Protein AF-A0A1G3PT96-F1 (afdb_monomer_lite)

Structure (mmCIF, N/CA/C/O backbone):
data_AF-A0A1G3PT96-F1
#
_entry.id   AF-A0A1G3PT96-F1
#
loop_
_atom_site.group_PDB
_atom_site.id
_atom_site.type_symbol
_atom_site.label_atom_id
_atom_site.label_alt_id
_atom_site.label_comp_id
_atom_site.label_asym_id
_atom_site.label_entity_id
_atom_site.label_seq_id
_atom_site.pdbx_PDB_ins_code
_atom_site.Cartn_x
_atom_site.Cartn_y
_atom_site.Cartn_z
_atom_site.occupancy
_atom_site.B_iso_or_equiv
_atom_site.auth_seq_id
_atom_site.auth_comp_id
_atom_site.auth_asym_id
_atom_site.auth_atom_id
_atom_site.pdbx_PDB_model_num
ATOM 1 N N . MET A 1 1 ? 71.584 6.058 -87.845 1.00 39.66 1 MET A N 1
ATOM 2 C CA . MET A 1 1 ? 71.369 4.706 -87.286 1.00 39.66 1 MET A CA 1
ATOM 3 C C . MET A 1 1 ? 70.412 4.841 -86.115 1.00 39.66 1 MET A C 1
ATOM 5 O O . MET A 1 1 ? 70.815 5.337 -85.077 1.00 39.66 1 MET A O 1
ATOM 9 N N . ASN A 1 2 ? 69.137 4.515 -86.325 1.00 42.00 2 ASN A N 1
ATOM 10 C CA . ASN A 1 2 ? 68.107 4.558 -85.286 1.00 42.00 2 ASN A CA 1
ATO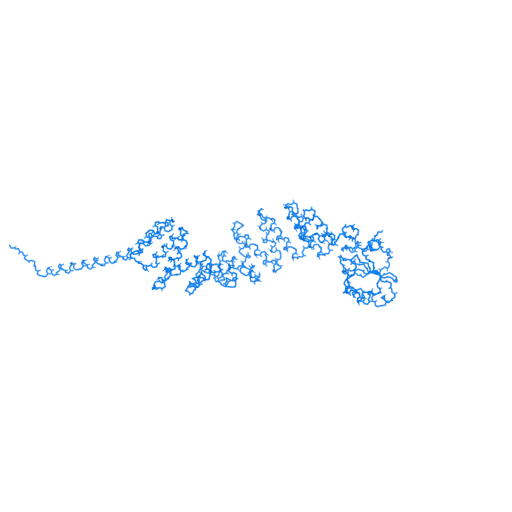M 11 C C . ASN A 1 2 ? 67.991 3.130 -84.721 1.00 42.00 2 ASN A C 1
ATOM 13 O O . ASN A 1 2 ? 67.678 2.230 -85.506 1.00 42.00 2 ASN A O 1
ATOM 17 N N . PRO A 1 3 ? 68.309 2.863 -83.443 1.00 55.06 3 PRO A N 1
ATOM 18 C CA . PRO A 1 3 ? 68.203 1.517 -82.903 1.00 55.06 3 PRO A CA 1
ATOM 19 C C . PRO A 1 3 ? 66.718 1.206 -82.695 1.00 55.06 3 PRO A C 1
ATOM 21 O O . PRO A 1 3 ? 66.068 1.764 -81.815 1.00 55.06 3 PRO A O 1
ATOM 24 N N . GLY A 1 4 ? 66.163 0.351 -83.555 1.00 56.84 4 GLY A N 1
ATOM 25 C CA . GLY A 1 4 ? 64.806 -0.162 -83.397 1.00 56.84 4 GLY A CA 1
ATOM 26 C C . GLY A 1 4 ? 64.676 -0.909 -82.069 1.00 56.84 4 GLY A C 1
ATOM 27 O O . GLY A 1 4 ? 65.503 -1.768 -81.758 1.00 56.84 4 GLY A O 1
ATOM 28 N N . LEU A 1 5 ? 63.651 -0.550 -81.294 1.00 57.00 5 LEU A N 1
ATOM 29 C CA . LEU A 1 5 ? 63.288 -1.178 -80.023 1.00 57.00 5 LEU A CA 1
ATOM 30 C C . LEU A 1 5 ? 63.219 -2.706 -80.203 1.00 57.00 5 LEU A C 1
ATOM 32 O O . LEU A 1 5 ? 62.515 -3.191 -81.094 1.00 57.00 5 LEU A O 1
ATOM 36 N N . LYS A 1 6 ? 63.960 -3.479 -79.398 1.00 70.31 6 LYS A N 1
ATOM 37 C CA . LYS A 1 6 ? 63.946 -4.945 -79.502 1.00 70.31 6 LYS A CA 1
ATOM 38 C C . LYS A 1 6 ? 62.596 -5.462 -78.997 1.00 70.31 6 LYS A C 1
ATOM 40 O O . LYS A 1 6 ? 62.059 -4.952 -78.020 1.00 70.31 6 LYS A O 1
ATOM 45 N N . TRP A 1 7 ? 62.056 -6.511 -79.619 1.00 61.78 7 TRP A N 1
ATOM 46 C CA . TRP A 1 7 ? 60.767 -7.116 -79.236 1.00 61.78 7 TRP A CA 1
ATOM 47 C C . TRP A 1 7 ? 60.668 -7.488 -77.741 1.00 61.78 7 TRP A C 1
ATOM 49 O O . TRP A 1 7 ? 59.588 -7.409 -77.158 1.00 61.78 7 TRP A O 1
ATOM 59 N N . GLY A 1 8 ? 61.794 -7.831 -77.103 1.00 68.75 8 GLY A N 1
ATOM 60 C CA . GLY A 1 8 ? 61.863 -8.077 -75.659 1.00 68.75 8 GLY A CA 1
ATOM 61 C C . GLY A 1 8 ? 61.575 -6.840 -74.798 1.00 68.75 8 GLY A C 1
ATOM 62 O O . GLY A 1 8 ? 60.932 -6.968 -73.759 1.00 68.75 8 GLY A O 1
ATOM 63 N N . ASP A 1 9 ? 61.955 -5.644 -75.256 1.00 69.25 9 ASP A N 1
ATOM 64 C CA . ASP A 1 9 ? 61.719 -4.382 -74.543 1.00 69.25 9 ASP A CA 1
ATOM 65 C C . ASP A 1 9 ? 60.237 -3.982 -74.610 1.00 69.25 9 ASP A C 1
ATOM 67 O O . ASP A 1 9 ? 59.672 -3.482 -73.638 1.00 69.25 9 ASP A O 1
ATOM 71 N N . VAL A 1 10 ? 59.570 -4.281 -75.731 1.00 72.94 10 VAL A N 1
ATOM 72 C CA . VAL A 1 10 ? 58.119 -4.080 -75.896 1.00 72.94 10 VAL A CA 1
ATOM 73 C C . VAL A 1 10 ? 57.333 -5.016 -74.974 1.00 72.94 10 VAL A C 1
ATOM 75 O O . VAL A 1 10 ? 56.395 -4.581 -74.305 1.00 72.94 10 VAL A O 1
ATOM 78 N N . ALA A 1 11 ? 57.733 -6.289 -74.889 1.00 72.00 11 ALA A N 1
ATOM 79 C CA . ALA A 1 11 ? 57.109 -7.255 -73.988 1.00 72.00 11 ALA A CA 1
ATOM 80 C C . ALA A 1 11 ? 57.316 -6.877 -72.510 1.00 72.00 11 ALA A C 1
ATOM 82 O O . ALA A 1 11 ? 56.386 -6.970 -71.711 1.00 72.00 11 ALA A O 1
ATOM 83 N N . PHE A 1 12 ? 58.507 -6.394 -72.147 1.00 76.25 12 PHE A N 1
ATOM 84 C CA . PHE A 1 12 ? 58.807 -5.926 -70.793 1.00 76.25 12 PHE A CA 1
ATOM 85 C C . PHE A 1 12 ? 57.964 -4.703 -70.398 1.00 76.25 12 PHE A C 1
ATOM 87 O O . PHE A 1 12 ? 57.354 -4.688 -69.327 1.00 76.25 12 PHE A O 1
ATOM 94 N N . LEU A 1 13 ? 57.845 -3.712 -71.289 1.00 78.38 13 LEU A N 1
ATOM 95 C CA . LEU A 1 13 ? 56.985 -2.544 -71.077 1.00 78.38 13 LEU A CA 1
ATOM 96 C C . LEU A 1 13 ? 55.500 -2.924 -70.965 1.00 78.38 13 LEU A C 1
ATOM 98 O O . LEU A 1 13 ? 54.780 -2.334 -70.159 1.00 78.38 13 LEU A O 1
ATOM 102 N N . PHE A 1 14 ? 55.047 -3.937 -71.710 1.00 83.06 14 PHE A N 1
ATOM 103 C CA . PHE A 1 14 ? 53.683 -4.458 -71.603 1.00 83.06 14 PHE A CA 1
ATOM 104 C C . PHE A 1 14 ? 53.403 -5.075 -70.224 1.00 83.06 14 PHE A C 1
ATOM 106 O O . PHE A 1 14 ? 52.381 -4.763 -69.615 1.00 83.06 14 PHE A O 1
ATOM 113 N N . TRP A 1 15 ? 54.314 -5.893 -69.687 1.00 81.38 15 TRP A N 1
ATOM 114 C CA . TRP A 1 15 ? 54.156 -6.479 -68.348 1.00 81.38 15 TRP A CA 1
ATOM 115 C C . TRP A 1 15 ? 54.214 -5.435 -67.228 1.00 81.38 15 TRP A C 1
ATOM 117 O O . TRP A 1 15 ? 53.472 -5.553 -66.252 1.00 81.38 15 TRP A O 1
ATOM 127 N N . ILE A 1 16 ? 55.019 -4.377 -67.383 1.00 85.25 16 ILE A N 1
ATOM 128 C CA . ILE A 1 16 ? 55.010 -3.228 -66.464 1.00 85.25 16 ILE A CA 1
ATOM 129 C C . ILE A 1 16 ? 53.657 -2.511 -66.514 1.00 85.25 16 ILE A C 1
ATOM 131 O O . ILE A 1 16 ? 53.061 -2.256 -65.467 1.00 85.25 16 ILE A O 1
ATOM 135 N N . ALA A 1 17 ? 53.139 -2.224 -67.710 1.00 80.81 17 ALA A N 1
ATOM 136 C CA . ALA A 1 17 ? 51.837 -1.581 -67.870 1.00 80.81 17 ALA A CA 1
ATOM 137 C C . ALA A 1 17 ? 50.696 -2.439 -67.292 1.00 80.81 17 ALA A C 1
ATOM 139 O O . ALA A 1 17 ? 49.810 -1.915 -66.614 1.00 80.81 17 ALA A O 1
ATOM 140 N N . LEU A 1 18 ? 50.748 -3.762 -67.487 1.00 85.44 18 LEU A N 1
ATOM 141 C CA . LEU A 1 18 ? 49.800 -4.712 -66.905 1.00 85.44 18 LEU A CA 1
ATOM 142 C C . LEU A 1 18 ? 49.886 -4.719 -65.369 1.00 85.44 18 LEU A C 1
ATOM 144 O O . LEU A 1 18 ? 48.858 -4.648 -64.698 1.00 85.44 18 LEU A O 1
ATOM 148 N N . GLY A 1 19 ? 51.099 -4.746 -64.810 1.00 84.75 19 GLY A N 1
ATOM 149 C CA . GLY A 1 19 ? 51.333 -4.690 -63.365 1.00 84.75 19 GLY A CA 1
ATOM 150 C C . GLY A 1 19 ? 50.799 -3.403 -62.733 1.00 84.75 19 GLY A C 1
ATOM 151 O O . GLY A 1 19 ? 50.096 -3.457 -61.724 1.00 84.75 19 GLY A O 1
ATOM 152 N N . ILE A 1 20 ? 51.042 -2.251 -63.368 1.00 86.00 20 ILE A N 1
ATOM 153 C CA . ILE A 1 20 ? 50.486 -0.954 -62.948 1.00 86.00 20 ILE A CA 1
ATOM 154 C C . ILE A 1 20 ? 48.953 -0.980 -63.012 1.00 86.00 20 ILE A C 1
ATOM 156 O O . ILE A 1 20 ? 48.293 -0.515 -62.082 1.00 86.00 20 ILE A O 1
ATOM 160 N N . GLY A 1 21 ? 48.377 -1.565 -64.067 1.00 86.44 21 GLY A N 1
ATOM 161 C CA . GLY A 1 21 ? 46.931 -1.725 -64.210 1.00 86.44 21 GLY A CA 1
ATOM 162 C C . GLY A 1 21 ? 46.310 -2.562 -63.089 1.00 86.44 21 GLY A C 1
ATOM 163 O O . GLY A 1 21 ? 45.311 -2.155 -62.496 1.00 86.44 21 GLY A O 1
ATOM 164 N N . VAL A 1 22 ? 46.924 -3.694 -62.735 1.00 87.81 22 VAL A N 1
ATOM 165 C CA . VAL A 1 22 ? 46.453 -4.562 -61.643 1.00 87.81 22 VAL A CA 1
ATOM 166 C C . VAL A 1 22 ? 46.550 -3.852 -60.292 1.00 87.81 22 VAL A C 1
ATOM 168 O O . VAL A 1 22 ? 45.587 -3.871 -59.525 1.00 87.81 22 VAL A O 1
ATOM 171 N N . VAL A 1 23 ? 47.659 -3.160 -60.013 1.00 86.31 23 VAL A N 1
ATOM 172 C CA . VAL A 1 23 ? 47.818 -2.375 -58.778 1.00 86.31 23 VAL A CA 1
ATOM 173 C C . VAL A 1 23 ? 46.790 -1.245 -58.707 1.00 86.31 23 VAL A C 1
ATOM 175 O O . VAL A 1 23 ? 46.183 -1.047 -57.658 1.00 86.31 23 VAL A O 1
ATOM 178 N N . ALA A 1 24 ? 46.520 -0.547 -59.812 1.00 84.19 24 ALA A N 1
ATOM 179 C CA . ALA A 1 24 ? 45.489 0.487 -59.863 1.00 84.19 24 ALA A CA 1
ATOM 180 C C . ALA A 1 24 ? 44.087 -0.083 -59.589 1.00 84.19 24 ALA A C 1
ATOM 182 O O . ALA A 1 24 ? 43.322 0.509 -58.829 1.00 84.19 24 ALA A O 1
ATOM 183 N N . VAL A 1 25 ? 43.755 -1.256 -60.139 1.00 85.44 25 VAL A N 1
ATOM 184 C CA . VAL A 1 25 ? 42.481 -1.942 -59.868 1.00 85.44 25 VAL A CA 1
ATOM 185 C C . VAL A 1 25 ? 42.381 -2.363 -58.401 1.00 85.44 25 VAL A C 1
ATOM 187 O O . VAL A 1 25 ? 41.352 -2.115 -57.771 1.00 85.44 25 VAL A O 1
ATOM 190 N N . ILE A 1 26 ? 43.446 -2.927 -57.824 1.00 82.50 26 ILE A N 1
ATOM 191 C CA . ILE A 1 26 ? 43.496 -3.282 -56.399 1.00 82.50 26 ILE A CA 1
ATOM 192 C C . ILE A 1 26 ? 43.329 -2.030 -55.536 1.00 82.50 26 ILE A C 1
ATOM 194 O O . ILE A 1 26 ? 42.513 -2.038 -54.619 1.00 82.50 26 ILE A O 1
ATOM 198 N N . LEU A 1 27 ? 44.014 -0.930 -55.853 1.00 79.06 27 LEU A N 1
ATOM 199 C CA . LEU A 1 27 ? 43.866 0.340 -55.143 1.00 79.06 27 LEU A CA 1
ATOM 200 C C . LEU A 1 27 ? 42.449 0.901 -55.264 1.00 79.06 27 LEU A C 1
ATOM 202 O O . LEU A 1 27 ? 41.920 1.392 -54.276 1.00 79.06 27 LEU A O 1
ATOM 206 N N . ILE A 1 28 ? 41.787 0.784 -56.418 1.00 79.12 28 ILE A N 1
ATOM 207 C CA . ILE A 1 28 ? 40.380 1.184 -56.581 1.00 79.12 28 ILE A CA 1
ATOM 208 C C . ILE A 1 28 ? 39.458 0.311 -55.720 1.00 79.12 28 ILE A C 1
ATOM 210 O O . ILE A 1 28 ? 38.525 0.832 -55.106 1.00 79.12 28 ILE A O 1
ATOM 214 N N . ILE A 1 29 ? 39.703 -1.000 -55.653 1.00 72.44 29 ILE A N 1
ATOM 215 C CA . ILE A 1 29 ? 38.930 -1.933 -54.821 1.00 72.44 29 ILE A CA 1
ATOM 216 C C . ILE A 1 29 ? 39.146 -1.622 -53.336 1.00 72.44 29 ILE A C 1
ATOM 218 O O . ILE A 1 29 ? 38.170 -1.466 -52.605 1.00 72.44 29 ILE A O 1
ATOM 222 N N . VAL A 1 30 ? 40.396 -1.448 -52.904 1.00 70.62 30 VAL A N 1
ATOM 223 C CA . VAL A 1 30 ? 40.767 -1.085 -51.528 1.00 70.62 30 VAL A CA 1
ATOM 224 C C . VAL A 1 30 ? 40.203 0.285 -51.161 1.00 70.62 30 VAL A C 1
ATOM 226 O O . VAL A 1 30 ? 39.612 0.438 -50.100 1.00 70.62 30 VAL A O 1
ATOM 229 N N . PHE A 1 31 ? 40.284 1.275 -52.048 1.00 65.12 31 PHE A N 1
ATOM 230 C CA . PHE A 1 31 ? 39.730 2.607 -51.811 1.00 65.12 31 PHE A CA 1
ATOM 231 C C . PHE A 1 31 ? 38.198 2.585 -51.755 1.00 65.12 31 PHE A C 1
ATOM 233 O O . PHE A 1 31 ? 37.602 3.270 -50.926 1.00 65.12 31 PHE A O 1
ATOM 240 N N . ARG A 1 32 ? 37.531 1.758 -52.575 1.00 61.19 32 ARG A N 1
ATOM 241 C CA . ARG A 1 32 ? 36.087 1.493 -52.446 1.00 61.19 32 ARG A CA 1
ATOM 242 C C . ARG A 1 32 ? 35.749 0.823 -51.117 1.00 61.19 32 ARG A C 1
ATOM 244 O O . ARG A 1 32 ? 34.735 1.179 -50.522 1.00 61.19 32 ARG A O 1
ATOM 251 N N . TYR A 1 33 ? 36.591 -0.093 -50.648 1.00 55.84 33 TYR A N 1
ATOM 252 C CA . TYR A 1 33 ? 36.418 -0.775 -49.368 1.00 55.84 33 TYR A CA 1
ATOM 253 C C . TYR A 1 33 ? 36.600 0.190 -48.183 1.00 55.84 33 TYR A C 1
ATOM 255 O O . TYR A 1 33 ? 35.723 0.287 -47.333 1.00 55.84 33 TYR A O 1
ATOM 263 N N . LEU A 1 34 ? 37.646 1.021 -48.192 1.00 51.75 34 LEU A N 1
ATOM 264 C CA . LEU A 1 34 ? 37.902 2.045 -47.168 1.00 51.75 34 LEU A CA 1
ATOM 265 C C . LEU A 1 34 ? 36.839 3.159 -47.157 1.00 51.75 34 LEU A C 1
ATOM 267 O O . LEU A 1 34 ? 36.455 3.663 -46.103 1.00 51.75 34 LEU A O 1
ATOM 271 N N . LYS A 1 35 ? 36.310 3.549 -48.324 1.00 54.56 35 LYS A N 1
ATOM 272 C CA . LYS A 1 35 ? 35.228 4.545 -48.415 1.00 54.56 35 LYS A CA 1
ATOM 273 C C . LYS A 1 35 ? 33.884 3.994 -47.916 1.00 54.56 35 LYS A C 1
ATOM 275 O O . LYS A 1 35 ? 33.050 4.777 -47.464 1.00 54.56 35 LYS A O 1
ATOM 280 N N . LYS A 1 36 ? 33.678 2.671 -47.984 1.00 48.28 36 LYS A N 1
ATOM 281 C CA . LYS A 1 36 ? 32.495 1.976 -47.453 1.00 48.28 36 LYS A CA 1
ATOM 282 C C . LYS A 1 36 ? 32.440 2.050 -45.921 1.00 48.28 36 LYS A C 1
ATOM 284 O O . LYS A 1 36 ? 31.363 2.319 -45.400 1.00 48.28 36 LYS A O 1
ATOM 289 N N . ASP A 1 37 ? 33.583 1.936 -45.240 1.00 52.78 37 ASP A N 1
ATOM 290 C CA . ASP A 1 37 ? 33.672 2.109 -43.778 1.00 52.78 37 ASP A CA 1
ATOM 291 C C . ASP A 1 37 ? 33.473 3.571 -43.335 1.00 52.78 37 ASP A C 1
ATOM 293 O O . ASP A 1 37 ? 32.812 3.839 -42.333 1.00 52.78 37 ASP A O 1
ATOM 297 N N . ASN A 1 38 ? 33.944 4.549 -44.116 1.00 57.03 38 ASN A N 1
ATOM 298 C CA . ASN A 1 38 ? 33.854 5.969 -43.738 1.00 57.03 38 ASN A CA 1
ATOM 299 C C . ASN A 1 38 ? 32.513 6.654 -44.068 1.00 57.03 38 ASN A C 1
ATOM 301 O O . ASN A 1 38 ? 32.199 7.705 -43.505 1.00 57.03 38 ASN A O 1
ATOM 305 N N . ALA A 1 39 ? 31.706 6.100 -44.978 1.00 62.44 39 ALA A N 1
ATOM 306 C CA . ALA A 1 39 ? 30.472 6.747 -45.432 1.00 62.44 39 ALA A CA 1
ATOM 307 C C . ALA A 1 39 ? 29.411 6.846 -44.323 1.00 62.44 39 ALA A C 1
ATOM 309 O O . ALA A 1 39 ? 28.869 7.928 -44.076 1.00 62.44 39 ALA A O 1
ATOM 310 N N . MET A 1 40 ? 29.154 5.747 -43.608 1.00 78.06 40 MET A N 1
ATOM 311 C CA . MET A 1 40 ? 28.135 5.729 -42.554 1.00 78.06 40 MET A CA 1
ATOM 312 C C . MET A 1 40 ? 28.588 6.415 -41.264 1.00 78.06 40 MET A C 1
ATOM 314 O O . MET A 1 40 ? 27.737 6.926 -40.540 1.00 78.06 40 MET A O 1
ATOM 318 N N . GLY A 1 41 ? 29.898 6.553 -41.030 1.00 80.94 41 GLY A N 1
ATOM 319 C CA . GLY A 1 41 ? 30.428 7.323 -39.899 1.00 80.94 41 GLY A CA 1
ATOM 320 C C . GLY A 1 41 ? 30.012 8.801 -39.927 1.00 80.94 41 GLY A C 1
ATOM 321 O O . GLY A 1 41 ? 29.748 9.397 -38.884 1.00 80.94 41 GLY A O 1
ATOM 322 N N . SER A 1 42 ? 29.861 9.390 -41.120 1.00 84.25 42 SER A N 1
ATOM 323 C CA . SER A 1 42 ? 29.370 10.769 -41.264 1.00 84.25 42 SER A CA 1
ATOM 324 C C . SER A 1 42 ? 27.882 10.912 -40.912 1.00 84.25 42 SER A C 1
ATOM 326 O O . SER A 1 42 ? 27.499 11.864 -40.231 1.00 84.25 42 SER A O 1
ATOM 328 N N . VAL A 1 43 ? 27.051 9.938 -41.305 1.00 88.25 43 VAL A N 1
ATOM 329 C CA . VAL A 1 43 ? 25.628 9.881 -40.938 1.00 88.25 43 VAL A CA 1
ATOM 330 C C . VAL A 1 43 ? 25.486 9.679 -39.431 1.00 88.25 43 VAL A C 1
ATOM 332 O O . VAL A 1 43 ? 24.746 10.414 -38.784 1.00 88.25 43 VAL A O 1
ATOM 335 N N . GLU A 1 44 ? 26.238 8.741 -38.857 1.00 87.25 44 GLU A N 1
ATOM 336 C CA . GLU A 1 44 ? 26.245 8.475 -37.419 1.00 87.25 44 GLU A CA 1
ATOM 337 C C . GLU A 1 44 ? 26.659 9.715 -36.612 1.00 87.25 44 GLU A C 1
ATOM 339 O O . GLU A 1 44 ? 26.018 10.055 -35.617 1.00 87.25 44 GLU A O 1
ATOM 344 N N . SER A 1 45 ? 27.689 10.437 -37.061 1.00 89.44 45 SER A N 1
ATOM 345 C CA . SER A 1 45 ? 28.119 11.698 -36.447 1.00 89.44 45 SER A CA 1
ATOM 346 C C . SER A 1 45 ? 27.017 12.766 -36.488 1.00 89.44 45 SER A C 1
ATOM 348 O O . SER A 1 45 ? 26.750 13.437 -35.487 1.00 89.44 45 SER A O 1
ATOM 350 N N . LEU A 1 46 ? 26.298 12.889 -37.609 1.00 91.44 46 LEU A N 1
ATOM 351 C CA . LEU A 1 46 ? 25.163 13.811 -37.720 1.00 91.44 46 LEU A CA 1
ATOM 352 C C . LEU A 1 46 ? 24.010 13.432 -36.779 1.00 91.44 46 LEU A C 1
ATOM 354 O O . LEU A 1 46 ? 23.424 14.320 -36.165 1.00 91.44 46 LEU A O 1
ATOM 358 N N . ILE A 1 47 ? 23.723 12.137 -36.607 1.00 91.62 47 ILE A N 1
ATOM 359 C CA . ILE A 1 47 ? 22.745 11.660 -35.616 1.00 91.62 47 ILE A CA 1
ATOM 360 C C . ILE A 1 47 ? 23.197 12.015 -34.194 1.00 91.62 47 ILE A C 1
ATOM 362 O O . ILE A 1 47 ? 22.410 12.557 -33.420 1.00 91.62 47 ILE A O 1
ATOM 366 N N . LYS A 1 48 ? 24.467 11.762 -33.850 1.00 90.38 48 LYS A N 1
ATOM 367 C CA . LYS A 1 48 ? 25.026 12.066 -32.519 1.00 90.38 48 LYS A CA 1
ATOM 368 C C . LYS A 1 48 ? 25.020 13.561 -32.200 1.00 90.38 48 LYS A C 1
ATOM 370 O O . LYS A 1 48 ? 24.814 13.932 -31.051 1.00 90.38 48 LYS A O 1
ATOM 375 N N . THR A 1 49 ? 25.216 14.412 -33.205 1.00 93.12 49 THR A N 1
ATOM 376 C CA . THR A 1 49 ? 25.178 15.879 -33.066 1.00 93.12 49 THR A CA 1
ATOM 377 C C . THR A 1 49 ? 23.764 16.467 -33.144 1.00 93.12 49 THR A C 1
ATOM 379 O O . THR A 1 49 ? 23.613 17.684 -33.100 1.00 93.12 49 THR A O 1
ATOM 382 N N . GLY A 1 50 ? 22.723 15.632 -33.264 1.00 92.06 50 GLY A N 1
ATOM 383 C CA . GLY A 1 50 ? 21.322 16.068 -33.322 1.00 92.06 50 GLY A CA 1
ATOM 384 C C . GLY A 1 50 ? 20.895 16.678 -34.662 1.00 92.06 50 GLY A C 1
ATOM 385 O O . GLY A 1 50 ? 19.782 17.179 -34.794 1.00 92.06 50 GLY A O 1
ATOM 386 N N . ASN A 1 51 ? 21.746 16.622 -35.689 1.00 94.31 51 ASN A N 1
ATOM 387 C CA . ASN A 1 51 ? 21.469 17.155 -37.023 1.00 94.31 51 ASN A CA 1
ATOM 388 C C . ASN A 1 51 ? 20.644 16.163 -37.864 1.00 94.31 51 ASN A C 1
ATOM 390 O O . ASN A 1 51 ? 21.065 15.730 -38.942 1.00 94.31 51 ASN A O 1
ATOM 394 N N . PHE A 1 52 ? 19.458 15.793 -37.375 1.00 95.31 52 PHE A N 1
ATOM 395 C CA . PHE A 1 52 ? 18.656 14.697 -37.926 1.00 95.31 52 PHE A CA 1
ATOM 396 C C . PHE A 1 52 ? 18.200 14.924 -39.375 1.00 95.31 52 PHE A C 1
ATOM 398 O O . PHE A 1 52 ? 18.208 13.990 -40.171 1.00 95.31 52 PHE A O 1
ATOM 405 N N . SER A 1 53 ? 17.878 16.161 -39.766 1.00 94.81 53 SER A N 1
ATOM 406 C CA . SER A 1 53 ? 17.474 16.491 -41.143 1.00 94.81 53 SER A CA 1
ATOM 407 C C . SER A 1 53 ? 18.605 16.275 -42.157 1.00 94.81 53 SER A C 1
ATOM 409 O O . SER A 1 53 ? 18.401 15.677 -43.214 1.00 94.81 53 SER A O 1
ATOM 411 N N . LYS A 1 54 ? 19.827 16.701 -41.813 1.00 93.19 54 LYS A N 1
ATOM 412 C CA . LYS A 1 54 ? 21.027 16.473 -42.634 1.00 93.19 54 LYS A CA 1
ATOM 413 C C . LYS A 1 54 ? 21.403 14.994 -42.662 1.00 93.19 54 LYS A C 1
ATOM 415 O O . LYS A 1 54 ? 21.742 14.483 -43.728 1.00 93.19 54 LYS A O 1
ATOM 420 N N . ALA A 1 55 ? 21.308 14.310 -41.518 1.00 93.12 55 ALA A N 1
ATOM 421 C CA . ALA A 1 55 ? 21.536 12.870 -41.430 1.00 93.12 55 ALA A CA 1
ATOM 422 C C . ALA A 1 55 ? 20.576 12.101 -42.348 1.00 93.12 55 ALA A C 1
ATOM 424 O O . ALA A 1 55 ? 21.019 11.244 -43.110 1.00 93.12 55 ALA A O 1
ATOM 425 N N . LEU A 1 56 ? 19.288 12.461 -42.336 1.00 94.75 56 LEU A N 1
ATOM 426 C CA . LEU A 1 56 ? 18.262 11.855 -43.179 1.00 94.75 56 LEU A CA 1
ATOM 427 C C . LEU A 1 56 ? 18.569 12.044 -44.668 1.00 94.75 56 LEU A C 1
ATOM 429 O O . LEU A 1 56 ? 18.598 11.066 -45.414 1.00 94.75 56 LEU A O 1
ATOM 433 N N . ALA A 1 57 ? 18.851 13.278 -45.095 1.00 92.88 57 ALA A N 1
ATOM 434 C CA . ALA A 1 57 ? 19.164 13.579 -46.492 1.00 92.88 57 ALA A CA 1
ATOM 435 C C . ALA A 1 57 ? 20.406 12.811 -46.980 1.00 92.88 57 ALA A C 1
ATOM 437 O O . ALA A 1 57 ? 20.419 12.254 -48.083 1.00 92.88 57 ALA A O 1
ATOM 438 N N . LEU A 1 58 ? 21.445 12.739 -46.142 1.00 90.88 58 LEU A N 1
ATOM 439 C CA . LEU A 1 58 ? 22.668 12.007 -46.455 1.00 90.88 58 LEU A CA 1
ATOM 440 C C . LEU A 1 58 ? 22.417 10.493 -46.525 1.00 90.88 58 LEU A C 1
ATOM 442 O O . LEU A 1 58 ? 22.820 9.849 -47.493 1.00 90.88 58 LEU A O 1
ATOM 446 N N . ALA A 1 59 ? 21.692 9.927 -45.559 1.00 90.62 59 ALA A N 1
ATOM 447 C CA . ALA A 1 59 ? 21.365 8.505 -45.531 1.00 90.62 59 ALA A CA 1
ATOM 448 C C . ALA A 1 59 ? 20.476 8.085 -46.719 1.00 90.62 59 ALA A C 1
ATOM 450 O O . ALA A 1 59 ? 20.734 7.062 -47.352 1.00 90.62 59 ALA A O 1
ATOM 451 N N . GLN A 1 60 ? 19.496 8.907 -47.112 1.00 91.19 60 GLN A N 1
ATOM 452 C CA . GLN A 1 60 ? 18.671 8.676 -48.307 1.00 91.19 60 GLN A CA 1
ATOM 453 C C . GLN A 1 60 ? 19.492 8.721 -49.604 1.00 91.19 60 GLN A C 1
ATOM 455 O O . GLN A 1 60 ? 19.248 7.939 -50.527 1.00 91.19 60 GLN A O 1
ATOM 460 N N . LYS A 1 61 ? 20.509 9.592 -49.683 1.00 89.06 61 LYS A N 1
ATOM 461 C CA . LYS A 1 61 ? 21.455 9.599 -50.809 1.00 89.06 61 LYS A CA 1
ATOM 462 C C . LYS A 1 61 ? 22.224 8.277 -50.895 1.00 89.06 61 LYS A C 1
ATOM 464 O O . LYS A 1 61 ? 22.372 7.741 -51.992 1.00 89.06 61 LYS A O 1
ATOM 469 N N . HIS A 1 62 ? 22.666 7.732 -49.761 1.00 84.75 62 HIS A N 1
ATOM 470 C CA . HIS A 1 62 ? 23.335 6.428 -49.707 1.00 84.75 62 HIS A CA 1
ATOM 471 C C . HIS A 1 62 ? 22.402 5.268 -50.072 1.00 84.75 62 HIS A C 1
ATOM 473 O O . HIS A 1 62 ? 22.814 4.353 -50.786 1.00 84.75 62 HIS A O 1
ATOM 479 N N . GLN A 1 63 ? 21.131 5.338 -49.673 1.00 87.25 63 GLN A N 1
ATOM 480 C CA . GLN A 1 63 ? 20.135 4.315 -49.989 1.00 87.25 63 GLN A CA 1
ATOM 481 C C . GLN A 1 63 ? 19.929 4.139 -51.500 1.00 87.25 63 GLN A C 1
ATOM 483 O O . GLN A 1 63 ? 19.765 3.011 -51.958 1.00 87.25 63 GLN A O 1
ATOM 488 N N . LYS A 1 64 ? 19.983 5.224 -52.290 1.00 82.56 64 LYS A N 1
ATOM 489 C CA . LYS A 1 64 ? 19.864 5.147 -53.761 1.00 82.56 64 LYS A CA 1
ATOM 490 C C . LYS A 1 64 ? 20.959 4.288 -54.402 1.00 82.56 64 LYS A C 1
ATOM 492 O O . LYS A 1 64 ? 20.704 3.657 -55.419 1.00 82.56 64 LYS A O 1
ATOM 497 N N . GLY A 1 65 ? 22.159 4.269 -53.817 1.00 76.25 65 GLY A N 1
ATOM 498 C CA . GLY A 1 65 ? 23.278 3.456 -54.298 1.00 76.25 65 GLY A CA 1
ATOM 499 C C . GLY A 1 65 ? 23.219 1.998 -53.838 1.00 76.25 65 GLY A C 1
ATOM 500 O O . GLY A 1 65 ? 23.650 1.125 -54.578 1.00 76.25 65 GLY A O 1
ATOM 501 N N . ASN A 1 66 ? 22.661 1.736 -52.648 1.00 70.00 66 ASN A N 1
ATOM 502 C CA . ASN A 1 66 ? 22.540 0.398 -52.057 1.00 70.00 66 ASN A CA 1
ATOM 503 C C . ASN A 1 66 ? 21.157 0.201 -51.394 1.00 70.00 66 ASN A C 1
ATOM 505 O O . ASN A 1 66 ? 21.035 0.301 -50.169 1.00 70.00 66 ASN A O 1
ATOM 509 N N . PRO A 1 67 ? 20.098 -0.116 -52.163 1.00 73.94 67 PRO A N 1
ATOM 510 C CA . PRO A 1 67 ? 18.725 -0.140 -51.644 1.00 73.94 67 PRO A CA 1
ATOM 511 C C . PRO A 1 67 ? 18.458 -1.184 -50.553 1.00 73.94 67 PRO A C 1
ATOM 513 O O . PRO A 1 67 ? 17.509 -1.032 -49.777 1.00 73.94 67 PRO A O 1
ATOM 516 N N . ASN A 1 68 ? 19.270 -2.247 -50.481 1.00 74.94 68 ASN A N 1
ATOM 517 C CA . ASN A 1 68 ? 19.079 -3.330 -49.518 1.00 74.94 68 ASN A CA 1
ATOM 518 C C . ASN A 1 68 ? 19.979 -3.257 -48.272 1.00 74.94 68 ASN A C 1
ATOM 520 O O . ASN A 1 68 ? 19.910 -4.144 -47.428 1.00 74.94 68 ASN A O 1
ATOM 524 N N . ASP A 1 69 ? 20.777 -2.199 -48.120 1.00 83.12 69 ASP A N 1
ATOM 525 C CA . ASP A 1 69 ? 21.653 -2.039 -46.960 1.00 83.12 69 ASP A CA 1
ATOM 526 C C . ASP A 1 69 ? 20.836 -1.752 -45.685 1.00 83.12 69 ASP A C 1
ATOM 528 O O . ASP A 1 69 ? 20.174 -0.716 -45.553 1.00 83.12 69 ASP A O 1
ATOM 532 N N . TYR A 1 70 ? 20.852 -2.700 -44.744 1.00 85.25 70 TYR A N 1
ATOM 533 C CA . TYR A 1 70 ? 20.112 -2.592 -43.489 1.00 85.25 70 TYR A CA 1
ATOM 534 C C . TYR A 1 70 ? 20.699 -1.531 -42.548 1.00 85.25 70 TYR A C 1
ATOM 536 O O . TYR A 1 70 ? 19.948 -0.946 -41.769 1.00 85.25 70 TYR A O 1
ATOM 544 N N . VAL A 1 71 ? 22.000 -1.234 -42.648 1.00 85.31 71 VAL A N 1
ATOM 545 C CA . VAL A 1 71 ? 22.672 -0.204 -41.844 1.00 85.31 71 VAL A CA 1
ATOM 546 C C . VAL A 1 71 ? 22.184 1.175 -42.275 1.00 85.31 71 VAL A C 1
ATOM 548 O O . VAL A 1 71 ? 21.793 1.991 -41.442 1.00 85.31 71 VAL A O 1
ATOM 551 N N . VAL A 1 72 ? 22.099 1.422 -43.586 1.00 87.75 72 VAL A N 1
ATOM 552 C CA . VAL A 1 72 ? 21.542 2.674 -44.126 1.00 87.75 72 VAL A CA 1
ATOM 553 C C . VAL A 1 72 ? 20.085 2.857 -43.695 1.00 87.75 72 VAL A C 1
ATOM 555 O O . VAL A 1 72 ? 19.721 3.926 -43.207 1.00 87.75 72 VAL A O 1
ATOM 558 N N . LYS A 1 73 ? 19.257 1.809 -43.808 1.00 90.00 73 LYS A N 1
ATOM 559 C CA . LYS A 1 73 ? 17.850 1.841 -43.361 1.00 90.00 73 LYS A CA 1
ATOM 560 C C . LYS A 1 73 ? 17.731 2.126 -41.860 1.00 90.00 73 LYS A C 1
ATOM 562 O O . LYS A 1 73 ? 16.875 2.912 -41.462 1.00 90.00 73 LYS A O 1
ATOM 567 N N . TYR A 1 74 ? 18.606 1.542 -41.042 1.00 89.81 74 TYR A N 1
ATOM 568 C CA . TYR A 1 74 ? 18.665 1.790 -39.602 1.00 89.81 74 TYR A CA 1
ATOM 569 C C . TYR A 1 74 ? 18.968 3.258 -39.274 1.00 89.81 74 TYR A C 1
ATOM 571 O O . TYR A 1 74 ? 18.284 3.853 -38.444 1.00 89.81 74 TYR A O 1
ATOM 579 N N . TYR A 1 75 ? 19.934 3.878 -39.954 1.00 90.62 75 TYR A N 1
ATOM 580 C CA . TYR A 1 75 ? 20.241 5.292 -39.732 1.00 90.62 75 TYR A CA 1
ATOM 581 C C . TYR A 1 75 ? 19.152 6.239 -40.250 1.00 90.62 75 TYR A C 1
ATOM 583 O O . TYR A 1 75 ? 18.890 7.260 -39.616 1.00 90.62 75 TYR A O 1
ATOM 591 N N . ILE A 1 76 ? 18.468 5.893 -41.347 1.00 92.81 76 ILE A N 1
ATOM 592 C CA . ILE A 1 76 ? 17.262 6.616 -41.785 1.00 92.81 76 ILE A CA 1
ATOM 593 C C . ILE A 1 76 ? 16.197 6.567 -40.683 1.00 92.81 76 ILE A C 1
ATOM 595 O O . ILE A 1 76 ? 15.622 7.597 -40.335 1.00 92.81 76 ILE A O 1
ATOM 599 N N . ALA A 1 77 ? 15.971 5.393 -40.090 1.00 92.00 77 ALA A N 1
ATOM 600 C CA . ALA A 1 77 ? 15.014 5.230 -39.004 1.00 92.00 77 ALA A CA 1
ATOM 601 C C . ALA A 1 77 ? 15.395 6.040 -37.752 1.00 92.00 77 ALA A C 1
ATOM 603 O O . ALA A 1 77 ? 14.536 6.694 -37.166 1.00 92.00 77 ALA A O 1
ATOM 604 N N . GLN A 1 78 ? 16.679 6.066 -37.375 1.00 91.56 78 GLN A N 1
ATOM 605 C CA . GLN A 1 78 ? 17.172 6.919 -36.288 1.00 91.56 78 GLN A CA 1
ATOM 606 C C . GLN A 1 78 ? 16.975 8.411 -36.572 1.00 91.56 78 GLN A C 1
ATOM 608 O O . GLN A 1 78 ? 16.628 9.162 -35.662 1.00 91.56 78 GLN A O 1
ATOM 613 N N . ALA A 1 79 ? 17.184 8.845 -37.818 1.00 94.25 79 ALA A N 1
ATOM 614 C CA . ALA A 1 79 ? 16.958 10.230 -38.210 1.00 94.25 79 ALA A CA 1
ATOM 615 C C . ALA A 1 79 ? 15.477 10.609 -38.069 1.00 94.25 79 ALA A C 1
ATOM 617 O O . ALA A 1 79 ? 15.169 11.630 -37.462 1.00 94.25 79 ALA A O 1
ATOM 618 N N . TYR A 1 80 ? 14.561 9.762 -38.552 1.00 94.31 80 TYR A N 1
ATOM 619 C CA . TYR A 1 80 ? 13.122 9.959 -38.351 1.00 94.31 80 TYR A CA 1
ATOM 620 C C . TYR A 1 80 ? 12.724 9.920 -36.867 1.00 94.31 80 TYR A C 1
ATOM 622 O O . TYR A 1 80 ? 11.936 10.756 -36.435 1.00 94.31 80 TYR A O 1
ATOM 630 N N . GLU A 1 81 ? 13.316 9.025 -36.061 1.00 91.00 81 GLU A N 1
ATOM 631 C CA . GLU A 1 81 ? 13.084 8.975 -34.609 1.00 91.00 81 GLU A CA 1
ATOM 632 C C . GLU A 1 81 ? 13.485 10.297 -33.933 1.00 91.00 81 GLU A C 1
ATOM 634 O O . GLU A 1 81 ? 12.735 10.807 -33.100 1.00 91.00 81 GLU A O 1
ATOM 639 N N . GLY A 1 82 ? 14.640 10.862 -34.301 1.00 90.44 82 GLY A N 1
ATOM 640 C CA . GLY A 1 82 ? 15.109 12.160 -33.804 1.00 90.44 82 GLY A CA 1
ATOM 641 C C . GLY A 1 82 ? 14.276 13.350 -34.291 1.00 90.44 82 GLY A C 1
ATOM 642 O O . GLY A 1 82 ? 14.190 14.360 -33.601 1.00 90.44 82 GLY A O 1
ATOM 643 N N . LEU A 1 83 ? 13.612 13.218 -35.443 1.00 94.06 83 LEU A N 1
ATOM 644 C CA . LEU A 1 83 ? 12.635 14.184 -35.961 1.00 94.06 83 LEU A CA 1
ATOM 645 C C . LEU A 1 83 ? 11.229 14.006 -35.365 1.00 94.06 83 LEU A C 1
ATOM 647 O O . LEU A 1 83 ? 10.316 14.723 -35.762 1.00 94.06 83 LEU A O 1
ATOM 651 N N . HIS A 1 84 ? 11.045 13.067 -34.432 1.00 90.50 84 HIS A N 1
ATOM 652 C CA . HIS A 1 84 ? 9.750 12.706 -33.845 1.00 90.50 84 HIS A CA 1
ATOM 653 C C . HIS A 1 84 ? 8.714 12.153 -34.846 1.00 90.50 84 HIS A C 1
ATOM 655 O O . HIS A 1 84 ? 7.547 11.990 -34.491 1.00 90.50 84 HIS A O 1
ATOM 661 N N . ASP A 1 85 ? 9.132 11.785 -36.061 1.00 91.94 85 ASP A N 1
ATOM 662 C CA . ASP A 1 85 ? 8.298 11.062 -37.026 1.00 91.94 85 ASP A CA 1
ATOM 663 C C . ASP A 1 85 ? 8.375 9.557 -36.732 1.00 91.94 85 ASP A C 1
ATOM 665 O O . ASP A 1 85 ? 9.152 8.793 -37.318 1.00 91.94 85 ASP A O 1
ATOM 669 N N . TYR A 1 86 ? 7.591 9.136 -35.741 1.00 86.75 86 TYR A N 1
ATOM 670 C CA . TYR A 1 86 ? 7.602 7.765 -35.236 1.00 86.75 86 TYR A CA 1
ATOM 671 C C . TYR A 1 86 ? 7.017 6.742 -36.215 1.00 86.75 86 TYR A C 1
ATOM 673 O O . TYR A 1 86 ? 7.366 5.563 -36.128 1.00 86.75 86 TYR A O 1
ATOM 681 N N . ASP A 1 87 ? 6.162 7.163 -37.147 1.00 87.75 87 ASP A N 1
ATOM 682 C CA . ASP A 1 87 ? 5.585 6.272 -38.152 1.00 87.75 87 ASP A CA 1
ATOM 683 C C . ASP A 1 87 ? 6.608 5.938 -39.235 1.00 87.75 87 ASP A C 1
ATOM 685 O O . ASP A 1 87 ? 6.853 4.756 -39.501 1.00 87.75 87 ASP A O 1
ATOM 689 N N . SER A 1 88 ? 7.298 6.949 -39.774 1.00 91.69 88 SER A N 1
ATOM 690 C CA . SER A 1 88 ? 8.411 6.720 -40.697 1.00 91.69 88 SER A CA 1
ATOM 691 C C . SER A 1 88 ? 9.548 5.962 -40.014 1.00 91.69 88 SER A C 1
ATOM 693 O O . SER A 1 88 ? 10.099 5.022 -40.592 1.00 91.69 88 SER A O 1
ATOM 695 N N . ALA A 1 89 ? 9.877 6.303 -38.763 1.00 90.81 89 ALA A N 1
ATOM 696 C CA . ALA A 1 89 ? 10.891 5.576 -38.005 1.00 90.81 89 ALA A CA 1
ATOM 697 C C . ALA A 1 89 ? 10.543 4.085 -37.884 1.00 90.81 89 ALA A C 1
ATOM 699 O O . ALA A 1 89 ? 11.404 3.243 -38.133 1.00 90.81 89 ALA A O 1
ATOM 700 N N . ALA A 1 90 ? 9.287 3.747 -37.569 1.00 85.19 90 ALA A N 1
ATOM 701 C CA . ALA A 1 90 ? 8.842 2.358 -37.431 1.00 85.19 90 ALA A CA 1
ATOM 702 C C . ALA A 1 90 ? 8.980 1.601 -38.747 1.00 85.19 90 ALA A C 1
ATOM 704 O O . ALA A 1 90 ? 9.624 0.555 -38.786 1.00 85.19 90 ALA A O 1
ATOM 705 N N . HIS A 1 91 ? 8.488 2.191 -39.835 1.00 89.12 91 HIS A N 1
ATOM 706 C CA . HIS A 1 91 ? 8.595 1.618 -41.174 1.00 89.12 91 HIS A CA 1
ATOM 707 C C . HIS A 1 91 ? 10.043 1.315 -41.577 1.00 89.12 91 HIS A C 1
ATOM 709 O O . HIS A 1 91 ? 10.351 0.237 -42.089 1.00 89.12 91 HIS A O 1
ATOM 715 N N . TYR A 1 92 ? 10.966 2.252 -41.342 1.00 91.19 92 TYR A N 1
ATOM 716 C CA . TYR A 1 92 ? 12.372 2.052 -41.698 1.00 91.19 92 TYR A CA 1
ATOM 717 C C . TYR A 1 92 ? 13.104 1.102 -40.743 1.00 91.19 92 TYR A C 1
ATOM 719 O O . TYR A 1 92 ? 13.947 0.334 -41.209 1.00 91.19 92 TYR A O 1
ATOM 727 N N . TYR A 1 93 ? 12.767 1.089 -39.450 1.00 89.81 93 TYR A N 1
ATOM 728 C CA . TYR A 1 93 ? 13.302 0.116 -38.495 1.00 89.81 93 TYR A CA 1
ATOM 729 C C . TYR A 1 93 ? 12.840 -1.313 -38.817 1.00 89.81 93 TYR A C 1
ATOM 731 O O . TYR A 1 93 ? 13.664 -2.227 -38.805 1.00 89.81 93 TYR A O 1
ATOM 739 N N . GLU A 1 94 ? 11.572 -1.518 -39.185 1.00 86.56 94 GLU A N 1
ATOM 740 C CA . GLU A 1 94 ? 11.054 -2.812 -39.653 1.00 86.56 94 GLU A CA 1
ATOM 741 C C . GLU A 1 94 ? 11.794 -3.275 -40.911 1.00 86.56 94 GLU A C 1
ATOM 743 O O . GLU A 1 94 ? 12.338 -4.380 -40.950 1.00 86.56 94 GLU A O 1
ATOM 748 N N . LYS A 1 95 ? 11.920 -2.402 -41.917 1.00 89.25 95 LYS A N 1
ATOM 749 C CA . LYS A 1 95 ? 12.683 -2.706 -43.137 1.00 89.25 95 LYS A CA 1
ATOM 750 C C . LYS A 1 95 ? 14.151 -3.011 -42.858 1.00 89.25 95 LYS A C 1
ATOM 752 O O . LYS A 1 95 ? 14.730 -3.857 -43.542 1.00 89.25 95 LYS A O 1
ATOM 757 N N . ALA A 1 96 ? 14.762 -2.313 -41.901 1.00 88.38 96 ALA A N 1
ATOM 758 C CA . ALA A 1 96 ? 16.119 -2.600 -41.454 1.00 88.38 96 ALA A CA 1
ATOM 759 C C . ALA A 1 96 ? 16.187 -3.984 -40.799 1.00 88.38 96 ALA A C 1
ATOM 761 O O . ALA A 1 96 ? 17.082 -4.751 -41.128 1.00 88.38 96 ALA A O 1
ATOM 762 N N . SER A 1 97 ? 15.217 -4.336 -39.951 1.00 85.81 97 SER A N 1
ATOM 763 C CA . SER A 1 97 ? 15.156 -5.639 -39.282 1.00 85.81 97 SER A CA 1
ATOM 764 C C . SER A 1 97 ? 15.035 -6.802 -40.278 1.00 85.81 97 SER A C 1
ATOM 766 O O . SER A 1 97 ? 15.841 -7.724 -40.215 1.00 85.81 97 SER A O 1
ATOM 768 N N . VAL A 1 98 ? 14.141 -6.703 -41.272 1.00 85.56 98 VAL A N 1
ATOM 769 C CA . VAL A 1 98 ? 13.940 -7.724 -42.320 1.00 85.56 98 VAL A CA 1
ATOM 770 C C . VAL A 1 98 ? 15.185 -7.879 -43.195 1.00 85.56 98 VAL A C 1
ATOM 772 O O . VAL A 1 98 ? 15.638 -8.993 -43.466 1.00 85.56 98 VAL A O 1
ATOM 775 N N . ALA A 1 99 ? 15.773 -6.757 -43.623 1.00 84.25 99 ALA A N 1
ATOM 776 C CA . ALA A 1 99 ? 16.998 -6.776 -44.419 1.00 84.25 99 ALA A CA 1
ATOM 777 C C . ALA A 1 99 ? 18.183 -7.338 -43.621 1.00 84.25 99 ALA A C 1
ATOM 779 O O . ALA A 1 99 ? 19.013 -8.060 -44.173 1.00 84.25 99 ALA A O 1
ATOM 780 N N . ALA A 1 100 ? 18.235 -7.062 -42.317 1.00 81.00 100 ALA A N 1
ATOM 781 C CA . ALA A 1 100 ? 19.239 -7.623 -41.433 1.00 81.00 100 ALA A CA 1
ATOM 782 C C . ALA A 1 100 ? 19.037 -9.135 -41.249 1.00 81.00 100 ALA A C 1
ATOM 784 O O . ALA A 1 100 ? 20.016 -9.868 -41.311 1.00 81.00 100 ALA A O 1
ATOM 785 N N . SER A 1 101 ? 17.805 -9.645 -41.123 1.00 76.44 101 SER A N 1
ATOM 786 C CA . SER A 1 101 ? 17.551 -11.093 -41.006 1.00 76.44 101 SER A CA 1
ATOM 787 C C . SER A 1 101 ? 18.129 -11.911 -42.171 1.00 76.44 101 SER A C 1
ATOM 789 O O . SER A 1 101 ? 18.546 -13.043 -41.958 1.00 76.44 101 SER A O 1
ATOM 791 N N . SER A 1 102 ? 18.220 -11.325 -43.371 1.00 75.62 102 SER A N 1
ATOM 792 C CA . SER A 1 102 ? 18.795 -11.966 -44.569 1.00 75.62 102 SER A CA 1
ATOM 793 C C . SER A 1 102 ? 20.319 -11.793 -44.709 1.00 75.62 102 SER A C 1
ATOM 795 O O . SER A 1 102 ? 20.934 -12.377 -45.599 1.00 75.62 102 SER A O 1
ATOM 797 N N . SER A 1 103 ? 20.941 -10.965 -43.866 1.00 71.62 103 SER A N 1
ATOM 798 C CA . SER A 1 103 ? 22.385 -10.702 -43.867 1.00 71.62 103 SER A CA 1
ATOM 799 C C . SER A 1 103 ? 23.131 -11.714 -42.994 1.00 71.62 103 SER A C 1
ATOM 801 O O . SER A 1 103 ? 22.654 -12.073 -41.921 1.00 71.62 103 SER A O 1
ATOM 803 N N . HIS A 1 104 ? 24.336 -12.118 -43.405 1.00 64.31 104 HIS A N 1
ATOM 804 C CA . HIS A 1 104 ? 25.223 -12.982 -42.609 1.00 64.31 104 HIS A CA 1
ATOM 805 C C . HIS A 1 104 ? 25.990 -12.215 -41.515 1.00 64.31 104 HIS A C 1
ATOM 807 O O . HIS A 1 104 ? 26.634 -12.830 -40.674 1.00 64.31 104 HIS A O 1
ATOM 813 N N . ASN A 1 105 ? 25.944 -10.876 -41.521 1.00 61.19 105 ASN A N 1
ATOM 814 C CA . ASN A 1 105 ? 26.576 -10.059 -40.486 1.00 61.19 105 ASN A CA 1
ATOM 815 C C . ASN A 1 105 ? 25.608 -9.847 -39.307 1.00 61.19 105 ASN A C 1
ATOM 817 O O . ASN A 1 105 ? 24.606 -9.139 -39.437 1.00 61.19 105 ASN A O 1
ATOM 821 N N . ASP A 1 106 ? 25.910 -10.481 -38.173 1.00 65.56 106 ASP A N 1
ATOM 822 C CA . ASP A 1 106 ? 25.060 -10.521 -36.978 1.00 65.56 106 ASP A CA 1
ATOM 823 C C . ASP A 1 106 ? 25.294 -9.365 -35.989 1.00 65.56 106 ASP A C 1
ATOM 825 O O . ASP A 1 106 ? 24.458 -9.144 -35.114 1.00 65.56 106 ASP A O 1
ATOM 829 N N . GLU A 1 107 ? 26.368 -8.582 -36.131 1.00 73.00 107 GLU A N 1
ATOM 830 C CA . GLU A 1 107 ? 26.836 -7.685 -35.060 1.00 73.00 107 GLU A CA 1
ATOM 831 C C . GLU A 1 107 ? 25.835 -6.566 -34.705 1.00 73.00 107 GLU A C 1
ATOM 833 O O . GLU A 1 107 ? 25.600 -6.271 -33.533 1.00 73.00 107 GLU A O 1
ATOM 838 N N . MET A 1 108 ? 25.165 -5.981 -35.704 1.00 78.19 108 MET A N 1
ATOM 839 C CA . MET A 1 108 ? 24.193 -4.896 -35.493 1.00 78.19 108 MET A CA 1
ATOM 840 C C . MET A 1 108 ? 22.746 -5.371 -35.291 1.00 78.19 108 MET A C 1
ATOM 842 O O . MET A 1 108 ? 21.891 -4.569 -34.902 1.00 78.19 108 MET A O 1
ATOM 846 N N . LYS A 1 109 ? 22.433 -6.655 -35.522 1.00 82.75 109 LYS A N 1
ATOM 847 C CA . LYS A 1 109 ? 21.048 -7.164 -35.423 1.00 82.75 109 LYS A CA 1
ATOM 848 C C . LYS A 1 109 ? 20.430 -6.945 -34.036 1.00 82.75 109 LYS A C 1
ATOM 850 O O . LYS A 1 109 ? 19.314 -6.422 -33.982 1.00 82.75 109 LYS A O 1
ATOM 855 N N . PRO A 1 110 ? 21.123 -7.238 -32.913 1.00 88.12 110 PRO A N 1
ATOM 856 C CA . PRO A 1 110 ? 20.582 -6.993 -31.577 1.00 88.12 110 PRO A CA 1
ATOM 857 C C . PRO A 1 110 ? 20.217 -5.527 -31.329 1.00 88.12 110 PRO A C 1
ATOM 859 O O . PRO A 1 110 ? 19.192 -5.227 -30.716 1.00 88.12 110 PRO A O 1
ATOM 862 N N . GLN A 1 111 ? 21.036 -4.602 -31.835 1.00 88.00 111 GLN A N 1
ATOM 863 C CA . GLN A 1 111 ? 20.812 -3.168 -31.682 1.00 88.00 111 GLN A CA 1
ATOM 864 C C . GLN A 1 111 ? 19.586 -2.701 -32.478 1.00 88.00 111 GLN A C 1
ATOM 866 O O . GLN A 1 111 ? 18.790 -1.909 -31.966 1.00 88.00 111 GLN A O 1
ATOM 871 N N . ILE A 1 112 ? 19.409 -3.217 -33.699 1.00 87.88 112 ILE A N 1
ATOM 872 C CA . ILE A 1 112 ? 18.242 -2.935 -34.542 1.00 87.88 112 ILE A CA 1
ATOM 873 C C . ILE A 1 112 ? 16.972 -3.460 -33.869 1.00 87.88 112 ILE A C 1
ATOM 875 O O . ILE A 1 112 ? 16.030 -2.694 -33.683 1.00 87.88 112 ILE A O 1
ATOM 879 N N . TYR A 1 113 ? 16.955 -4.722 -33.432 1.00 91.12 113 TYR A N 1
ATOM 880 C CA . TYR A 1 113 ? 15.794 -5.306 -32.751 1.00 91.12 113 TYR A CA 1
ATOM 881 C C . TYR A 1 113 ? 15.453 -4.578 -31.446 1.00 91.12 113 TYR A C 1
ATOM 883 O O . TYR A 1 113 ? 14.284 -4.293 -31.195 1.00 91.12 113 TYR A O 1
ATOM 891 N N . LEU A 1 114 ? 16.452 -4.184 -30.648 1.00 92.81 114 LEU A N 1
ATOM 892 C CA . LEU A 1 114 ? 16.229 -3.343 -29.469 1.00 92.81 114 LEU A CA 1
ATOM 893 C C . LEU A 1 114 ? 15.533 -2.024 -29.839 1.00 92.81 114 LEU A C 1
ATOM 895 O O . LEU A 1 114 ? 14.580 -1.630 -29.169 1.00 92.81 114 LEU A O 1
ATOM 899 N N . LYS A 1 115 ? 15.983 -1.341 -30.898 1.00 91.44 115 LYS A N 1
ATOM 900 C CA . LYS A 1 115 ? 15.385 -0.075 -31.348 1.00 91.44 115 LYS A CA 1
ATOM 901 C C . LYS A 1 115 ? 13.956 -0.241 -31.858 1.00 91.44 115 LYS A C 1
ATOM 903 O O . LYS A 1 115 ? 13.089 0.540 -31.470 1.00 91.44 115 LYS A O 1
ATOM 908 N N . VAL A 1 116 ? 13.702 -1.286 -32.643 1.00 89.88 116 VAL A N 1
ATOM 909 C CA . VAL A 1 116 ? 12.356 -1.655 -33.100 1.00 89.88 116 VAL A CA 1
ATOM 910 C C . VAL A 1 116 ? 11.439 -1.905 -31.895 1.00 89.88 116 VAL A C 1
ATOM 912 O O . VAL A 1 116 ? 10.368 -1.309 -31.795 1.00 89.88 116 VAL A O 1
ATOM 915 N N . GLY A 1 117 ? 11.889 -2.709 -30.925 1.00 92.75 117 GLY A N 1
ATOM 916 C CA . GLY A 1 117 ? 11.123 -3.005 -29.715 1.00 92.75 117 GLY A CA 1
ATOM 917 C C . GLY A 1 117 ? 10.822 -1.761 -28.871 1.00 92.75 117 GLY A C 1
ATOM 918 O O . GLY A 1 117 ? 9.690 -1.568 -28.428 1.00 92.75 117 GLY A O 1
ATOM 919 N N . GLN A 1 118 ? 11.798 -0.861 -28.701 1.00 93.00 118 GLN A N 1
ATOM 920 C CA . GLN A 1 118 ? 11.596 0.418 -28.007 1.00 93.00 118 GLN A CA 1
ATOM 921 C C . GLN A 1 118 ? 10.550 1.295 -28.704 1.00 93.00 118 GLN A C 1
ATOM 923 O O . GLN A 1 118 ? 9.736 1.936 -28.036 1.00 93.00 118 GLN A O 1
ATOM 928 N N . LEU A 1 119 ? 10.547 1.321 -30.035 1.00 90.12 119 LEU A N 1
ATOM 929 C CA . LEU A 1 119 ? 9.586 2.110 -30.790 1.00 90.12 119 LEU A CA 1
ATOM 930 C C . LEU A 1 119 ? 8.176 1.515 -30.729 1.00 90.12 119 LEU A C 1
ATOM 932 O O . LEU A 1 119 ? 7.228 2.251 -30.463 1.00 90.12 119 LEU A O 1
ATOM 936 N N . TYR A 1 120 ? 8.022 0.197 -30.868 1.00 90.06 120 TYR A N 1
ATOM 937 C CA . TYR A 1 120 ? 6.719 -0.444 -30.673 1.00 90.06 120 TYR A CA 1
ATOM 938 C C . TYR A 1 120 ? 6.177 -0.243 -29.257 1.00 90.06 120 TYR A C 1
ATOM 940 O O . TYR A 1 120 ? 4.987 0.029 -29.097 1.00 90.06 120 TYR A O 1
ATOM 948 N N . LYS A 1 121 ? 7.043 -0.264 -28.233 1.00 92.00 121 LYS A N 1
ATOM 949 C CA . LYS A 1 121 ? 6.661 0.090 -26.857 1.00 92.00 121 LYS A CA 1
ATOM 950 C C . LYS A 1 121 ? 6.113 1.520 -26.785 1.00 92.00 121 LYS A C 1
ATOM 952 O O . LYS A 1 121 ? 5.052 1.717 -26.197 1.00 92.00 121 LYS A O 1
ATOM 957 N N . LYS A 1 122 ? 6.762 2.502 -27.432 1.00 88.50 122 LYS A N 1
ATOM 958 C CA . LYS A 1 122 ? 6.254 3.890 -27.533 1.00 88.50 122 LYS A CA 1
ATOM 959 C C . LYS A 1 122 ? 4.894 3.962 -28.242 1.00 88.50 122 LYS A C 1
ATOM 961 O O . LYS A 1 122 ? 4.022 4.701 -27.796 1.00 88.50 122 LYS A O 1
ATOM 966 N N . LYS A 1 123 ? 4.685 3.154 -29.289 1.00 87.31 123 LYS A N 1
ATOM 967 C CA . LYS A 1 123 ? 3.399 3.023 -30.006 1.00 87.31 123 LYS A CA 1
ATOM 968 C C . LYS A 1 123 ? 2.347 2.192 -29.254 1.00 87.31 123 LYS A C 1
ATOM 970 O O . LYS A 1 123 ? 1.266 1.968 -29.784 1.00 87.31 123 LYS A O 1
ATOM 975 N N . ARG A 1 124 ? 2.642 1.735 -28.029 1.00 90.38 124 ARG A N 1
ATOM 976 C CA . ARG A 1 124 ? 1.788 0.857 -27.204 1.00 90.38 124 ARG A CA 1
ATOM 977 C C . ARG A 1 124 ? 1.494 -0.520 -27.820 1.00 90.38 124 ARG A C 1
ATOM 979 O O . ARG A 1 124 ? 0.595 -1.226 -27.372 1.00 90.38 124 ARG A O 1
ATOM 986 N N . MET A 1 125 ? 2.291 -0.936 -28.801 1.00 91.62 125 MET A N 1
ATOM 987 C CA . MET A 1 125 ? 2.259 -2.265 -29.417 1.00 91.62 125 MET A CA 1
ATOM 988 C C . MET A 1 125 ? 3.112 -3.228 -28.583 1.00 91.62 125 MET A C 1
ATOM 990 O O . MET A 1 125 ? 4.247 -3.570 -28.915 1.00 91.62 125 MET A O 1
ATOM 994 N N . TYR A 1 126 ? 2.603 -3.569 -27.398 1.00 94.62 126 TYR A N 1
ATOM 995 C CA . TYR A 1 126 ? 3.385 -4.240 -26.358 1.00 94.62 126 TYR A CA 1
ATOM 996 C C . TYR A 1 126 ? 3.771 -5.684 -26.704 1.00 94.62 126 TYR A C 1
ATOM 998 O O . TYR A 1 126 ? 4.843 -6.136 -26.306 1.00 94.62 126 TYR A O 1
ATOM 1006 N N . LYS A 1 127 ? 2.931 -6.415 -27.447 1.00 95.06 127 LYS A N 1
ATOM 1007 C CA . LYS A 1 127 ? 3.223 -7.809 -27.823 1.00 95.06 127 LYS A CA 1
ATOM 1008 C C . LYS A 1 127 ? 4.383 -7.870 -28.814 1.00 95.06 127 LYS A C 1
ATOM 1010 O O . LYS A 1 127 ? 5.314 -8.650 -28.632 1.00 95.06 127 LYS A O 1
ATOM 1015 N N . GLU A 1 128 ? 4.341 -7.003 -29.815 1.00 92.75 128 GLU A N 1
ATOM 1016 C CA . GLU A 1 128 ? 5.349 -6.844 -30.853 1.00 92.75 128 GLU A CA 1
ATOM 1017 C C . GLU A 1 128 ? 6.664 -6.376 -30.232 1.00 92.75 128 GLU A C 1
ATOM 1019 O O . GLU A 1 128 ? 7.700 -7.004 -30.439 1.00 92.75 128 GLU A O 1
ATOM 1024 N N . ALA A 1 129 ? 6.612 -5.346 -29.379 1.00 95.19 129 ALA A N 1
ATOM 1025 C CA . ALA A 1 129 ? 7.776 -4.852 -28.650 1.00 95.19 129 ALA A CA 1
ATOM 1026 C C . ALA A 1 129 ? 8.488 -5.960 -27.862 1.00 95.19 129 ALA A C 1
ATOM 1028 O O . ALA A 1 129 ? 9.707 -6.117 -27.969 1.00 95.19 129 ALA A O 1
ATOM 1029 N N . LEU A 1 130 ? 7.722 -6.755 -27.106 1.00 96.94 130 LEU A N 1
ATOM 1030 C CA . LEU A 1 130 ? 8.264 -7.878 -26.352 1.00 96.94 130 LEU A CA 1
ATOM 1031 C C . LEU A 1 130 ? 8.874 -8.934 -27.281 1.00 96.94 130 LEU A C 1
ATOM 1033 O O . LEU A 1 130 ? 9.963 -9.414 -26.991 1.00 96.94 130 LEU A O 1
ATOM 1037 N N . GLY A 1 131 ? 8.227 -9.252 -28.406 1.00 95.19 131 GLY A N 1
ATOM 1038 C CA . GLY A 1 131 ? 8.760 -10.176 -29.411 1.00 95.19 131 GLY A CA 1
ATOM 1039 C C . GLY A 1 131 ? 10.162 -9.787 -29.886 1.00 95.19 131 GLY A C 1
ATOM 1040 O O . GLY A 1 131 ? 11.073 -10.612 -29.848 1.00 95.19 131 GLY A O 1
ATOM 1041 N N . TYR A 1 132 ? 10.379 -8.514 -30.233 1.00 93.69 132 TYR A N 1
ATOM 1042 C CA . TYR A 1 132 ? 11.707 -8.032 -30.636 1.00 93.69 132 TYR A CA 1
ATOM 1043 C C . TYR A 1 132 ? 12.736 -8.072 -29.504 1.00 93.69 132 TYR A C 1
ATOM 1045 O O . TYR A 1 132 ? 13.897 -8.397 -29.748 1.00 93.69 132 TYR A O 1
ATOM 1053 N N . PHE A 1 133 ? 12.339 -7.789 -28.261 1.00 96.75 133 PHE A N 1
ATOM 1054 C CA . PHE A 1 133 ? 13.241 -7.958 -27.121 1.00 96.75 133 PHE A CA 1
ATOM 1055 C C . PHE A 1 133 ? 13.632 -9.425 -26.911 1.00 96.75 133 PHE A C 1
ATOM 1057 O O . PHE A 1 133 ? 14.803 -9.712 -26.670 1.00 96.75 133 PHE A O 1
ATOM 1064 N N . LEU A 1 134 ? 12.687 -10.356 -27.061 1.00 96.50 134 LEU A N 1
ATOM 1065 C CA . LEU A 1 134 ? 12.953 -11.791 -26.950 1.00 96.50 134 LEU A CA 1
ATOM 1066 C C . LEU A 1 134 ? 13.911 -12.288 -28.037 1.00 96.50 134 LEU A C 1
ATOM 1068 O O . LEU A 1 134 ? 14.789 -13.082 -27.722 1.00 96.50 134 LEU A O 1
ATOM 1072 N N . LEU A 1 135 ? 13.823 -11.772 -29.269 1.00 92.62 135 LEU A N 1
ATOM 1073 C CA . LEU A 1 135 ? 14.791 -12.092 -30.330 1.00 92.62 135 LEU A CA 1
ATOM 1074 C C . LEU A 1 135 ? 16.227 -11.713 -29.945 1.00 92.62 135 LEU A C 1
ATOM 1076 O O . LEU A 1 135 ? 17.169 -12.418 -30.301 1.00 92.62 135 LEU A O 1
ATOM 1080 N N . VAL A 1 136 ? 16.409 -10.613 -29.209 1.00 94.38 136 VAL A N 1
ATOM 1081 C CA . VAL A 1 136 ? 17.735 -10.240 -28.701 1.00 94.38 136 VAL A CA 1
ATOM 1082 C C . VAL A 1 136 ? 18.162 -11.150 -27.555 1.00 94.38 136 VAL A C 1
ATOM 1084 O O . VAL A 1 136 ? 19.310 -11.581 -27.528 1.00 94.38 136 VAL A O 1
ATOM 1087 N N . LEU A 1 137 ? 17.256 -11.455 -26.623 1.00 95.38 137 LEU A N 1
ATOM 1088 C CA . LEU A 1 137 ? 17.562 -12.298 -25.464 1.00 95.38 137 LEU A CA 1
ATOM 1089 C C . LEU A 1 137 ? 17.802 -13.771 -25.831 1.00 95.38 137 LEU A C 1
ATOM 1091 O O . LEU A 1 137 ? 18.537 -14.433 -25.111 1.00 95.38 137 LEU A O 1
ATOM 1095 N N . ASP A 1 138 ? 17.258 -14.267 -26.947 1.00 93.31 138 ASP A N 1
ATOM 1096 C CA . ASP A 1 138 ? 17.575 -15.597 -27.497 1.00 93.31 138 ASP A CA 1
ATOM 1097 C C . ASP A 1 138 ? 19.063 -15.720 -27.858 1.00 93.31 138 ASP A C 1
ATOM 1099 O O . ASP A 1 138 ? 19.705 -16.731 -27.583 1.00 93.31 138 ASP A O 1
ATOM 1103 N N . LYS A 1 139 ? 19.636 -14.659 -28.441 1.00 90.06 139 LYS A N 1
ATOM 1104 C CA . LYS A 1 139 ? 21.048 -14.625 -28.854 1.00 90.06 139 LYS A CA 1
ATOM 1105 C C . LYS A 1 139 ? 21.983 -14.154 -27.754 1.00 90.06 139 LYS A C 1
ATOM 1107 O O . LYS A 1 139 ? 23.099 -14.649 -27.637 1.00 90.06 139 LYS A O 1
ATOM 1112 N N . ILE A 1 140 ? 21.541 -13.181 -26.963 1.00 93.50 140 ILE A N 1
ATOM 1113 C CA . ILE A 1 140 ? 22.327 -12.555 -25.901 1.00 93.50 140 ILE A CA 1
ATOM 1114 C C . ILE A 1 140 ? 21.467 -12.504 -24.627 1.00 93.50 140 ILE A C 1
ATOM 1116 O O . ILE A 1 140 ? 20.928 -11.445 -24.281 1.00 93.50 140 ILE A O 1
ATOM 1120 N N . PRO A 1 141 ? 21.356 -13.623 -23.883 1.00 95.12 141 PRO A N 1
ATOM 1121 C CA . PRO A 1 141 ? 20.516 -13.709 -22.681 1.00 95.12 141 PRO A CA 1
ATOM 1122 C C . PRO A 1 141 ? 20.891 -12.710 -21.579 1.00 95.12 141 PRO A C 1
ATOM 1124 O O . PRO A 1 141 ? 20.086 -12.392 -20.707 1.00 95.12 141 PRO A O 1
ATOM 1127 N N . THR A 1 142 ? 22.121 -12.197 -21.612 1.00 95.56 142 THR A N 1
ATOM 1128 C CA . THR A 1 142 ? 22.689 -11.271 -20.626 1.00 95.56 142 THR A CA 1
ATOM 1129 C C . THR A 1 142 ? 22.661 -9.807 -21.081 1.00 95.56 142 THR A C 1
ATOM 1131 O O . THR A 1 142 ? 23.223 -8.938 -20.407 1.00 95.56 142 THR A O 1
ATOM 1134 N N . HIS A 1 143 ? 21.998 -9.489 -22.204 1.00 95.62 143 HIS A N 1
ATOM 1135 C CA . HIS A 1 143 ? 21.971 -8.135 -22.760 1.00 95.62 143 HIS A CA 1
ATOM 1136 C C . HIS A 1 143 ? 21.241 -7.155 -21.827 1.00 95.62 143 HIS A C 1
ATOM 1138 O O . HIS A 1 143 ? 20.020 -6.978 -21.884 1.00 95.62 143 HIS A O 1
ATOM 1144 N N . SER A 1 144 ? 22.002 -6.443 -20.990 1.00 96.06 144 SER A N 1
ATOM 1145 C CA . SER A 1 144 ? 21.465 -5.731 -19.822 1.00 96.06 144 SER A CA 1
ATOM 1146 C C . SER A 1 144 ? 20.379 -4.704 -20.152 1.00 96.06 144 SER A C 1
ATOM 1148 O O . SER A 1 144 ? 19.395 -4.582 -19.428 1.00 96.06 144 SER A O 1
ATOM 1150 N N . LYS A 1 145 ? 20.535 -3.965 -21.259 1.00 96.00 145 LYS A N 1
ATOM 1151 C CA . LYS A 1 145 ? 19.548 -2.957 -21.676 1.00 96.00 145 LYS A CA 1
ATOM 1152 C C . LYS A 1 145 ? 18.229 -3.588 -22.131 1.00 96.00 145 LYS A C 1
ATOM 1154 O O . LYS A 1 145 ? 17.177 -3.023 -21.872 1.00 96.00 145 LYS A O 1
ATOM 1159 N N . VAL A 1 146 ? 18.281 -4.760 -22.763 1.00 97.12 146 VAL A N 1
ATOM 1160 C CA . VAL A 1 146 ? 17.077 -5.450 -23.254 1.00 97.12 146 VAL A CA 1
ATOM 1161 C C . VAL A 1 146 ? 16.383 -6.146 -22.095 1.00 97.12 146 VAL A C 1
ATOM 1163 O O . VAL A 1 146 ? 15.169 -6.034 -21.986 1.00 97.12 146 VAL A O 1
ATOM 1166 N N . LEU A 1 147 ? 17.144 -6.772 -21.187 1.00 98.19 147 LEU A N 1
ATOM 1167 C CA . LEU A 1 147 ? 16.600 -7.304 -19.937 1.00 98.19 147 LEU A CA 1
ATOM 1168 C C . LEU A 1 147 ? 15.794 -6.231 -19.198 1.00 98.19 147 LEU A C 1
ATOM 1170 O O . LEU A 1 147 ? 14.650 -6.481 -18.834 1.00 98.19 147 LEU A O 1
ATOM 1174 N N . TYR A 1 148 ? 16.340 -5.020 -19.041 1.00 98.19 148 TYR A N 1
ATOM 1175 C CA . TYR A 1 148 ? 15.620 -3.922 -18.393 1.00 98.19 148 TYR A CA 1
ATOM 1176 C C . TYR A 1 148 ? 14.359 -3.502 -19.163 1.00 98.19 148 TYR A C 1
ATOM 1178 O O . TYR A 1 148 ? 13.288 -3.402 -18.571 1.00 98.19 148 TYR A O 1
ATOM 1186 N N . GLU A 1 149 ? 14.461 -3.270 -20.475 1.00 97.94 149 GLU A N 1
ATOM 1187 C CA . GLU A 1 149 ? 13.331 -2.800 -21.293 1.00 97.94 149 GLU A CA 1
ATOM 1188 C C . GLU A 1 149 ? 12.188 -3.819 -21.366 1.00 97.94 149 GLU A C 1
ATOM 1190 O O . GLU A 1 149 ? 11.023 -3.439 -21.216 1.00 97.94 149 GLU A O 1
ATOM 1195 N N . ALA A 1 150 ? 12.521 -5.103 -21.530 1.00 98.12 150 ALA A N 1
ATOM 1196 C CA . ALA A 1 150 ? 11.568 -6.205 -21.496 1.00 98.12 150 ALA A CA 1
ATOM 1197 C C . ALA A 1 150 ? 10.920 -6.330 -20.115 1.00 98.12 150 ALA A C 1
ATOM 1199 O O . ALA A 1 150 ? 9.703 -6.452 -20.026 1.00 98.12 150 ALA A O 1
ATOM 1200 N N . SER A 1 151 ? 11.707 -6.236 -19.039 1.00 98.38 151 SER A N 1
ATOM 1201 C CA . SER A 1 151 ? 11.185 -6.299 -17.670 1.00 98.38 151 SER A CA 1
ATOM 1202 C C . SER A 1 151 ? 10.261 -5.134 -17.341 1.00 98.38 151 SER A C 1
ATOM 1204 O O . SER A 1 151 ? 9.199 -5.349 -16.774 1.00 98.38 151 SER A O 1
ATOM 1206 N N . SER A 1 152 ? 10.634 -3.910 -17.722 1.00 98.06 152 SER A N 1
ATOM 1207 C CA . SER A 1 152 ? 9.789 -2.720 -17.570 1.00 98.06 152 SER A CA 1
ATOM 1208 C C . SER A 1 152 ? 8.481 -2.882 -18.333 1.00 98.06 152 SER A C 1
ATOM 1210 O O . SER A 1 152 ? 7.423 -2.660 -17.763 1.00 98.06 152 SER A O 1
ATOM 1212 N N . LEU A 1 153 ? 8.533 -3.349 -19.582 1.00 98.00 153 LEU A N 1
ATOM 1213 C CA . LEU A 1 153 ? 7.329 -3.610 -20.366 1.00 98.00 153 LEU A CA 1
ATOM 1214 C C . LEU A 1 153 ? 6.438 -4.692 -19.728 1.00 98.00 153 LEU A C 1
ATOM 1216 O O . LEU A 1 153 ? 5.216 -4.554 -19.683 1.00 98.00 153 LEU A O 1
ATOM 1220 N N . LEU A 1 154 ? 7.039 -5.771 -19.224 1.00 98.38 154 LEU A N 1
ATOM 1221 C CA . LEU A 1 154 ? 6.326 -6.839 -18.522 1.00 98.38 154 LEU A CA 1
ATOM 1222 C C . LEU A 1 154 ? 5.703 -6.339 -17.217 1.00 98.38 154 LEU A C 1
ATOM 1224 O O . LEU A 1 154 ? 4.566 -6.689 -16.920 1.00 98.38 154 LEU A O 1
ATOM 1228 N N . PHE A 1 155 ? 6.401 -5.483 -16.475 1.00 98.31 155 PHE A N 1
ATOM 1229 C CA . PHE A 1 155 ? 5.875 -4.836 -15.279 1.00 98.31 155 PHE A CA 1
ATOM 1230 C C . PHE A 1 155 ? 4.671 -3.940 -15.603 1.00 98.31 155 PHE A C 1
ATOM 1232 O O . PHE A 1 155 ? 3.617 -4.088 -14.987 1.00 98.31 155 PHE A O 1
ATOM 1239 N N . ASP A 1 156 ? 4.786 -3.081 -16.621 1.00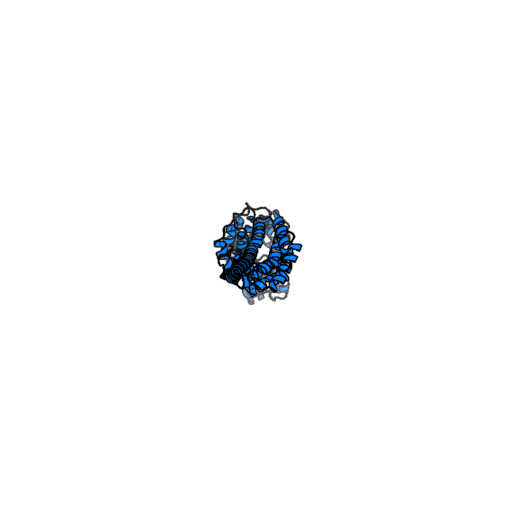 96.44 156 ASP A N 1
ATOM 1240 C CA . ASP A 1 156 ? 3.714 -2.174 -17.058 1.00 96.44 156 ASP A CA 1
ATOM 1241 C C . ASP A 1 156 ? 2.475 -2.945 -17.548 1.00 96.44 156 ASP A C 1
ATOM 1243 O O . ASP A 1 156 ? 1.335 -2.511 -17.376 1.00 96.44 156 ASP A O 1
ATOM 1247 N N . THR A 1 157 ? 2.688 -4.136 -18.116 1.00 96.69 157 THR A N 1
ATOM 1248 C CA . THR A 1 157 ? 1.630 -5.068 -18.542 1.00 96.69 157 THR A CA 1
ATOM 1249 C C . THR A 1 157 ? 1.205 -6.054 -17.445 1.00 96.69 157 THR A C 1
ATOM 1251 O O . THR A 1 157 ? 0.485 -7.014 -17.723 1.00 96.69 157 THR A O 1
ATOM 1254 N N . LYS A 1 158 ? 1.602 -5.804 -16.187 1.00 97.56 158 LYS A N 1
ATOM 1255 C CA . LYS A 1 158 ? 1.268 -6.580 -14.977 1.00 97.56 158 LYS A CA 1
ATOM 1256 C C . LYS A 1 158 ? 1.730 -8.042 -14.989 1.00 97.56 158 LYS A C 1
ATOM 1258 O O . LYS A 1 158 ? 1.268 -8.855 -14.192 1.00 97.56 158 LYS A O 1
ATOM 1263 N N . ASN A 1 159 ? 2.672 -8.398 -15.857 1.00 98.12 159 ASN A N 1
ATOM 1264 C CA . ASN A 1 159 ? 3.320 -9.705 -15.870 1.00 98.12 159 ASN A CA 1
ATOM 1265 C C . ASN A 1 159 ? 4.535 -9.716 -14.927 1.00 98.12 159 ASN A C 1
ATOM 1267 O O . ASN A 1 159 ? 5.688 -9.856 -15.345 1.00 98.12 159 ASN A O 1
ATOM 1271 N N . PHE A 1 160 ? 4.259 -9.537 -13.634 1.00 98.50 160 PHE A N 1
ATOM 1272 C CA . PHE A 1 160 ? 5.281 -9.356 -12.601 1.00 98.50 160 PHE A CA 1
ATOM 1273 C C . PHE A 1 160 ? 6.210 -10.565 -12.461 1.00 98.50 160 PHE A C 1
ATOM 1275 O O . PHE A 1 160 ? 7.405 -10.385 -12.247 1.00 98.50 160 PHE A O 1
ATOM 1282 N N . GLN A 1 161 ? 5.701 -11.786 -12.668 1.00 98.62 161 GLN A N 1
ATOM 1283 C CA . GLN A 1 161 ? 6.508 -13.006 -12.570 1.00 98.62 161 GLN A CA 1
ATOM 1284 C C . GLN A 1 161 ? 7.622 -13.051 -13.624 1.00 98.62 161 GLN A C 1
ATOM 1286 O O . GLN A 1 161 ? 8.776 -13.333 -13.305 1.00 98.62 161 GLN A O 1
ATOM 1291 N N . LYS A 1 162 ? 7.302 -12.750 -14.892 1.00 98.00 162 LYS A N 1
ATOM 1292 C CA . LYS A 1 162 ? 8.320 -12.711 -15.953 1.00 98.00 162 LYS A CA 1
ATOM 1293 C C . LYS A 1 162 ? 9.254 -11.513 -15.790 1.00 98.00 162 LYS A C 1
ATOM 1295 O O . LYS A 1 162 ? 10.448 -11.649 -16.044 1.00 98.00 162 LYS A O 1
ATOM 1300 N N . ALA A 1 163 ? 8.728 -10.368 -15.342 1.00 98.62 163 ALA A N 1
ATOM 1301 C CA . ALA A 1 163 ? 9.549 -9.202 -15.023 1.00 98.62 163 ALA A CA 1
ATOM 1302 C C . ALA A 1 163 ? 10.589 -9.536 -13.941 1.00 98.62 163 ALA A C 1
ATOM 1304 O O . ALA A 1 163 ? 11.773 -9.286 -14.153 1.00 98.62 163 ALA A O 1
ATOM 1305 N N . LYS A 1 164 ? 10.173 -10.180 -12.838 1.00 98.69 164 LYS A N 1
ATOM 1306 C CA . LYS A 1 164 ? 11.058 -10.660 -11.765 1.00 98.69 164 LYS A CA 1
ATOM 1307 C C . LYS A 1 164 ? 12.197 -11.515 -12.326 1.00 98.69 164 LYS A C 1
ATOM 1309 O O . LYS A 1 164 ? 13.353 -11.178 -12.100 1.00 98.69 164 LYS A O 1
ATOM 1314 N N . GLY A 1 165 ? 11.895 -12.536 -13.134 1.00 98.25 165 GLY A N 1
ATOM 1315 C CA . GLY A 1 165 ? 12.922 -13.427 -13.694 1.00 98.25 165 GLY A CA 1
ATOM 1316 C C . GLY A 1 165 ? 14.003 -12.705 -14.515 1.00 98.25 165 GLY A C 1
ATOM 1317 O O . GLY A 1 165 ? 15.196 -12.932 -14.320 1.00 98.25 165 GLY A O 1
ATOM 1318 N N . TYR A 1 166 ? 13.619 -11.782 -15.404 1.00 98.38 166 TYR A N 1
ATOM 1319 C CA . TYR A 1 166 ? 14.598 -10.996 -16.170 1.00 98.38 166 TYR A CA 1
ATOM 1320 C C . TYR A 1 166 ? 15.363 -9.979 -15.312 1.00 98.38 166 TYR A C 1
ATOM 1322 O O . TYR A 1 166 ? 16.548 -9.734 -15.560 1.00 98.38 166 TYR A O 1
ATOM 1330 N N . LEU A 1 167 ? 14.723 -9.408 -14.290 1.00 98.62 167 LEU A N 1
ATOM 1331 C CA . LEU A 1 167 ? 15.361 -8.472 -13.366 1.00 98.62 167 LEU A CA 1
ATOM 1332 C C . LEU A 1 167 ? 16.355 -9.158 -12.435 1.00 98.62 167 LEU A C 1
ATOM 1334 O O . LEU A 1 167 ? 17.411 -8.589 -12.175 1.00 98.62 167 LEU A O 1
ATOM 1338 N N . GLU A 1 168 ? 16.080 -10.381 -11.987 1.00 98.31 168 GLU A N 1
ATOM 1339 C CA . GLU A 1 168 ? 17.031 -11.190 -11.222 1.00 98.31 168 GLU A CA 1
ATOM 1340 C C . GLU A 1 168 ? 18.306 -11.445 -12.029 1.00 98.31 168 GLU A C 1
ATOM 1342 O O . GLU A 1 168 ? 19.411 -11.246 -11.521 1.00 98.31 168 GLU A O 1
ATOM 1347 N N . THR A 1 169 ? 18.174 -11.811 -13.309 1.00 97.94 169 THR A N 1
ATOM 1348 C CA . THR A 1 169 ? 19.325 -11.940 -14.213 1.00 97.94 169 THR A CA 1
ATOM 1349 C C . THR A 1 169 ? 20.062 -10.608 -14.360 1.00 97.94 169 THR A C 1
ATOM 1351 O O . THR A 1 169 ? 21.288 -10.562 -14.253 1.00 97.94 169 THR A O 1
ATOM 1354 N N . LEU A 1 170 ? 19.340 -9.501 -14.548 1.00 98.12 170 LEU A N 1
ATOM 1355 C CA . LEU A 1 170 ? 19.946 -8.179 -14.701 1.00 98.12 170 LEU A CA 1
ATOM 1356 C C . LEU A 1 170 ? 20.703 -7.717 -13.448 1.00 98.12 170 LEU A C 1
ATOM 1358 O O . LEU A 1 170 ? 21.812 -7.204 -13.576 1.00 98.12 170 LEU A O 1
ATOM 1362 N N . VAL A 1 171 ? 20.137 -7.898 -12.254 1.00 97.31 171 VAL A N 1
ATOM 1363 C CA . VAL A 1 171 ? 20.762 -7.499 -10.983 1.00 97.31 171 VAL A CA 1
ATOM 1364 C C . VAL A 1 171 ? 21.974 -8.377 -10.661 1.00 97.31 171 VAL A C 1
ATOM 1366 O O . VAL A 1 171 ? 22.936 -7.872 -10.090 1.00 97.31 171 VAL A O 1
ATOM 1369 N N . LYS A 1 172 ? 21.998 -9.648 -11.088 1.00 96.81 172 LYS A N 1
ATOM 1370 C CA . LYS A 1 172 ? 23.203 -10.496 -10.997 1.00 96.81 172 LYS A CA 1
ATOM 1371 C C . LYS A 1 172 ? 24.355 -9.959 -11.853 1.00 96.81 172 LYS A C 1
ATOM 1373 O O . LYS A 1 172 ? 25.493 -9.952 -11.401 1.00 96.81 172 LYS A O 1
ATOM 1378 N N . ILE A 1 173 ? 24.064 -9.494 -13.070 1.00 97.12 173 ILE A N 1
ATOM 1379 C CA . ILE A 1 173 ? 25.080 -8.975 -14.007 1.00 97.12 173 ILE A CA 1
ATOM 1380 C C . ILE A 1 173 ? 25.503 -7.546 -13.645 1.00 97.12 173 ILE A C 1
ATOM 1382 O O . ILE A 1 173 ? 26.668 -7.180 -13.784 1.00 97.12 173 ILE A O 1
ATOM 1386 N N . LYS A 1 174 ? 24.552 -6.715 -13.208 1.00 96.31 174 LYS A N 1
ATOM 1387 C CA . LYS A 1 174 ? 24.769 -5.316 -12.819 1.00 96.31 174 LYS A CA 1
ATOM 1388 C C . LYS A 1 174 ? 24.204 -5.058 -11.420 1.00 96.31 174 LYS A C 1
ATOM 1390 O O . LYS A 1 174 ? 23.121 -4.473 -11.311 1.00 96.31 174 LYS A O 1
ATOM 1395 N N . PRO A 1 175 ? 24.936 -5.440 -10.357 1.00 94.00 175 PRO A N 1
ATOM 1396 C CA . PRO A 1 175 ? 24.475 -5.282 -8.980 1.00 94.00 175 PRO A CA 1
ATOM 1397 C C . PRO A 1 175 ? 24.121 -3.837 -8.618 1.00 94.00 175 PRO A C 1
ATOM 1399 O O . PRO A 1 175 ? 23.141 -3.623 -7.906 1.00 94.00 175 PRO A O 1
ATOM 1402 N N . ASP A 1 176 ? 24.843 -2.857 -9.159 1.00 91.56 176 ASP A N 1
ATOM 1403 C CA . ASP A 1 176 ? 24.669 -1.433 -8.833 1.00 91.56 176 ASP A CA 1
ATOM 1404 C C . ASP A 1 176 ? 23.587 -0.728 -9.669 1.00 91.56 176 ASP A C 1
ATOM 1406 O O . ASP A 1 176 ? 23.405 0.486 -9.580 1.00 91.56 176 ASP A O 1
ATOM 1410 N N . ASN A 1 177 ? 22.835 -1.464 -10.495 1.00 93.81 177 ASN A N 1
ATOM 1411 C CA . ASN A 1 177 ? 21.744 -0.882 -11.269 1.00 93.81 177 ASN A CA 1
ATOM 1412 C C . ASN A 1 177 ? 20.525 -0.593 -10.373 1.00 93.81 177 ASN A C 1
ATOM 1414 O O . ASN A 1 177 ? 19.645 -1.440 -10.200 1.00 93.81 177 ASN A O 1
ATOM 1418 N N . VAL A 1 178 ? 20.471 0.636 -9.849 1.00 93.88 178 VAL A N 1
ATOM 1419 C CA . VAL A 1 178 ? 19.395 1.160 -8.988 1.00 93.88 178 VAL A CA 1
ATOM 1420 C C . VAL A 1 178 ? 18.011 0.929 -9.594 1.00 93.88 178 VAL A C 1
ATOM 1422 O O . VAL A 1 178 ? 17.141 0.362 -8.935 1.00 93.88 178 VAL A O 1
ATOM 1425 N N . LYS A 1 179 ? 17.817 1.282 -10.871 1.00 95.38 179 LYS A N 1
ATOM 1426 C CA . LYS A 1 179 ? 16.517 1.155 -11.549 1.00 95.38 179 LYS A CA 1
ATOM 1427 C C . LYS A 1 179 ? 16.061 -0.297 -11.656 1.00 95.38 179 LYS A C 1
ATOM 1429 O O . LYS A 1 179 ? 14.894 -0.596 -11.416 1.00 95.38 179 LYS A O 1
ATOM 1434 N N . ALA A 1 180 ? 16.975 -1.208 -11.994 1.00 96.94 180 ALA A N 1
ATOM 1435 C CA . ALA A 1 180 ? 16.665 -2.634 -12.066 1.00 96.94 180 ALA A CA 1
ATOM 1436 C C . ALA A 1 180 ? 16.309 -3.207 -10.690 1.00 96.94 180 ALA A C 1
ATOM 1438 O O . ALA A 1 180 ? 15.324 -3.929 -10.563 1.00 96.94 180 ALA A O 1
ATOM 1439 N N . ARG A 1 181 ? 17.074 -2.853 -9.650 1.00 97.50 181 ARG A N 1
ATOM 1440 C CA . ARG A 1 181 ? 16.825 -3.326 -8.284 1.00 97.50 181 ARG A CA 1
ATOM 1441 C C . ARG A 1 181 ? 15.513 -2.785 -7.713 1.00 97.50 181 ARG A C 1
ATOM 1443 O O . ARG A 1 181 ? 14.774 -3.546 -7.096 1.00 97.50 181 ARG A O 1
ATOM 1450 N N . LEU A 1 182 ? 15.190 -1.516 -7.967 1.00 98.25 182 LEU A N 1
ATOM 1451 C CA . LEU A 1 182 ? 13.898 -0.936 -7.600 1.00 98.25 182 LEU A CA 1
ATOM 1452 C C . LEU A 1 182 ? 12.748 -1.672 -8.289 1.00 98.25 182 LEU A C 1
ATOM 1454 O O . LEU A 1 182 ? 11.796 -2.084 -7.631 1.00 98.25 182 LEU A O 1
ATOM 1458 N N . LEU A 1 183 ? 12.838 -1.866 -9.607 1.00 98.38 183 LEU A N 1
ATOM 1459 C CA . LEU A 1 183 ? 11.795 -2.558 -10.360 1.00 98.38 183 LEU A CA 1
ATOM 1460 C C . LEU A 1 183 ? 11.644 -4.023 -9.920 1.00 98.38 183 LEU A C 1
ATOM 1462 O O . LEU A 1 183 ? 10.528 -4.541 -9.912 1.00 98.38 183 LEU A O 1
ATOM 1466 N N . LEU A 1 184 ? 12.737 -4.676 -9.506 1.00 98.56 184 LEU A N 1
ATOM 1467 C CA . LEU A 1 184 ? 12.706 -6.023 -8.934 1.00 98.56 184 LEU A CA 1
ATOM 1468 C C . LEU A 1 184 ? 11.938 -6.029 -7.611 1.00 98.56 184 LEU A C 1
ATOM 1470 O O . LEU A 1 184 ? 10.984 -6.787 -7.469 1.00 98.56 184 LEU A O 1
ATOM 1474 N N . GLY A 1 185 ? 12.277 -5.120 -6.691 1.00 98.50 185 GLY A N 1
ATOM 1475 C CA . GLY A 1 185 ? 11.564 -4.966 -5.421 1.00 98.50 185 GLY A CA 1
ATOM 1476 C C . GLY A 1 185 ? 10.071 -4.677 -5.608 1.00 98.50 185 GLY A C 1
ATOM 1477 O O . GLY A 1 185 ? 9.235 -5.305 -4.960 1.00 98.50 185 GLY A O 1
ATOM 1478 N N . LYS A 1 186 ? 9.720 -3.800 -6.558 1.00 98.62 186 LYS A N 1
ATOM 1479 C CA . LYS A 1 186 ? 8.324 -3.539 -6.949 1.00 98.62 186 LYS A CA 1
ATOM 1480 C C . LYS A 1 186 ? 7.637 -4.786 -7.508 1.00 98.62 186 LYS A C 1
ATOM 1482 O O . LYS A 1 186 ? 6.481 -5.036 -7.185 1.00 98.62 186 LYS A O 1
ATOM 1487 N N . SER A 1 187 ? 8.325 -5.566 -8.342 1.00 98.69 187 SER A N 1
ATOM 1488 C CA . SER A 1 187 ? 7.774 -6.802 -8.914 1.00 98.69 187 SER A CA 1
ATOM 1489 C C . SER A 1 187 ? 7.466 -7.822 -7.817 1.00 98.69 187 SER A C 1
ATOM 1491 O O . SER A 1 187 ? 6.353 -8.337 -7.782 1.00 98.69 187 SER A O 1
ATOM 1493 N N . CYS A 1 188 ? 8.392 -8.036 -6.874 1.00 98.81 188 CYS A N 1
ATOM 1494 C CA . CYS A 1 188 ? 8.165 -8.895 -5.707 1.00 98.81 188 CYS A CA 1
ATOM 1495 C C . CYS A 1 188 ? 6.989 -8.392 -4.852 1.00 98.81 188 CYS A C 1
ATOM 1497 O O . CYS A 1 188 ? 6.150 -9.179 -4.422 1.00 98.81 188 CYS A O 1
ATOM 1499 N N . TYR A 1 189 ? 6.868 -7.073 -4.650 1.00 98.81 189 TYR A N 1
ATOM 1500 C CA . TYR A 1 189 ? 5.749 -6.486 -3.907 1.00 98.81 189 TYR A CA 1
ATOM 1501 C C . TYR A 1 189 ? 4.391 -6.814 -4.546 1.00 98.81 189 TYR A C 1
ATOM 1503 O O . TYR A 1 189 ? 3.487 -7.282 -3.858 1.00 98.81 189 TYR A O 1
ATOM 1511 N N . HIS A 1 190 ? 4.252 -6.626 -5.864 1.00 98.56 190 HIS A N 1
ATOM 1512 C CA . HIS A 1 190 ? 3.004 -6.930 -6.584 1.00 98.56 190 HIS A CA 1
ATOM 1513 C C . HIS A 1 190 ? 2.703 -8.433 -6.684 1.00 98.56 190 HIS A C 1
ATOM 1515 O O . HIS A 1 190 ? 1.562 -8.812 -6.943 1.00 98.56 190 HIS A O 1
ATOM 1521 N N . LEU A 1 191 ? 3.696 -9.292 -6.441 1.00 98.62 191 LEU A N 1
ATOM 1522 C CA . LEU A 1 191 ? 3.534 -10.742 -6.290 1.00 98.62 191 LEU A CA 1
ATOM 1523 C C . LEU A 1 191 ? 3.172 -11.165 -4.851 1.00 98.62 191 LEU A C 1
ATOM 1525 O O . LEU A 1 191 ? 3.033 -12.354 -4.585 1.00 98.62 191 LEU A O 1
ATOM 1529 N N . ASN A 1 192 ? 2.995 -10.213 -3.926 1.00 98.44 192 ASN A N 1
ATOM 1530 C CA . ASN A 1 192 ? 2.836 -10.438 -2.482 1.00 98.44 192 ASN A CA 1
ATOM 1531 C C . ASN A 1 192 ? 4.046 -11.116 -1.805 1.00 98.44 192 ASN A C 1
ATOM 1533 O O . ASN A 1 192 ? 3.954 -11.605 -0.678 1.00 98.44 192 ASN A O 1
ATOM 1537 N N . GLU A 1 193 ? 5.211 -11.106 -2.451 1.00 98.56 193 GLU A N 1
ATOM 1538 C CA . GLU A 1 193 ? 6.476 -11.612 -1.915 1.00 98.56 193 GLU A CA 1
ATOM 1539 C C . GLU A 1 193 ? 7.155 -10.510 -1.082 1.00 98.56 193 GLU A C 1
ATOM 1541 O O . GLU A 1 193 ? 8.237 -10.007 -1.392 1.00 98.56 193 GLU A O 1
ATOM 1546 N N . PHE A 1 194 ? 6.486 -10.070 -0.015 1.00 98.62 194 PHE A N 1
ATOM 1547 C CA . PHE A 1 194 ? 6.874 -8.864 0.727 1.00 98.62 194 PHE A CA 1
ATOM 1548 C C . PHE A 1 194 ? 8.245 -8.968 1.419 1.00 98.62 194 PHE A C 1
ATOM 1550 O O . PHE A 1 194 ? 8.934 -7.960 1.585 1.00 98.62 194 PHE A O 1
ATOM 1557 N N . ASN A 1 195 ? 8.671 -10.173 1.810 1.00 98.50 195 ASN A N 1
ATOM 1558 C CA . ASN A 1 195 ? 10.013 -10.384 2.362 1.00 98.50 195 ASN A CA 1
ATOM 1559 C C . ASN A 1 195 ? 11.099 -10.161 1.302 1.00 98.50 195 ASN A C 1
ATOM 1561 O O . ASN A 1 195 ? 12.057 -9.434 1.573 1.00 98.50 195 ASN A O 1
ATOM 1565 N N . ASP A 1 196 ? 10.910 -10.701 0.096 1.00 98.31 196 ASP A N 1
ATOM 1566 C CA . ASP A 1 196 ? 11.837 -10.525 -1.026 1.00 98.31 196 ASP A CA 1
ATOM 1567 C C . ASP A 1 196 ? 11.879 -9.060 -1.465 1.00 98.31 196 ASP A C 1
ATOM 1569 O O . ASP A 1 196 ? 12.962 -8.493 -1.629 1.00 98.31 196 ASP A O 1
ATOM 1573 N N . ALA A 1 197 ? 10.711 -8.412 -1.561 1.00 98.69 197 ALA A N 1
ATOM 1574 C CA . ALA A 1 197 ? 10.605 -6.985 -1.854 1.00 98.69 197 ALA A CA 1
ATOM 1575 C C . ALA A 1 197 ? 11.448 -6.148 -0.879 1.00 98.69 197 ALA A C 1
ATOM 1577 O O . ALA A 1 197 ? 12.295 -5.362 -1.306 1.00 98.69 197 ALA A O 1
ATOM 1578 N N . ALA A 1 198 ? 11.284 -6.368 0.429 1.00 98.50 198 ALA A N 1
ATOM 1579 C CA . ALA A 1 198 ? 12.071 -5.677 1.445 1.00 98.50 198 ALA A CA 1
ATOM 1580 C C . ALA A 1 198 ? 13.575 -5.984 1.323 1.00 98.50 198 ALA A C 1
ATOM 1582 O O . ALA A 1 198 ? 14.383 -5.065 1.420 1.00 98.50 198 ALA A O 1
ATOM 1583 N N . SER A 1 199 ? 13.961 -7.236 1.047 1.00 97.81 199 SER A N 1
ATOM 1584 C CA . SER A 1 199 ? 15.375 -7.628 0.914 1.00 97.81 199 SER A CA 1
ATOM 1585 C C . SER A 1 199 ? 16.104 -6.911 -0.232 1.00 97.81 199 SER A C 1
ATOM 1587 O O . SER A 1 199 ? 17.294 -6.614 -0.123 1.00 97.81 199 SER A O 1
ATOM 1589 N N . HIS A 1 200 ? 15.393 -6.578 -1.315 1.00 97.69 200 HIS A N 1
ATOM 1590 C CA . HIS A 1 200 ? 15.940 -5.806 -2.430 1.00 97.69 200 HIS A CA 1
ATOM 1591 C C . HIS A 1 200 ? 15.909 -4.292 -2.187 1.00 97.69 200 HIS A C 1
ATOM 1593 O O . HIS A 1 200 ? 16.831 -3.594 -2.619 1.00 97.69 200 HIS A O 1
ATOM 1599 N N . LEU A 1 201 ? 14.868 -3.785 -1.518 1.00 98.38 201 LEU A N 1
ATOM 1600 C CA . LEU A 1 201 ? 14.636 -2.350 -1.337 1.00 98.38 201 LEU A CA 1
ATOM 1601 C C . LEU A 1 201 ? 15.375 -1.756 -0.129 1.00 98.38 201 LEU A C 1
ATOM 1603 O O . LEU A 1 201 ? 15.863 -0.637 -0.231 1.00 98.38 201 LEU A O 1
ATOM 1607 N N . GLU A 1 202 ? 15.523 -2.480 0.982 1.00 97.31 202 GLU A N 1
ATOM 1608 C CA . GLU A 1 202 ? 16.211 -2.000 2.195 1.00 97.31 202 GLU A CA 1
ATOM 1609 C C . GLU A 1 202 ? 17.673 -1.581 1.921 1.00 97.31 202 GLU A C 1
ATOM 1611 O O . GLU A 1 202 ? 18.014 -0.421 2.172 1.00 97.31 202 GLU A O 1
ATOM 1616 N N . PRO A 1 203 ? 18.537 -2.425 1.312 1.00 95.50 203 PRO A N 1
ATOM 1617 C CA . PRO A 1 203 ? 19.901 -2.013 0.972 1.00 95.50 203 PRO A CA 1
ATOM 1618 C C . PRO A 1 203 ? 19.956 -0.995 -0.172 1.00 95.50 203 PRO A C 1
ATOM 1620 O O . PRO A 1 203 ? 20.983 -0.343 -0.351 1.00 95.50 203 PRO A O 1
ATOM 1623 N N . LEU A 1 204 ? 18.896 -0.889 -0.983 1.00 96.31 204 LEU A N 1
ATOM 1624 C CA . LEU A 1 204 ? 18.816 0.106 -2.045 1.00 96.31 204 LEU A CA 1
ATOM 1625 C C . LEU A 1 204 ? 18.575 1.497 -1.452 1.00 96.31 204 LEU A C 1
ATOM 1627 O O . LEU A 1 204 ? 19.368 2.401 -1.693 1.00 96.31 204 LEU A O 1
ATOM 1631 N N . VAL A 1 205 ? 17.530 1.642 -0.633 1.00 96.62 205 VAL A N 1
ATOM 1632 C CA . VAL A 1 205 ? 17.164 2.899 0.036 1.00 96.62 205 VAL A CA 1
ATOM 1633 C C . VAL A 1 205 ? 18.314 3.417 0.900 1.00 96.62 205 VAL A C 1
ATOM 1635 O O . VAL A 1 205 ? 18.588 4.611 0.877 1.00 96.62 205 VAL A O 1
ATOM 1638 N N . ALA A 1 206 ? 19.046 2.534 1.587 1.00 94.31 206 ALA A N 1
ATOM 1639 C CA . ALA A 1 206 ? 20.203 2.915 2.404 1.00 94.31 206 ALA A CA 1
ATOM 1640 C C . ALA A 1 206 ? 21.363 3.557 1.612 1.00 94.31 206 ALA A C 1
ATOM 1642 O O . ALA A 1 206 ? 22.204 4.228 2.205 1.00 94.31 206 ALA A O 1
ATOM 1643 N N . LYS A 1 207 ? 21.440 3.339 0.291 1.00 93.38 207 LYS A N 1
ATOM 1644 C CA . LYS A 1 207 ? 22.491 3.888 -0.586 1.00 93.38 207 LYS A CA 1
ATOM 1645 C C . LYS A 1 207 ? 22.039 5.099 -1.405 1.00 93.38 207 LYS A C 1
ATOM 1647 O O . LYS A 1 207 ? 22.879 5.737 -2.035 1.00 93.38 207 LYS A O 1
ATOM 1652 N N . MET A 1 208 ? 20.740 5.370 -1.452 1.00 94.06 208 MET A N 1
ATOM 1653 C CA . MET A 1 208 ? 20.168 6.460 -2.237 1.00 94.06 208 MET A CA 1
ATOM 1654 C C . MET A 1 208 ? 20.169 7.769 -1.449 1.00 94.06 208 MET A C 1
ATOM 1656 O O . MET A 1 208 ? 20.155 7.776 -0.218 1.00 94.06 208 MET A O 1
ATOM 1660 N N . GLN A 1 209 ? 20.157 8.882 -2.171 1.00 90.81 209 GLN A N 1
ATOM 1661 C CA . GLN A 1 209 ? 19.977 10.211 -1.601 1.00 90.81 209 GLN A CA 1
ATOM 1662 C C . GLN A 1 209 ? 18.508 10.624 -1.694 1.00 90.81 209 GLN A C 1
ATOM 1664 O O . GLN A 1 209 ? 17.817 10.277 -2.649 1.00 90.81 209 GLN A O 1
ATOM 1669 N N . ASN A 1 210 ? 18.039 11.444 -0.750 1.00 84.81 210 ASN A N 1
ATOM 1670 C CA . ASN A 1 210 ? 16.658 11.943 -0.759 1.00 84.81 210 ASN A CA 1
ATOM 1671 C C . ASN A 1 210 ? 16.301 12.730 -2.036 1.00 84.81 210 ASN A C 1
ATOM 1673 O O . ASN A 1 210 ? 15.129 12.816 -2.388 1.00 84.81 210 ASN A O 1
ATOM 1677 N N . SER A 1 211 ? 17.297 13.300 -2.723 1.00 86.12 211 SER A N 1
ATOM 1678 C CA . SER A 1 211 ? 17.143 14.005 -4.000 1.00 86.12 211 SER A CA 1
ATOM 1679 C C . SER A 1 211 ? 16.995 13.084 -5.213 1.00 86.12 211 SER A C 1
ATOM 1681 O O . SER A 1 211 ? 16.699 13.575 -6.303 1.00 86.12 211 SER A O 1
ATOM 1683 N N . ASP A 1 212 ? 17.225 11.775 -5.068 1.00 89.75 212 ASP A N 1
ATOM 1684 C CA . ASP A 1 212 ? 17.104 10.846 -6.186 1.00 89.75 212 ASP A CA 1
ATOM 1685 C C . ASP A 1 212 ? 15.630 10.743 -6.622 1.00 89.75 212 ASP A C 1
ATOM 1687 O O . ASP A 1 212 ? 14.763 10.489 -5.780 1.00 89.75 212 ASP A O 1
ATOM 1691 N N . PRO A 1 213 ? 15.316 10.853 -7.930 1.00 90.25 213 PRO A N 1
ATOM 1692 C CA . PRO A 1 213 ? 13.931 10.829 -8.418 1.00 90.25 213 PRO A CA 1
ATOM 1693 C C . PRO A 1 213 ? 13.138 9.580 -8.009 1.00 90.25 213 PRO A C 1
ATOM 1695 O O . PRO A 1 213 ? 11.921 9.626 -7.852 1.00 90.25 213 PRO A O 1
ATOM 1698 N N . ASP A 1 214 ? 13.843 8.464 -7.829 1.00 93.56 214 ASP A N 1
ATOM 1699 C CA . ASP A 1 214 ? 13.280 7.160 -7.493 1.00 93.56 214 ASP A CA 1
ATOM 1700 C C . ASP A 1 214 ? 13.219 6.904 -5.965 1.00 93.56 214 ASP A C 1
ATOM 1702 O O . ASP A 1 214 ? 12.638 5.903 -5.538 1.00 93.56 214 ASP A O 1
ATOM 1706 N N . TYR A 1 215 ? 13.801 7.780 -5.127 1.00 94.50 215 TYR A N 1
ATOM 1707 C CA . TYR A 1 215 ? 13.956 7.555 -3.679 1.00 94.50 215 TYR A CA 1
ATOM 1708 C C . TYR A 1 215 ? 12.620 7.426 -2.957 1.00 94.50 215 TYR A C 1
ATOM 1710 O O . TYR A 1 215 ? 12.375 6.444 -2.257 1.00 94.50 215 TYR A O 1
ATOM 1718 N N . LYS A 1 216 ? 11.733 8.405 -3.168 1.00 94.44 216 LYS A N 1
ATOM 1719 C CA . LYS A 1 216 ? 10.397 8.437 -2.560 1.00 94.44 216 LYS A CA 1
ATOM 1720 C C . LYS A 1 216 ? 9.633 7.147 -2.842 1.00 94.44 216 LYS A C 1
ATOM 1722 O O . LYS A 1 216 ? 9.045 6.553 -1.941 1.00 94.44 216 LYS A O 1
ATOM 1727 N N . ASP A 1 217 ? 9.660 6.715 -4.098 1.00 94.38 217 ASP A N 1
ATOM 1728 C CA . ASP A 1 217 ? 8.940 5.530 -4.541 1.00 94.38 217 ASP A CA 1
ATOM 1729 C C . ASP A 1 217 ? 9.549 4.260 -3.918 1.00 94.38 217 ASP A C 1
ATOM 1731 O O . ASP A 1 217 ? 8.829 3.426 -3.372 1.00 94.38 217 ASP A O 1
ATOM 1735 N N . ALA A 1 218 ? 10.882 4.150 -3.881 1.00 97.31 218 ALA A N 1
ATOM 1736 C CA . ALA A 1 218 ? 11.575 3.055 -3.201 1.00 97.31 218 ALA A CA 1
ATOM 1737 C C . ALA A 1 218 ? 11.219 2.964 -1.706 1.00 97.31 218 ALA A C 1
ATOM 1739 O O . ALA A 1 218 ? 10.936 1.870 -1.212 1.00 97.31 218 ALA A O 1
ATOM 1740 N N . VAL A 1 219 ? 11.178 4.100 -1.001 1.00 97.88 219 VAL A N 1
ATOM 1741 C CA . VAL A 1 219 ? 10.796 4.169 0.417 1.00 97.88 219 VAL A CA 1
ATOM 1742 C C . VAL A 1 219 ? 9.350 3.728 0.632 1.00 97.88 219 VAL A C 1
ATOM 1744 O O . VAL A 1 219 ? 9.087 2.979 1.570 1.00 97.88 219 VAL A O 1
ATOM 1747 N N . TYR A 1 220 ? 8.409 4.139 -0.221 1.00 97.44 220 TYR A N 1
ATOM 1748 C CA . TYR A 1 220 ? 7.006 3.733 -0.083 1.00 97.44 220 TYR A CA 1
ATOM 1749 C C . TYR A 1 220 ? 6.816 2.227 -0.253 1.00 97.44 220 TYR A C 1
ATOM 1751 O O . TYR A 1 220 ? 6.210 1.596 0.613 1.00 97.44 220 TYR A O 1
ATOM 1759 N N . TYR A 1 221 ? 7.382 1.636 -1.309 1.00 98.38 221 TYR A N 1
ATOM 1760 C CA . TYR A 1 221 ? 7.314 0.186 -1.501 1.00 98.38 221 TYR A CA 1
ATOM 1761 C C . TYR A 1 221 ? 8.020 -0.579 -0.372 1.00 98.38 221 TYR A C 1
ATOM 1763 O O . TYR A 1 221 ? 7.521 -1.615 0.070 1.00 98.38 221 TYR A O 1
ATOM 1771 N N . LEU A 1 222 ? 9.149 -0.065 0.131 1.00 98.56 222 LEU A N 1
ATOM 1772 C CA . LEU A 1 222 ? 9.854 -0.655 1.268 1.00 98.56 222 LEU A CA 1
ATOM 1773 C C . LEU A 1 222 ? 8.998 -0.614 2.538 1.00 98.56 222 LEU A C 1
ATOM 1775 O O . LEU A 1 222 ? 8.824 -1.640 3.190 1.00 98.56 222 LEU A O 1
ATOM 1779 N N . ALA A 1 223 ? 8.452 0.551 2.885 1.00 98.31 223 ALA A N 1
ATOM 1780 C CA . ALA A 1 223 ? 7.651 0.733 4.088 1.00 98.31 223 ALA A CA 1
ATOM 1781 C C . ALA A 1 223 ? 6.386 -0.133 4.074 1.00 98.31 223 ALA A C 1
ATOM 1783 O O . ALA A 1 223 ? 6.085 -0.786 5.074 1.00 98.31 223 ALA A O 1
ATOM 1784 N N . ASP A 1 224 ? 5.688 -0.207 2.937 1.00 98.19 224 ASP A N 1
ATOM 1785 C CA . ASP A 1 224 ? 4.500 -1.048 2.797 1.00 98.19 224 ASP A CA 1
ATOM 1786 C C . ASP A 1 224 ? 4.867 -2.542 2.915 1.00 98.19 224 ASP A C 1
ATOM 1788 O O . ASP A 1 224 ? 4.215 -3.280 3.660 1.00 98.19 224 ASP A O 1
ATOM 1792 N N . ALA A 1 225 ? 5.958 -2.992 2.279 1.00 98.50 225 ALA A N 1
ATOM 1793 C CA . ALA A 1 225 ? 6.459 -4.365 2.411 1.00 98.50 225 ALA A CA 1
ATOM 1794 C C . ALA A 1 225 ? 6.859 -4.713 3.860 1.00 98.50 225 ALA A C 1
ATOM 1796 O O . ALA A 1 225 ? 6.540 -5.793 4.372 1.00 98.50 225 ALA A O 1
ATOM 1797 N N . LEU A 1 226 ? 7.532 -3.794 4.558 1.00 98.56 226 LEU A N 1
ATOM 1798 C CA . LEU A 1 226 ? 7.905 -3.947 5.965 1.00 98.56 226 LEU A CA 1
ATOM 1799 C C . LEU A 1 226 ? 6.666 -4.014 6.868 1.00 98.56 226 LEU A C 1
ATOM 1801 O O . LEU A 1 226 ? 6.573 -4.906 7.711 1.00 98.56 226 LEU A O 1
ATOM 1805 N N . ALA A 1 227 ? 5.675 -3.147 6.653 1.00 98.12 227 ALA A N 1
ATOM 1806 C CA . ALA A 1 227 ? 4.428 -3.155 7.413 1.00 98.12 227 ALA A CA 1
ATOM 1807 C C . ALA A 1 227 ? 3.622 -4.449 7.195 1.00 98.12 227 ALA A C 1
ATOM 1809 O O . ALA A 1 227 ? 3.115 -5.024 8.158 1.00 98.12 227 ALA A O 1
ATOM 1810 N N . LEU A 1 228 ? 3.541 -4.952 5.958 1.00 97.88 228 LEU A N 1
ATOM 1811 C CA . LEU A 1 228 ? 2.857 -6.214 5.631 1.00 97.88 228 LEU A CA 1
ATOM 1812 C C . LEU A 1 228 ? 3.572 -7.442 6.209 1.00 97.88 228 LEU A C 1
ATOM 1814 O O . LEU A 1 228 ? 2.935 -8.441 6.533 1.00 97.88 228 LEU A O 1
ATOM 1818 N N . THR A 1 229 ? 4.883 -7.340 6.425 1.00 97.88 229 THR A N 1
ATOM 1819 C CA . THR A 1 229 ? 5.691 -8.355 7.121 1.00 97.88 229 THR A CA 1
ATOM 1820 C C . THR A 1 229 ? 5.796 -8.102 8.629 1.00 97.88 229 THR A C 1
ATOM 1822 O O . THR A 1 229 ? 6.628 -8.711 9.297 1.00 97.88 229 THR A O 1
ATOM 1825 N N . LYS A 1 230 ? 4.941 -7.225 9.181 1.00 97.62 230 LYS A N 1
ATOM 1826 C CA . LYS A 1 230 ? 4.857 -6.856 10.609 1.00 97.62 230 LYS A CA 1
ATOM 1827 C C . LYS A 1 230 ? 6.136 -6.244 11.199 1.00 97.62 230 LYS A C 1
ATOM 1829 O O . LYS A 1 230 ? 6.267 -6.129 12.415 1.00 97.62 230 LYS A O 1
ATOM 1834 N N . ARG A 1 231 ? 7.070 -5.797 10.358 1.00 97.94 231 ARG A N 1
ATOM 1835 C CA . ARG A 1 231 ? 8.283 -5.058 10.745 1.00 97.94 231 ARG A CA 1
ATOM 1836 C C . ARG A 1 231 ? 7.964 -3.566 10.850 1.00 97.94 231 ARG A C 1
ATOM 1838 O O . ARG A 1 231 ? 8.478 -2.750 10.089 1.00 97.94 231 ARG A O 1
ATOM 1845 N N . TYR A 1 232 ? 7.064 -3.226 11.771 1.00 97.69 232 TYR A N 1
ATOM 1846 C CA . TYR A 1 232 ? 6.472 -1.889 11.862 1.00 97.69 232 TYR A CA 1
ATOM 1847 C C . TYR A 1 232 ? 7.486 -0.792 12.195 1.00 97.69 232 TYR A C 1
ATOM 1849 O O . TYR A 1 232 ? 7.408 0.282 11.609 1.00 97.69 232 TYR A O 1
ATOM 1857 N N . ASP A 1 233 ? 8.458 -1.062 13.069 1.00 96.50 233 ASP A N 1
ATOM 1858 C CA . ASP A 1 233 ? 9.479 -0.075 13.453 1.00 96.50 233 ASP A CA 1
ATOM 1859 C C . ASP A 1 233 ? 10.291 0.377 12.245 1.00 96.50 233 ASP A C 1
ATOM 1861 O O . ASP A 1 233 ? 10.303 1.557 11.908 1.00 96.50 233 ASP A O 1
ATOM 1865 N N . LYS A 1 234 ? 10.830 -0.590 11.496 1.00 97.62 234 LYS A N 1
ATOM 1866 C CA . LYS A 1 234 ? 11.569 -0.319 10.262 1.00 97.62 234 LYS A CA 1
ATOM 1867 C C . LYS A 1 234 ? 10.720 0.404 9.213 1.00 97.62 234 LYS A C 1
ATOM 1869 O O . LYS A 1 234 ? 11.244 1.223 8.465 1.00 97.62 234 LYS A O 1
ATOM 1874 N N . ALA A 1 235 ? 9.423 0.094 9.126 1.00 98.19 235 ALA A N 1
ATOM 1875 C CA . ALA A 1 235 ? 8.519 0.774 8.199 1.00 98.19 235 ALA A CA 1
ATOM 1876 C C . ALA A 1 235 ? 8.352 2.260 8.562 1.00 98.19 235 ALA A C 1
ATOM 1878 O O . ALA A 1 235 ? 8.398 3.117 7.681 1.00 98.19 235 ALA A O 1
ATOM 1879 N N . VAL A 1 236 ? 8.198 2.565 9.855 1.00 97.62 236 VAL A N 1
ATOM 1880 C CA . VAL A 1 236 ? 8.134 3.945 10.355 1.00 97.62 236 VAL A CA 1
ATOM 1881 C C . VAL A 1 236 ? 9.463 4.665 10.139 1.00 97.62 236 VAL A C 1
ATOM 1883 O O . VAL A 1 236 ? 9.449 5.802 9.673 1.00 97.62 236 VAL A O 1
ATOM 1886 N N . ASP A 1 237 ? 10.596 4.013 10.401 1.00 96.69 237 ASP A N 1
ATOM 1887 C CA . ASP A 1 237 ? 11.927 4.597 10.193 1.00 96.69 237 ASP A CA 1
ATOM 1888 C C . ASP A 1 237 ? 12.155 4.950 8.716 1.00 96.69 237 ASP A C 1
ATOM 1890 O O . ASP A 1 237 ? 12.556 6.068 8.395 1.00 96.69 237 ASP A O 1
ATOM 1894 N N . ALA A 1 238 ? 11.812 4.035 7.801 1.00 96.88 238 ALA A N 1
ATOM 1895 C CA . ALA A 1 238 ? 11.915 4.276 6.365 1.00 96.88 238 ALA A CA 1
ATOM 1896 C C . ALA A 1 238 ? 11.071 5.484 5.926 1.00 96.88 238 ALA A C 1
ATOM 1898 O O . ALA A 1 238 ? 11.571 6.358 5.220 1.00 96.88 238 ALA A O 1
ATOM 1899 N N . LEU A 1 239 ? 9.811 5.572 6.373 1.00 97.69 239 LEU A N 1
ATOM 1900 C CA . LEU A 1 239 ? 8.932 6.708 6.067 1.00 97.69 239 LEU A CA 1
ATOM 1901 C C . LEU A 1 239 ? 9.421 8.016 6.697 1.00 97.69 239 LEU A C 1
ATOM 1903 O O . LEU A 1 239 ? 9.272 9.075 6.089 1.00 97.69 239 LEU A O 1
ATOM 1907 N N . SER A 1 240 ? 10.029 7.953 7.882 1.00 95.44 240 SER A N 1
ATOM 1908 C CA . SER A 1 240 ? 10.522 9.131 8.602 1.00 95.44 240 SER A CA 1
ATOM 1909 C C . SER A 1 240 ? 11.578 9.898 7.802 1.00 95.44 240 SER A C 1
ATOM 1911 O O . SER A 1 240 ? 11.635 11.126 7.879 1.00 95.44 240 SER A O 1
ATOM 1913 N N . ASN A 1 241 ? 12.337 9.212 6.940 1.00 92.94 241 ASN A N 1
ATOM 1914 C CA . ASN A 1 241 ? 13.308 9.844 6.042 1.00 92.94 241 ASN A CA 1
ATOM 1915 C C . ASN A 1 241 ? 12.671 10.821 5.036 1.00 92.94 241 ASN A C 1
ATOM 1917 O O . ASN A 1 241 ? 13.351 11.723 4.545 1.00 92.94 241 ASN A O 1
ATOM 1921 N N . LEU A 1 242 ? 11.374 10.670 4.740 1.00 95.12 242 LEU A N 1
ATOM 1922 C CA . LEU A 1 242 ? 10.626 11.541 3.828 1.00 95.12 242 LEU A CA 1
ATOM 1923 C C . LEU A 1 242 ? 9.942 12.721 4.530 1.00 95.12 242 LEU A C 1
ATOM 1925 O O . LEU A 1 242 ? 9.406 13.596 3.856 1.00 95.12 242 LEU A O 1
ATOM 1929 N N . MET A 1 243 ? 9.963 12.792 5.864 1.00 92.06 243 MET A N 1
ATOM 1930 C CA . MET A 1 243 ? 9.229 13.827 6.609 1.00 92.06 243 MET A CA 1
ATOM 1931 C C . MET A 1 243 ? 9.786 15.245 6.428 1.00 92.06 243 MET A C 1
ATOM 1933 O O . MET A 1 243 ? 9.101 16.214 6.740 1.00 92.06 243 MET A O 1
ATOM 1937 N N . ASN A 1 244 ? 11.010 15.392 5.921 1.00 89.44 244 ASN A N 1
ATOM 1938 C CA . ASN A 1 244 ? 11.596 16.708 5.650 1.00 89.44 244 ASN A CA 1
ATOM 1939 C C . ASN A 1 244 ? 11.085 17.332 4.340 1.00 89.44 244 ASN A C 1
ATOM 1941 O O . ASN A 1 244 ? 11.267 18.532 4.124 1.00 89.44 244 ASN A O 1
ATOM 1945 N N . ASP A 1 245 ? 10.455 16.544 3.464 1.00 91.38 245 ASP A N 1
ATOM 1946 C CA . ASP A 1 245 ? 9.877 17.049 2.222 1.00 91.38 245 ASP A CA 1
ATOM 1947 C C . ASP A 1 245 ? 8.498 17.667 2.493 1.00 91.38 245 ASP A C 1
ATOM 1949 O O . ASP A 1 245 ? 7.488 16.979 2.663 1.00 91.38 245 ASP A O 1
ATOM 1953 N N . LYS A 1 246 ? 8.464 19.004 2.511 1.00 89.75 246 LYS A N 1
ATOM 1954 C CA . LYS A 1 246 ? 7.259 19.797 2.787 1.00 89.75 246 LYS A CA 1
ATOM 1955 C C . LYS A 1 246 ? 6.116 19.521 1.812 1.00 89.75 246 LYS A C 1
ATOM 1957 O O . LYS A 1 246 ? 4.967 19.694 2.200 1.00 89.75 246 LYS A O 1
ATOM 1962 N N . MET A 1 247 ? 6.404 19.114 0.573 1.00 92.12 247 MET A N 1
ATOM 1963 C CA . MET A 1 247 ? 5.367 18.877 -0.434 1.00 92.12 247 MET A CA 1
ATOM 1964 C C . MET A 1 247 ? 4.547 17.618 -0.129 1.00 92.12 247 MET A C 1
ATOM 1966 O O . MET A 1 247 ? 3.397 17.526 -0.544 1.00 92.12 247 MET A O 1
ATOM 1970 N N . ILE A 1 248 ? 5.131 16.658 0.593 1.00 93.44 248 ILE A N 1
ATOM 1971 C CA . ILE A 1 248 ? 4.537 15.336 0.853 1.00 93.44 248 ILE A CA 1
ATOM 1972 C C . ILE A 1 248 ? 4.433 15.022 2.350 1.00 93.44 248 ILE A C 1
ATOM 1974 O O . ILE A 1 248 ? 4.083 13.904 2.722 1.00 93.44 248 ILE A O 1
ATOM 1978 N N . PHE A 1 249 ? 4.771 15.984 3.210 1.00 95.00 249 PHE A N 1
ATOM 1979 C CA . PHE A 1 249 ? 4.865 15.812 4.657 1.00 95.00 249 PHE A CA 1
ATOM 1980 C C . PHE A 1 249 ? 3.598 15.189 5.253 1.00 95.00 249 PHE A C 1
ATOM 1982 O O . PHE A 1 249 ? 3.678 14.211 5.995 1.00 95.00 249 PHE A O 1
ATOM 1989 N N . GLU A 1 250 ? 2.427 15.712 4.886 1.00 96.00 250 GLU A N 1
ATOM 1990 C CA . GLU A 1 250 ? 1.143 15.219 5.391 1.00 96.00 250 GLU A CA 1
ATOM 1991 C C . GLU A 1 250 ? 0.808 13.812 4.868 1.00 96.00 250 GLU A C 1
ATOM 1993 O O . GLU A 1 250 ? 0.366 12.965 5.645 1.00 96.00 250 GLU A O 1
ATOM 1998 N N . ASP A 1 251 ? 1.111 13.507 3.601 1.00 94.75 251 ASP A N 1
ATOM 1999 C CA . ASP A 1 251 ? 0.920 12.166 3.027 1.00 94.75 251 ASP A CA 1
ATOM 2000 C C . ASP A 1 251 ? 1.769 11.112 3.756 1.00 94.75 251 ASP A C 1
ATOM 2002 O O . ASP A 1 251 ? 1.309 10.007 4.065 1.00 94.75 251 ASP A O 1
ATOM 2006 N N . VAL A 1 252 ? 3.029 11.455 4.043 1.00 96.62 252 VAL A N 1
ATOM 2007 C CA . VAL A 1 252 ? 3.964 10.597 4.783 1.00 96.62 252 VAL A CA 1
ATOM 2008 C C . VAL A 1 252 ? 3.470 10.383 6.210 1.00 96.62 252 VAL A C 1
ATOM 2010 O O . VAL A 1 252 ? 3.480 9.257 6.706 1.00 96.62 252 VAL A O 1
ATOM 2013 N N . LEU A 1 253 ? 2.991 11.442 6.857 1.00 96.19 253 LEU A N 1
ATOM 2014 C CA . LEU A 1 253 ? 2.462 11.398 8.213 1.00 96.19 253 LEU A CA 1
ATOM 2015 C C . LEU A 1 253 ? 1.258 10.448 8.311 1.00 96.19 253 LEU A C 1
ATOM 2017 O O . LEU A 1 253 ? 1.230 9.585 9.191 1.00 96.19 253 LEU A O 1
ATOM 2021 N N . LEU A 1 254 ? 0.309 10.533 7.373 1.00 95.25 254 LEU A N 1
ATOM 2022 C CA . LEU A 1 254 ? -0.835 9.617 7.315 1.00 95.25 254 LEU A CA 1
ATOM 2023 C C . LEU A 1 254 ? -0.401 8.165 7.087 1.00 95.25 254 LEU A C 1
ATOM 2025 O O . LEU A 1 254 ? -0.928 7.253 7.729 1.00 95.25 254 LEU A O 1
ATOM 2029 N N . LYS A 1 255 ? 0.600 7.927 6.229 1.00 96.50 255 LYS A N 1
ATOM 2030 C CA . LYS A 1 255 ? 1.191 6.589 6.065 1.00 96.50 255 LYS A CA 1
ATOM 2031 C C . LYS A 1 255 ? 1.799 6.071 7.371 1.00 96.50 255 LYS A C 1
ATOM 2033 O O . LYS A 1 255 ? 1.546 4.920 7.724 1.00 96.50 255 LYS A O 1
ATOM 2038 N N . ILE A 1 256 ? 2.539 6.900 8.110 1.00 97.50 256 ILE A N 1
ATOM 2039 C CA . ILE A 1 256 ? 3.130 6.511 9.400 1.00 97.50 256 ILE A CA 1
ATOM 2040 C C . ILE A 1 256 ? 2.040 6.151 10.412 1.00 97.50 256 ILE A C 1
ATOM 2042 O O . ILE A 1 256 ? 2.120 5.085 11.022 1.00 97.50 256 ILE A O 1
ATOM 2046 N N . VAL A 1 257 ? 0.996 6.974 10.563 1.00 96.00 257 VAL A N 1
ATOM 2047 C CA . VAL A 1 257 ? -0.105 6.655 11.490 1.00 96.00 257 VAL A CA 1
ATOM 2048 C C . VAL A 1 257 ? -0.792 5.353 11.111 1.00 96.00 257 VAL A C 1
ATOM 2050 O O . VAL A 1 257 ? -1.003 4.519 11.985 1.00 96.00 257 VAL A O 1
ATOM 2053 N N . ASN A 1 258 ? -1.042 5.102 9.828 1.00 94.88 258 ASN A N 1
ATOM 2054 C CA . ASN A 1 258 ? -1.620 3.831 9.388 1.00 94.88 258 ASN A CA 1
ATOM 2055 C C . ASN A 1 258 ? -0.735 2.623 9.753 1.00 94.88 258 ASN A C 1
ATOM 2057 O O . ASN A 1 258 ? -1.247 1.573 10.149 1.00 94.88 258 ASN A O 1
ATOM 2061 N N . VAL A 1 259 ? 0.593 2.758 9.661 1.00 97.06 259 VAL A N 1
ATOM 2062 C CA . VAL A 1 259 ? 1.540 1.721 10.108 1.00 97.06 259 VAL A CA 1
ATOM 2063 C C . VAL A 1 259 ? 1.487 1.542 11.629 1.00 97.06 259 VAL A C 1
ATOM 2065 O O . VAL A 1 259 ? 1.451 0.406 12.105 1.00 97.06 259 VAL A O 1
ATOM 2068 N N . LEU A 1 260 ? 1.427 2.630 12.401 1.00 96.31 260 LEU A N 1
ATOM 2069 C CA . LEU A 1 260 ? 1.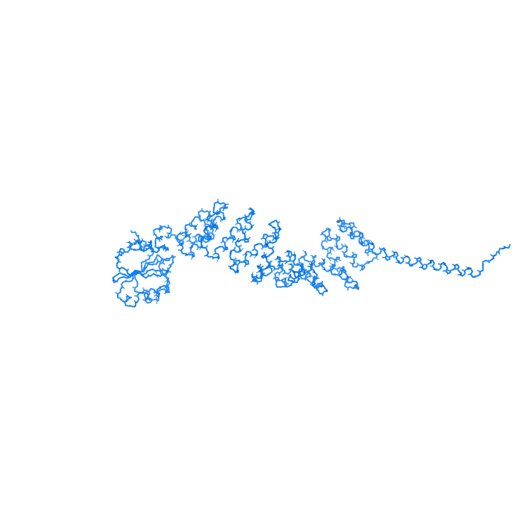315 2.577 13.863 1.00 96.31 260 LEU A CA 1
ATOM 2070 C C . LEU A 1 260 ? -0.018 1.963 14.323 1.00 96.31 260 LEU A C 1
ATOM 2072 O O . LEU A 1 260 ? -0.035 1.149 15.241 1.00 96.31 260 LEU A O 1
ATOM 2076 N N . VAL A 1 261 ? -1.128 2.270 13.650 1.00 94.31 261 VAL A N 1
ATOM 2077 C CA . VAL A 1 261 ? -2.436 1.645 13.907 1.00 94.31 261 VAL A CA 1
ATOM 2078 C C . VAL A 1 261 ? -2.367 0.133 13.679 1.00 94.31 261 VAL A C 1
ATOM 2080 O O . VAL A 1 261 ? -2.848 -0.643 14.507 1.00 94.31 261 VAL A O 1
ATOM 2083 N N . ARG A 1 262 ? -1.697 -0.315 12.609 1.00 93.94 262 ARG A N 1
ATOM 2084 C CA . ARG A 1 262 ? -1.467 -1.748 12.339 1.00 93.94 262 ARG A CA 1
ATOM 2085 C C . ARG A 1 262 ? -0.546 -2.416 13.360 1.00 93.94 262 ARG A C 1
ATOM 2087 O O . ARG A 1 262 ? -0.727 -3.602 13.635 1.00 93.94 262 ARG A O 1
ATOM 2094 N N . SER A 1 263 ? 0.402 -1.678 13.937 1.00 94.50 263 SER A N 1
ATOM 2095 C CA . SER A 1 263 ? 1.271 -2.190 15.004 1.00 94.50 263 SER A CA 1
ATOM 2096 C C . SER A 1 263 ? 0.544 -2.390 16.337 1.00 94.50 263 SER A C 1
ATOM 2098 O O . SER A 1 263 ? 1.063 -3.082 17.211 1.00 94.50 263 SER A O 1
ATOM 2100 N N . ASN A 1 264 ? -0.674 -1.846 16.477 1.00 92.31 264 ASN A N 1
ATOM 2101 C CA . ASN A 1 264 ? -1.513 -1.937 17.675 1.00 92.31 264 ASN A CA 1
ATOM 2102 C C . ASN A 1 264 ? -0.811 -1.404 18.942 1.00 92.31 264 ASN A C 1
ATOM 2104 O O . ASN A 1 264 ? -1.098 -1.849 20.053 1.00 92.31 264 ASN A O 1
ATOM 2108 N N . ASN A 1 265 ? 0.117 -0.456 18.776 1.00 92.62 265 ASN A N 1
ATOM 2109 C CA . ASN A 1 265 ? 0.809 0.212 19.874 1.00 92.62 265 ASN A CA 1
ATOM 2110 C C . ASN A 1 265 ? 0.154 1.574 20.143 1.00 92.62 265 ASN A C 1
ATOM 2112 O O . ASN A 1 265 ? 0.534 2.589 19.555 1.00 92.62 265 ASN A O 1
ATOM 2116 N N . LEU A 1 266 ? -0.846 1.579 21.031 1.00 93.56 266 LEU A N 1
ATOM 2117 C CA . LEU A 1 266 ? -1.660 2.762 21.319 1.00 93.56 266 LEU A CA 1
ATOM 2118 C C . LEU A 1 266 ? -0.820 3.966 21.758 1.00 93.56 266 LEU A C 1
ATOM 2120 O O . LEU A 1 266 ? -1.061 5.078 21.295 1.00 93.56 266 LEU A O 1
ATOM 2124 N N . GLN A 1 267 ? 0.186 3.742 22.603 1.00 94.44 267 GLN A N 1
ATOM 2125 C CA . GLN A 1 267 ? 1.037 4.813 23.114 1.00 94.44 267 GLN A CA 1
ATOM 2126 C C . GLN A 1 267 ? 1.718 5.568 21.968 1.00 94.44 267 GLN A C 1
ATOM 2128 O O . GLN A 1 267 ? 1.606 6.788 21.873 1.00 94.44 267 GLN A O 1
ATOM 2133 N N . ARG A 1 268 ? 2.333 4.841 21.028 1.00 95.62 268 ARG A N 1
ATOM 2134 C CA . ARG A 1 268 ? 3.009 5.461 19.880 1.00 95.62 268 ARG A CA 1
ATOM 2135 C C . ARG A 1 268 ? 2.050 6.178 18.939 1.00 95.62 268 ARG A C 1
ATOM 2137 O O . ARG A 1 268 ? 2.420 7.221 18.410 1.00 95.62 268 ARG A O 1
ATOM 2144 N N . ILE A 1 269 ? 0.841 5.649 18.730 1.00 95.88 269 ILE A N 1
ATOM 2145 C CA . ILE A 1 269 ? -0.192 6.307 17.909 1.00 95.88 269 ILE A CA 1
ATOM 2146 C C . ILE A 1 269 ? -0.561 7.662 18.519 1.00 95.88 269 ILE A C 1
ATOM 2148 O O . ILE A 1 269 ? -0.609 8.667 17.808 1.00 95.88 269 ILE A O 1
ATOM 2152 N N . MET A 1 270 ? -0.788 7.692 19.835 1.00 95.00 270 MET A N 1
ATOM 2153 C CA . MET A 1 270 ? -1.179 8.905 20.548 1.00 95.00 270 MET A CA 1
ATOM 2154 C C . MET A 1 270 ? -0.043 9.924 20.609 1.00 95.00 270 MET A C 1
ATOM 2156 O O . MET A 1 270 ? -0.272 11.092 20.304 1.00 95.00 270 MET A O 1
ATOM 2160 N N . ASP A 1 271 ? 1.178 9.496 20.934 1.00 95.81 271 ASP A N 1
ATOM 2161 C CA . ASP A 1 271 ? 2.347 10.379 20.985 1.00 95.81 271 ASP A CA 1
ATOM 2162 C C . ASP A 1 271 ? 2.634 10.999 19.615 1.00 95.81 271 ASP A C 1
ATOM 2164 O O . ASP A 1 271 ? 2.841 12.210 19.499 1.00 95.81 271 ASP A O 1
ATOM 2168 N N . PHE A 1 272 ? 2.585 10.181 18.558 1.00 96.00 272 PHE A N 1
ATOM 2169 C CA . PHE A 1 272 ? 2.787 10.650 17.193 1.00 96.00 272 PHE A CA 1
ATOM 2170 C C . PHE A 1 272 ? 1.693 11.637 16.777 1.00 96.00 272 PHE A C 1
ATOM 2172 O O . PHE A 1 272 ? 2.002 12.732 16.315 1.00 96.00 272 PHE A O 1
ATOM 2179 N N . SER A 1 273 ? 0.419 11.304 16.986 1.00 95.44 273 SER A N 1
ATOM 2180 C CA . SER A 1 273 ? -0.684 12.186 16.590 1.00 95.44 273 SER A CA 1
ATOM 2181 C C . SER A 1 273 ? -0.653 13.505 17.362 1.00 95.44 273 SER A C 1
ATOM 2183 O O . SER A 1 273 ? -0.673 14.570 16.748 1.00 95.44 273 SER A O 1
ATOM 2185 N N . ASN A 1 274 ? -0.486 13.469 18.687 1.00 94.81 274 ASN A N 1
ATOM 2186 C CA . ASN A 1 274 ? -0.406 14.672 19.524 1.00 94.81 274 ASN A CA 1
ATOM 2187 C C . ASN A 1 274 ? 0.726 15.614 19.106 1.00 94.81 274 ASN A C 1
ATOM 2189 O O . ASN A 1 274 ? 0.555 16.833 19.149 1.00 94.81 274 ASN A O 1
ATOM 2193 N N . ARG A 1 275 ? 1.859 15.065 18.652 1.00 96.06 275 ARG A N 1
ATOM 2194 C CA . ARG A 1 275 ? 2.982 15.860 18.149 1.00 96.06 275 ARG A CA 1
ATOM 2195 C C . ARG A 1 275 ? 2.619 16.685 16.913 1.00 96.06 275 ARG A C 1
ATOM 2197 O O . ARG A 1 275 ? 3.167 17.772 16.747 1.00 96.06 275 ARG A O 1
ATOM 2204 N N . TYR A 1 276 ? 1.725 16.190 16.054 1.00 96.19 276 TYR A N 1
ATOM 2205 C CA . TYR A 1 276 ? 1.471 16.798 14.745 1.00 96.19 276 TYR A CA 1
ATOM 2206 C C . TYR A 1 276 ? 0.087 17.432 14.557 1.00 96.19 276 TYR A C 1
ATOM 2208 O O . TYR A 1 276 ? -0.082 18.227 13.636 1.00 96.19 276 TYR A O 1
ATOM 2216 N N . LEU A 1 277 ? -0.885 17.173 15.438 1.00 95.44 277 LEU A N 1
ATOM 2217 C CA . LEU A 1 277 ? -2.267 17.677 15.322 1.00 95.44 277 LEU A CA 1
ATOM 2218 C C . LEU A 1 277 ? -2.401 19.207 15.171 1.00 95.44 277 LEU A C 1
ATOM 2220 O O . LEU A 1 277 ? -3.442 19.683 14.715 1.00 95.44 277 LEU A O 1
ATOM 2224 N N . ASN A 1 278 ? -1.384 19.982 15.560 1.00 94.19 278 ASN A N 1
ATOM 2225 C CA . ASN A 1 278 ? -1.396 21.449 15.514 1.00 94.19 278 ASN A CA 1
ATOM 2226 C C . ASN A 1 278 ? -0.546 22.057 14.384 1.00 94.19 278 ASN A C 1
ATOM 2228 O O . ASN A 1 278 ? -0.493 23.278 14.275 1.00 94.19 278 ASN A O 1
ATOM 2232 N N . VAL A 1 279 ? 0.117 21.240 13.560 1.00 94.75 279 VAL A N 1
ATOM 2233 C CA . VAL A 1 279 ? 1.012 21.709 12.478 1.00 94.75 279 VAL A CA 1
ATOM 2234 C C . VAL A 1 279 ? 0.624 21.180 11.094 1.00 94.75 279 VAL A C 1
ATOM 2236 O O . VAL A 1 279 ? 1.366 21.369 10.136 1.00 94.75 279 VAL A O 1
ATOM 2239 N N . VAL A 1 280 ? -0.522 20.508 10.994 1.00 96.50 280 VAL A N 1
ATOM 2240 C CA . VAL A 1 280 ? -1.059 19.941 9.750 1.00 96.50 280 VAL A CA 1
ATOM 2241 C C . VAL A 1 280 ? -2.320 20.681 9.314 1.00 96.50 280 VAL A C 1
ATOM 2243 O O . VAL A 1 280 ? -2.986 21.336 10.121 1.00 96.50 280 VAL A O 1
ATOM 2246 N N . SER A 1 281 ? -2.675 20.541 8.040 1.00 96.69 281 SER A N 1
ATOM 2247 C CA . SER A 1 281 ? -3.923 21.051 7.485 1.00 96.69 281 SER A CA 1
ATOM 2248 C C . SER A 1 281 ? -5.150 20.504 8.233 1.00 96.69 281 SER A C 1
ATOM 2250 O O . SER A 1 281 ? -5.105 19.400 8.789 1.00 96.69 281 SER A O 1
ATOM 2252 N N . PRO A 1 282 ? -6.292 21.221 8.212 1.00 97.31 282 PRO A N 1
ATOM 2253 C CA . PRO A 1 282 ? -7.535 20.731 8.808 1.00 97.31 282 PRO A CA 1
ATOM 2254 C C . PRO A 1 282 ? -7.942 19.341 8.299 1.00 97.31 282 PRO A C 1
ATOM 2256 O O . PRO A 1 282 ? -8.369 18.503 9.087 1.00 97.31 282 PRO A O 1
ATOM 2259 N N . SER A 1 283 ? -7.746 19.066 7.005 1.00 95.62 283 SER A N 1
ATOM 2260 C CA . SER A 1 283 ? -8.084 17.770 6.401 1.00 95.62 283 SER A CA 1
ATOM 2261 C C . SER A 1 283 ? -7.253 16.614 6.974 1.00 95.62 283 SER A C 1
ATOM 2263 O O . SER A 1 283 ? -7.798 15.585 7.376 1.00 95.62 283 SER A O 1
ATOM 2265 N N . THR A 1 284 ? -5.943 16.811 7.117 1.00 96.81 284 THR A N 1
ATOM 2266 C CA . THR A 1 284 ? -5.039 15.827 7.723 1.00 96.81 284 THR A CA 1
ATOM 2267 C C . THR A 1 284 ? -5.284 15.701 9.221 1.00 96.81 284 THR A C 1
ATOM 2269 O O . THR A 1 284 ? -5.254 14.595 9.757 1.00 96.81 284 THR A O 1
ATOM 2272 N N . LYS A 1 285 ? -5.614 16.802 9.906 1.00 97.81 285 LYS A N 1
ATOM 2273 C CA . LYS A 1 285 ? -6.002 16.785 11.321 1.00 97.81 285 LYS A CA 1
ATOM 2274 C C . LYS A 1 285 ? -7.208 15.876 11.566 1.00 97.81 285 LYS A C 1
ATOM 2276 O O . LYS A 1 285 ? -7.163 15.058 12.481 1.00 97.81 285 LYS A O 1
ATOM 2281 N N . VAL A 1 286 ? -8.248 15.975 10.733 1.00 97.75 286 VAL A N 1
ATOM 2282 C CA . VAL A 1 286 ? -9.431 15.095 10.796 1.00 97.75 286 VAL A CA 1
ATOM 2283 C C . VAL A 1 286 ? -9.030 13.633 10.647 1.00 97.75 286 VAL A C 1
ATOM 2285 O O . VAL A 1 286 ? -9.427 12.807 11.466 1.00 97.75 286 VAL A O 1
ATOM 2288 N N . ALA A 1 287 ? -8.200 13.318 9.651 1.00 97.00 287 ALA A N 1
ATOM 2289 C CA . ALA A 1 287 ? -7.729 11.957 9.430 1.00 97.00 287 ALA A CA 1
ATOM 2290 C C . ALA A 1 287 ? -6.943 11.411 10.638 1.00 97.00 287 ALA A C 1
ATOM 2292 O O . ALA A 1 287 ? -7.185 10.286 11.066 1.00 97.00 287 ALA A O 1
ATOM 2293 N N . LEU A 1 288 ? -6.067 12.212 11.257 1.00 97.12 288 LEU A N 1
ATOM 2294 C CA . LEU A 1 288 ? -5.311 11.791 12.444 1.00 97.12 288 LEU A CA 1
ATOM 2295 C C . LEU A 1 288 ? -6.190 11.532 13.661 1.00 97.12 288 LEU A C 1
ATOM 2297 O O . LEU A 1 288 ? -6.000 10.530 14.355 1.00 97.12 288 LEU A O 1
ATOM 2301 N N . LEU A 1 289 ? -7.152 12.420 13.918 1.00 97.38 289 LEU A N 1
ATOM 2302 C CA . LEU A 1 289 ? -8.129 12.244 14.989 1.00 97.38 289 LEU A CA 1
ATOM 2303 C C . LEU A 1 289 ? -8.977 10.992 14.748 1.00 97.38 289 LEU A C 1
ATOM 2305 O O . LEU A 1 289 ? -9.200 10.218 15.677 1.00 97.38 289 LEU A O 1
ATOM 2309 N N . TYR A 1 290 ? -9.394 10.759 13.502 1.00 97.56 290 TYR A N 1
ATOM 2310 C CA . TYR A 1 290 ? -10.164 9.583 13.114 1.00 97.56 290 TYR A CA 1
ATOM 2311 C C . TYR A 1 290 ? -9.395 8.274 13.336 1.00 97.56 290 TYR A C 1
ATOM 2313 O O . TYR A 1 290 ? -9.919 7.358 13.977 1.00 97.56 290 T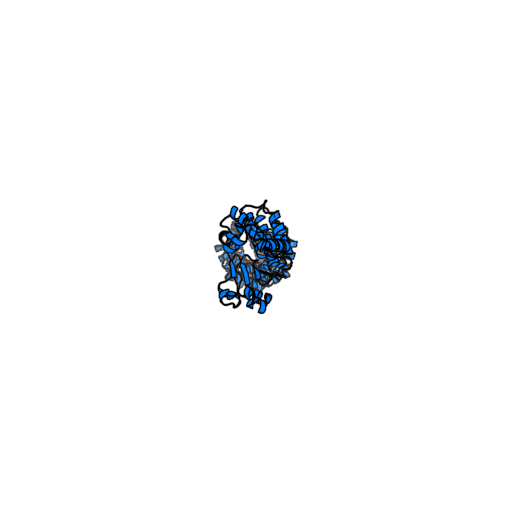YR A O 1
ATOM 2321 N N . GLU A 1 291 ? -8.160 8.173 12.836 1.00 96.19 291 GLU A N 1
ATOM 2322 C CA . GLU A 1 291 ? -7.347 6.955 12.959 1.00 96.19 291 GLU A CA 1
ATOM 2323 C C . GLU A 1 291 ? -6.951 6.696 14.425 1.00 96.19 291 GLU A C 1
ATOM 2325 O O . GLU A 1 291 ? -7.030 5.564 14.908 1.00 96.19 291 GLU A O 1
ATOM 2330 N N . SER A 1 292 ? -6.627 7.751 15.182 1.00 96.25 292 SER A N 1
ATOM 2331 C CA . SER A 1 292 ? -6.338 7.653 16.622 1.00 96.25 292 SER A CA 1
ATOM 2332 C C . SER A 1 292 ? -7.568 7.254 17.436 1.00 96.25 292 SER A C 1
ATOM 2334 O O . SER A 1 292 ? -7.477 6.396 18.314 1.00 96.25 292 SER A O 1
ATOM 2336 N N . GLY A 1 293 ? -8.732 7.838 17.131 1.00 96.00 293 GLY A N 1
ATOM 2337 C CA . GLY A 1 293 ? -10.006 7.477 17.751 1.00 96.00 293 GLY A CA 1
ATOM 2338 C C . GLY A 1 293 ? -10.366 6.019 17.478 1.00 96.00 293 GLY A C 1
ATOM 2339 O O . GLY A 1 293 ? -10.727 5.288 18.396 1.00 96.00 293 GLY A O 1
ATOM 2340 N N . SER A 1 294 ? -10.148 5.551 16.248 1.00 95.25 294 SER A N 1
ATOM 2341 C CA . SER A 1 294 ? -10.361 4.150 15.866 1.00 95.25 294 SER A CA 1
ATOM 2342 C C . SER A 1 294 ? -9.452 3.193 16.637 1.00 95.25 294 SER A C 1
ATOM 2344 O O . SER A 1 294 ? -9.912 2.153 17.117 1.00 95.25 294 SER A O 1
ATOM 2346 N N . ALA A 1 295 ? -8.180 3.556 16.820 1.00 95.00 295 ALA A N 1
ATOM 2347 C CA . ALA A 1 295 ? -7.246 2.777 17.627 1.00 95.00 295 ALA A CA 1
ATOM 2348 C C . ALA A 1 295 ? -7.655 2.726 19.110 1.00 95.00 295 ALA A C 1
ATOM 2350 O O . ALA A 1 295 ? -7.682 1.642 19.693 1.00 95.00 295 ALA A O 1
ATOM 2351 N N . LEU A 1 296 ? -8.032 3.865 19.703 1.00 94.25 296 LEU A N 1
ATOM 2352 C CA . LEU A 1 296 ? -8.538 3.941 21.080 1.00 94.25 296 LEU A CA 1
ATOM 2353 C C . LEU A 1 296 ? -9.799 3.098 21.267 1.00 94.25 296 LEU A C 1
ATOM 2355 O O . LEU A 1 296 ? -9.915 2.359 22.242 1.00 94.25 296 LEU A O 1
ATOM 2359 N N . PHE A 1 297 ? -10.732 3.171 20.318 1.00 93.06 297 PHE A N 1
ATOM 2360 C CA . PHE A 1 297 ? -11.978 2.421 20.394 1.00 93.06 297 PHE A CA 1
ATOM 2361 C C . PHE A 1 297 ? -11.717 0.915 20.376 1.00 93.06 297 PHE A C 1
ATOM 2363 O O . PHE A 1 297 ? -12.263 0.187 21.202 1.00 93.06 297 PHE A O 1
ATOM 2370 N N . LYS A 1 298 ? -10.831 0.455 19.482 1.00 91.25 298 LYS A N 1
ATOM 2371 C CA . LYS A 1 298 ? -10.406 -0.949 19.410 1.00 91.25 298 LYS A CA 1
ATOM 2372 C C . LYS A 1 298 ? -9.699 -1.408 20.687 1.00 91.25 298 LYS A C 1
ATOM 2374 O O . LYS A 1 298 ? -9.873 -2.551 21.098 1.00 91.25 298 LYS A O 1
ATOM 2379 N N . ASP A 1 299 ? -8.918 -0.530 21.308 1.00 90.25 299 ASP A N 1
ATOM 2380 C CA . ASP A 1 299 ? -8.269 -0.801 22.590 1.00 90.25 299 ASP A CA 1
ATOM 2381 C C . ASP A 1 299 ? -9.279 -0.844 23.758 1.00 90.25 299 ASP A C 1
ATOM 2383 O O . ASP A 1 299 ? -8.996 -1.437 24.795 1.00 90.25 299 ASP A O 1
ATOM 2387 N N . GLY A 1 300 ? -10.479 -0.273 23.602 1.00 88.12 300 GLY A N 1
ATOM 2388 C CA . GLY A 1 300 ? -11.528 -0.204 24.628 1.00 88.12 300 GLY A CA 1
ATOM 2389 C C . GLY A 1 300 ? -11.573 1.127 25.389 1.00 88.12 300 GLY A C 1
ATOM 2390 O O . GLY A 1 300 ? -12.321 1.263 26.352 1.00 88.12 300 GLY A O 1
ATOM 2391 N N . GLU A 1 301 ? -10.798 2.125 24.966 1.00 90.81 301 GLU A N 1
ATOM 2392 C CA . GLU A 1 301 ? -10.816 3.502 25.479 1.00 90.81 301 GLU A CA 1
ATOM 2393 C C . GLU A 1 301 ? -11.964 4.301 24.834 1.00 90.81 301 GLU A C 1
ATOM 2395 O O . GLU A 1 301 ? -11.759 5.264 24.089 1.00 90.81 301 GLU A O 1
ATOM 2400 N N . VAL A 1 302 ? -13.200 3.862 25.093 1.00 91.88 302 VAL A N 1
ATOM 2401 C CA . VAL A 1 302 ? -14.413 4.291 24.372 1.00 91.88 302 VAL A CA 1
ATOM 2402 C C . VAL A 1 302 ? -14.608 5.807 24.394 1.00 91.88 302 VAL A C 1
ATOM 2404 O O . VAL A 1 302 ? -14.812 6.415 23.349 1.00 91.88 302 VAL A O 1
ATOM 2407 N N . TYR A 1 303 ? -14.532 6.440 25.564 1.00 92.44 303 TYR A N 1
ATOM 2408 C CA . TYR A 1 303 ? -14.792 7.877 25.690 1.00 92.44 303 TYR A CA 1
ATOM 2409 C C . TYR A 1 303 ? -13.718 8.728 25.030 1.00 92.44 303 TYR A C 1
ATOM 2411 O O . TYR A 1 303 ? -14.037 9.669 24.306 1.00 92.44 303 TYR A O 1
ATOM 2419 N N . ARG A 1 304 ? -12.448 8.354 25.198 1.00 93.56 304 ARG A N 1
ATOM 2420 C CA . ARG A 1 304 ? -11.339 9.032 24.522 1.00 93.56 304 A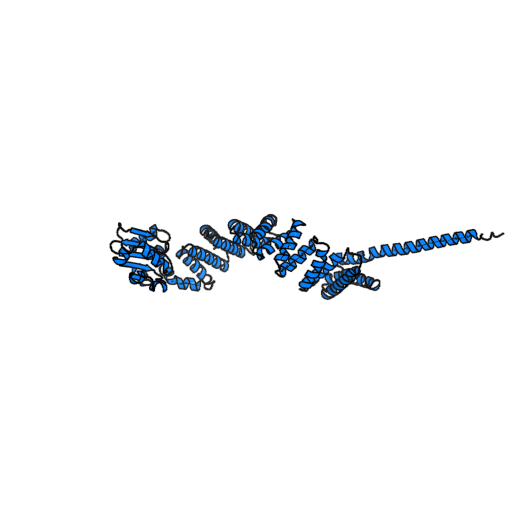RG A CA 1
ATOM 2421 C C . ARG A 1 304 ? -11.505 8.948 23.006 1.00 93.56 304 ARG A C 1
ATOM 2423 O O . ARG A 1 304 ? -11.337 9.960 22.334 1.00 93.56 304 ARG A O 1
ATOM 2430 N N . ALA A 1 305 ? -11.905 7.789 22.480 1.00 95.75 305 ALA A N 1
ATOM 2431 C CA . ALA A 1 305 ? -12.222 7.635 21.063 1.00 95.75 305 ALA A CA 1
ATOM 2432 C C . ALA A 1 305 ? -13.371 8.549 20.612 1.00 95.75 305 ALA A C 1
ATOM 2434 O O . ALA A 1 305 ? -13.225 9.284 19.638 1.00 95.75 305 ALA A O 1
ATOM 2435 N N . LEU A 1 306 ? -14.488 8.547 21.348 1.00 95.62 306 LEU A N 1
ATOM 2436 C CA . LEU A 1 306 ? -15.656 9.376 21.044 1.00 95.62 306 LEU A CA 1
ATOM 2437 C C . LEU A 1 306 ? -15.329 10.873 21.062 1.00 95.62 306 LEU A C 1
ATOM 2439 O O . LEU A 1 306 ? -15.812 11.601 20.197 1.00 95.62 306 LEU A O 1
ATOM 2443 N N . TYR A 1 307 ? -14.497 11.335 22.000 1.00 95.06 307 TYR A N 1
ATOM 2444 C CA . TYR A 1 307 ? -14.059 12.728 22.036 1.00 95.06 307 TYR A CA 1
ATOM 2445 C C . TYR A 1 307 ? -13.198 13.083 20.820 1.00 95.06 307 TYR A C 1
ATOM 2447 O O . TYR A 1 307 ? -13.483 14.090 20.178 1.00 95.06 307 TYR A O 1
ATOM 2455 N N . LEU A 1 308 ? -12.231 12.241 20.426 1.00 97.12 308 LEU A N 1
ATOM 2456 C CA . LEU A 1 308 ? -11.441 12.499 19.213 1.00 97.12 308 LEU A CA 1
ATOM 2457 C C . LEU A 1 308 ? -12.306 12.515 17.948 1.00 97.12 308 LEU A C 1
ATOM 2459 O O . LEU A 1 308 ? -12.137 13.388 17.101 1.00 97.12 308 LEU A O 1
ATOM 2463 N N . TRP A 1 309 ? -13.250 11.583 17.817 1.00 98.12 309 TRP A N 1
ATOM 2464 C CA . TRP A 1 309 ? -14.174 11.540 16.682 1.00 98.12 309 TRP A CA 1
ATOM 2465 C C . TRP A 1 309 ? -15.130 12.729 16.644 1.00 98.12 309 TRP A C 1
ATOM 2467 O O . TRP A 1 309 ? -15.401 13.262 15.570 1.00 98.12 309 TRP A O 1
ATOM 2477 N N . ARG A 1 310 ? -15.612 13.184 17.804 1.00 97.12 310 ARG A N 1
ATOM 2478 C CA . ARG A 1 310 ? -16.402 14.413 17.906 1.00 97.12 310 ARG A CA 1
ATOM 2479 C C . ARG A 1 310 ? -15.570 15.612 17.466 1.00 97.12 310 ARG A C 1
ATOM 2481 O O . ARG A 1 310 ? -16.042 16.393 16.649 1.00 97.12 310 ARG A O 1
ATOM 2488 N N . ASP A 1 311 ? -14.343 15.736 17.961 1.00 97.00 311 ASP A N 1
ATOM 2489 C CA . ASP A 1 311 ? -13.453 16.839 17.606 1.00 97.00 311 ASP A CA 1
ATOM 2490 C C . ASP A 1 311 ? -13.119 16.803 16.100 1.00 97.00 311 ASP A C 1
ATOM 2492 O O . ASP A 1 311 ? -13.145 17.840 15.440 1.00 97.00 311 ASP A O 1
ATOM 2496 N N . ALA A 1 312 ? -12.937 15.617 15.509 1.00 97.94 312 ALA A N 1
ATOM 2497 C CA . ALA A 1 312 ? -12.794 15.448 14.062 1.00 97.94 312 ALA A CA 1
ATOM 2498 C C . ALA A 1 312 ? -14.036 15.944 13.295 1.00 97.94 312 ALA A C 1
ATOM 2500 O O . ALA A 1 312 ? -13.911 16.706 12.336 1.00 97.94 312 ALA A O 1
ATOM 2501 N N . ALA A 1 313 ? -15.237 15.589 13.759 1.00 97.69 313 ALA A N 1
ATOM 2502 C CA . ALA A 1 313 ? -16.500 15.994 13.144 1.00 97.69 313 ALA A CA 1
ATOM 2503 C C . ALA A 1 313 ? -16.808 17.497 13.282 1.00 97.69 313 ALA A C 1
ATOM 2505 O O . ALA A 1 313 ? -17.602 18.024 12.502 1.00 97.69 313 ALA A O 1
ATOM 2506 N N . THR A 1 314 ? -16.183 18.206 14.234 1.00 97.50 314 THR A N 1
ATOM 2507 C CA . THR A 1 314 ? -16.273 19.680 14.292 1.00 97.50 314 THR A CA 1
ATOM 2508 C C . THR A 1 314 ? -15.551 20.352 13.123 1.00 97.50 314 THR A C 1
ATOM 2510 O O . THR A 1 314 ? -15.917 21.463 12.744 1.00 97.50 314 THR A O 1
ATOM 2513 N N . ILE A 1 315 ? -14.552 19.680 12.541 1.00 97.81 315 ILE A N 1
ATOM 2514 C CA . ILE A 1 315 ? -13.767 20.169 11.402 1.00 97.81 315 ILE A CA 1
ATOM 2515 C C . ILE A 1 315 ? -14.384 19.684 10.083 1.00 97.81 315 ILE A C 1
ATOM 2517 O O . ILE A 1 315 ? -14.628 20.493 9.191 1.00 97.81 315 ILE A O 1
ATOM 2521 N N . ASP A 1 316 ? -14.663 18.382 9.965 1.00 97.88 316 ASP A N 1
ATOM 2522 C CA . ASP A 1 316 ? -15.373 17.795 8.824 1.00 97.88 316 ASP A CA 1
ATOM 2523 C C . ASP A 1 316 ? -16.417 16.780 9.300 1.00 97.88 316 ASP A C 1
ATOM 2525 O O . ASP A 1 316 ? -16.124 15.625 9.617 1.00 97.88 316 ASP A O 1
ATOM 2529 N N . LYS A 1 317 ? -17.674 17.225 9.314 1.00 96.31 317 LYS A N 1
ATOM 2530 C CA . LYS A 1 317 ? -18.817 16.424 9.757 1.00 96.31 317 LYS A CA 1
ATOM 2531 C C . LYS A 1 317 ? -19.103 15.210 8.875 1.00 96.31 317 LYS A C 1
ATOM 2533 O O . LYS A 1 317 ? -19.742 14.293 9.364 1.00 96.31 317 LYS A O 1
ATOM 2538 N N . ASN A 1 318 ? -18.688 15.211 7.605 1.00 96.81 318 ASN A N 1
ATOM 2539 C CA . ASN A 1 318 ? -19.014 14.167 6.626 1.00 96.81 318 ASN A CA 1
ATOM 2540 C C . ASN A 1 318 ? -17.830 13.221 6.369 1.00 96.81 318 ASN A C 1
ATOM 2542 O O . ASN A 1 318 ? -17.855 12.440 5.417 1.00 96.81 318 ASN A O 1
ATOM 2546 N N . TYR A 1 319 ? -16.781 13.299 7.190 1.00 97.38 319 TYR A N 1
ATOM 2547 C CA . TYR A 1 319 ? -15.603 12.467 7.021 1.00 97.38 319 TYR A CA 1
ATOM 2548 C C . TYR A 1 319 ? -15.915 10.994 7.318 1.00 97.38 319 TYR A C 1
ATOM 2550 O O . TYR A 1 319 ? -16.205 10.624 8.459 1.00 97.38 319 TYR A O 1
ATOM 2558 N N . LYS A 1 320 ? -15.811 10.148 6.285 1.00 97.00 320 LYS A N 1
ATOM 2559 C CA . LYS A 1 320 ? -16.063 8.698 6.350 1.00 97.00 320 LYS A CA 1
ATOM 2560 C C . LYS A 1 320 ? -17.414 8.388 7.031 1.00 97.00 320 LYS A C 1
ATOM 2562 O O . LYS A 1 320 ? -18.445 8.910 6.625 1.00 97.00 320 LYS A O 1
ATOM 2567 N N . ASP A 1 321 ? -17.401 7.529 8.042 1.00 97.19 321 ASP A N 1
ATOM 2568 C CA . ASP A 1 321 ? -18.531 7.033 8.827 1.00 97.19 321 ASP A CA 1
ATOM 2569 C C . ASP A 1 321 ? -18.690 7.759 10.179 1.00 97.19 321 ASP A C 1
ATOM 2571 O O . ASP A 1 321 ? -19.482 7.330 11.023 1.00 97.19 321 ASP A O 1
ATOM 2575 N N . LEU A 1 322 ? -18.005 8.895 10.394 1.00 97.00 322 LEU A N 1
ATOM 2576 C CA . LEU A 1 322 ? -18.168 9.706 11.609 1.00 97.00 322 LEU A CA 1
ATOM 2577 C C . LEU A 1 322 ? -19.630 10.072 11.925 1.00 97.00 322 LEU A C 1
ATOM 2579 O O . LEU A 1 322 ? -20.004 9.939 13.095 1.00 97.00 322 LEU A O 1
ATOM 2583 N N . PRO A 1 323 ? -20.480 10.494 10.959 1.00 97.00 323 PRO A N 1
ATOM 2584 C CA . PRO A 1 323 ? -21.891 10.763 11.240 1.00 97.00 323 PRO A CA 1
ATOM 2585 C C . PRO A 1 323 ? -22.603 9.578 11.891 1.00 97.00 323 PRO A C 1
ATOM 2587 O O . PRO A 1 323 ? -23.340 9.747 12.865 1.00 97.00 323 PRO A O 1
ATOM 2590 N N . ASP A 1 324 ? -22.364 8.376 11.368 1.00 96.75 324 ASP A N 1
ATOM 2591 C CA . ASP A 1 324 ? -23.031 7.158 11.810 1.00 96.75 324 ASP A CA 1
ATOM 2592 C C . ASP A 1 324 ? -22.495 6.700 13.165 1.00 96.75 324 ASP A C 1
ATOM 2594 O O . ASP A 1 324 ? -23.282 6.364 14.055 1.00 96.75 324 ASP A O 1
ATOM 2598 N N . ILE A 1 325 ? -21.174 6.767 13.365 1.00 95.19 325 ILE A N 1
ATOM 2599 C CA . ILE A 1 325 ? -20.523 6.477 14.648 1.00 95.19 325 ILE A CA 1
ATOM 2600 C C . ILE A 1 325 ? -21.071 7.405 15.740 1.00 95.19 325 ILE A C 1
ATOM 2602 O O . ILE A 1 325 ? -21.537 6.937 16.782 1.00 95.19 325 ILE A O 1
ATOM 2606 N N . LEU A 1 326 ? -21.063 8.720 15.509 1.00 95.81 326 LEU A N 1
ATOM 2607 C CA . LEU A 1 326 ? -21.498 9.701 16.505 1.00 95.81 326 LEU A CA 1
ATOM 2608 C C . LEU A 1 326 ? -23.004 9.626 16.765 1.00 95.81 326 LEU A C 1
ATOM 2610 O O . LEU A 1 326 ? -23.432 9.770 17.909 1.00 95.81 326 LEU A O 1
ATOM 2614 N N . LYS A 1 327 ? -23.816 9.329 15.743 1.00 95.25 327 LYS A N 1
ATOM 2615 C CA . LYS A 1 327 ? -25.250 9.065 15.916 1.00 95.25 327 LYS A CA 1
ATOM 2616 C C . LYS A 1 327 ? -25.489 7.816 16.763 1.00 95.25 327 LYS A C 1
ATOM 2618 O O . LYS A 1 327 ? -26.291 7.864 17.695 1.00 95.25 327 LYS A O 1
ATOM 2623 N N . LYS A 1 328 ? -24.787 6.717 16.470 1.00 93.31 328 LYS A N 1
ATOM 2624 C CA . LYS A 1 328 ? -24.894 5.443 17.199 1.00 93.31 328 LYS A CA 1
ATOM 2625 C C . LYS A 1 328 ? -24.526 5.598 18.676 1.00 93.31 328 LYS A C 1
ATOM 2627 O O . LYS A 1 328 ? -25.198 5.033 19.534 1.00 93.31 328 LYS A O 1
ATOM 2632 N N . TYR A 1 329 ? -23.487 6.377 18.972 1.00 93.44 329 TYR A N 1
ATOM 2633 C CA . TYR A 1 329 ? -22.962 6.561 20.328 1.00 93.44 329 TYR A CA 1
ATOM 2634 C C . TYR A 1 329 ? -23.390 7.868 21.002 1.00 93.44 329 TYR A C 1
ATOM 2636 O O . TYR A 1 329 ? -22.871 8.210 22.066 1.00 93.44 329 TYR A O 1
ATOM 2644 N N . ARG A 1 330 ? -24.387 8.567 20.447 1.00 93.00 330 ARG A N 1
ATOM 2645 C CA . ARG A 1 330 ? -24.910 9.827 20.991 1.00 93.00 330 ARG A CA 1
ATOM 2646 C C . ARG A 1 330 ? -25.289 9.726 22.468 1.00 93.00 330 ARG A C 1
ATOM 2648 O O . ARG A 1 330 ? -24.955 10.608 23.245 1.00 93.00 330 ARG A O 1
ATOM 2655 N N . VAL A 1 331 ? -25.911 8.617 22.872 1.00 91.38 331 VAL A N 1
ATOM 2656 C CA . VAL A 1 331 ? -26.318 8.388 24.268 1.00 91.38 331 VAL A CA 1
ATOM 2657 C C . VAL A 1 331 ? -25.125 8.439 25.233 1.00 91.38 331 VAL A C 1
ATOM 2659 O O . VAL A 1 331 ? -25.271 8.934 26.346 1.00 91.38 331 VAL A O 1
ATOM 2662 N N . LEU A 1 332 ? -23.943 7.970 24.818 1.00 92.12 332 LEU A N 1
ATOM 2663 C CA . LEU A 1 332 ? -22.730 8.031 25.640 1.00 92.12 332 LEU A CA 1
ATOM 2664 C C . LEU A 1 332 ? -22.182 9.458 25.740 1.00 92.12 332 LEU A C 1
ATOM 2666 O O . LEU A 1 332 ? -21.773 9.869 26.824 1.00 92.12 332 LEU A O 1
ATOM 2670 N N . LEU A 1 333 ? -22.203 10.204 24.631 1.00 90.94 333 LEU A N 1
ATOM 2671 C CA . LEU A 1 333 ? -21.773 11.606 24.576 1.00 90.94 333 LEU A CA 1
ATOM 2672 C C . LEU A 1 333 ? -22.673 12.518 25.422 1.00 90.94 333 LEU A C 1
ATOM 2674 O O . LEU A 1 333 ? -22.167 13.388 26.125 1.00 90.94 333 LEU A O 1
ATOM 2678 N N . ASP A 1 334 ? -23.984 12.277 25.397 1.00 91.19 334 ASP A N 1
ATOM 2679 C CA . ASP A 1 334 ? -24.974 13.038 26.166 1.00 91.19 334 ASP A CA 1
ATOM 2680 C C . ASP A 1 334 ? -24.923 12.706 27.677 1.00 91.19 334 ASP A C 1
ATOM 2682 O O . ASP A 1 334 ? -25.484 13.437 28.492 1.00 91.19 334 ASP A O 1
ATOM 2686 N N . ASN A 1 335 ? -24.231 11.628 28.080 1.00 89.62 335 ASN A N 1
ATOM 2687 C CA . ASN A 1 335 ? -24.150 11.165 29.471 1.00 89.62 335 ASN A CA 1
ATOM 2688 C C . ASN A 1 335 ? -22.696 10.907 29.926 1.00 89.62 335 ASN A C 1
ATOM 2690 O O . ASN A 1 335 ? -22.312 9.754 30.117 1.00 89.62 335 ASN A O 1
ATOM 2694 N N . PRO A 1 336 ? -21.880 11.942 30.204 1.00 85.69 336 PRO A N 1
ATOM 2695 C CA . PRO A 1 336 ? -20.463 11.776 30.562 1.00 85.69 336 PRO A CA 1
ATOM 2696 C C . PRO A 1 336 ? -20.209 10.912 31.808 1.00 85.69 336 PRO A C 1
ATOM 2698 O O . PRO A 1 336 ? -19.167 10.279 31.930 1.00 85.69 336 PRO A O 1
ATOM 2701 N N . LYS A 1 337 ? -21.172 10.817 32.738 1.00 83.94 337 LYS A N 1
ATOM 2702 C CA . LYS A 1 337 ? -21.052 9.970 33.944 1.00 83.94 337 LYS A CA 1
ATOM 2703 C C . LYS A 1 337 ? -20.826 8.486 33.622 1.00 83.94 337 LYS A C 1
ATOM 2705 O O . LYS A 1 337 ? -20.184 7.793 34.413 1.00 83.94 337 LYS A O 1
ATOM 2710 N N . MET A 1 338 ? -21.315 8.026 32.468 1.00 86.50 338 MET A N 1
ATOM 2711 C CA . MET A 1 338 ? -21.135 6.662 31.961 1.00 86.50 338 MET A CA 1
ATOM 2712 C C . MET A 1 338 ? -19.662 6.316 31.685 1.00 86.50 338 MET A C 1
ATOM 2714 O O . MET A 1 338 ? -19.314 5.134 31.645 1.00 86.50 338 MET A O 1
ATOM 2718 N N . GLU A 1 339 ? -18.780 7.315 31.589 1.00 88.56 339 GLU A N 1
ATOM 2719 C CA . GLU A 1 339 ? -17.331 7.122 31.508 1.00 88.56 339 GLU A CA 1
ATOM 2720 C C . GLU A 1 339 ? -16.793 6.322 32.695 1.00 88.56 339 GLU A C 1
ATOM 2722 O O . GLU A 1 339 ? -15.964 5.437 32.510 1.00 88.56 339 GLU A O 1
ATOM 2727 N N . ASN A 1 340 ? -17.342 6.513 33.899 1.00 86.81 340 ASN A N 1
ATOM 2728 C CA . ASN A 1 340 ? -16.926 5.740 35.071 1.00 86.81 340 ASN A CA 1
ATOM 2729 C C . ASN A 1 340 ? -17.294 4.248 34.967 1.00 86.81 340 ASN A C 1
ATOM 2731 O O . ASN A 1 340 ? -16.590 3.407 35.522 1.00 86.81 340 ASN A O 1
ATOM 2735 N N . ILE A 1 341 ? -18.371 3.907 34.248 1.00 86.31 341 ILE A N 1
ATOM 2736 C CA . ILE A 1 341 ? -18.822 2.518 34.046 1.00 86.31 341 ILE A CA 1
ATOM 2737 C C . ILE A 1 341 ? -17.980 1.825 32.968 1.00 86.31 341 ILE A C 1
ATOM 2739 O O . ILE A 1 341 ? -17.525 0.689 33.146 1.00 86.31 341 ILE A O 1
ATOM 2743 N N . LEU A 1 342 ? -17.729 2.523 31.861 1.00 87.25 342 LEU A N 1
ATOM 2744 C CA . LEU A 1 342 ? -16.910 2.014 30.758 1.00 87.25 342 LEU A CA 1
ATOM 2745 C C . LEU A 1 342 ? -15.401 2.204 30.993 1.00 87.25 342 LEU A C 1
ATOM 2747 O O . LEU A 1 342 ? -14.597 1.815 30.151 1.00 87.25 342 LEU A O 1
ATOM 2751 N N . SER A 1 343 ? -15.003 2.759 32.143 1.00 84.81 343 SER A N 1
ATOM 2752 C CA . SER A 1 343 ? -13.600 2.956 32.503 1.00 84.81 343 SER A CA 1
ATOM 2753 C C . SER A 1 343 ? -12.857 1.624 32.615 1.00 84.81 343 SER A C 1
ATOM 2755 O O . SER A 1 343 ? -13.341 0.644 33.209 1.00 84.81 343 SER A O 1
ATOM 2757 N N . LYS A 1 344 ? -11.629 1.624 32.087 1.00 83.69 344 LYS A N 1
ATOM 2758 C CA . LYS A 1 344 ? -10.641 0.565 32.308 1.00 83.69 344 LYS A CA 1
ATOM 2759 C C . LYS A 1 344 ? -10.057 0.592 33.718 1.00 83.69 344 LYS A C 1
ATOM 2761 O O . LYS A 1 344 ? -9.559 -0.431 34.188 1.00 83.69 344 LYS A O 1
ATOM 2766 N N . ASN A 1 345 ? -10.113 1.734 34.406 1.00 86.81 345 ASN A N 1
ATOM 2767 C CA . ASN A 1 345 ? -9.641 1.834 35.779 1.00 86.81 345 ASN A CA 1
ATOM 2768 C C . ASN A 1 345 ? -10.587 1.049 36.696 1.00 86.81 345 ASN A C 1
ATOM 2770 O O . ASN A 1 345 ? -11.698 1.474 37.012 1.00 86.81 345 ASN A O 1
ATOM 2774 N N . THR A 1 346 ? -10.121 -0.124 37.118 1.00 85.88 346 THR A N 1
ATOM 2775 C CA . THR A 1 346 ? -10.902 -1.075 37.912 1.00 85.88 346 THR A CA 1
ATOM 2776 C C . THR A 1 346 ? -11.303 -0.531 39.281 1.00 85.88 346 THR A C 1
ATOM 2778 O O . THR A 1 346 ? -12.388 -0.866 39.749 1.00 85.88 346 THR A O 1
ATOM 2781 N N . VAL A 1 347 ? -10.479 0.326 39.891 1.00 86.38 347 VAL A N 1
ATOM 2782 C CA . VAL A 1 347 ? -10.765 0.965 41.184 1.00 86.38 347 VAL A CA 1
ATOM 2783 C C . VAL A 1 347 ? -11.851 2.017 41.012 1.00 86.38 347 VAL A C 1
ATOM 2785 O O . VAL A 1 347 ? -12.878 1.949 41.678 1.00 86.38 347 VAL A O 1
ATOM 2788 N N . GLN A 1 348 ? -11.683 2.921 40.042 1.00 85.31 348 GLN A N 1
ATOM 2789 C CA . GLN A 1 348 ? -12.687 3.941 39.725 1.00 85.31 348 GLN A CA 1
ATOM 2790 C C . GLN A 1 348 ? -14.041 3.307 39.389 1.00 85.31 348 GLN A C 1
ATOM 2792 O O . GLN A 1 348 ? -15.074 3.757 39.882 1.00 85.31 348 GLN A O 1
ATOM 2797 N N . PHE A 1 349 ? -14.032 2.246 38.577 1.00 87.56 349 PHE A N 1
ATOM 2798 C CA . PHE A 1 349 ? -15.233 1.487 38.257 1.00 87.56 349 PHE A CA 1
ATOM 2799 C C . PHE A 1 349 ? -15.866 0.884 39.513 1.00 87.56 349 PHE A C 1
ATOM 2801 O O . PHE A 1 349 ? -17.059 1.062 39.739 1.00 87.56 349 PHE A O 1
ATOM 2808 N N . GLN A 1 350 ? -15.082 0.191 40.343 1.00 86.31 350 GLN A N 1
ATOM 2809 C CA . GLN A 1 350 ? -15.583 -0.463 41.550 1.00 86.31 350 GLN A CA 1
ATOM 2810 C C . GLN A 1 350 ? -16.169 0.546 42.548 1.00 86.31 350 GLN A C 1
ATOM 2812 O O . GLN A 1 350 ? -17.265 0.319 43.057 1.00 86.31 350 GLN A O 1
ATOM 2817 N N . ASP A 1 351 ? -15.503 1.678 42.771 1.00 84.88 351 ASP A N 1
ATOM 2818 C CA . ASP A 1 351 ? -15.987 2.755 43.643 1.00 84.88 351 ASP A CA 1
ATOM 2819 C C . ASP A 1 351 ? -17.262 3.404 43.100 1.00 84.88 351 ASP A C 1
ATOM 2821 O O . ASP A 1 351 ? -18.165 3.789 43.849 1.00 84.88 351 ASP A O 1
ATOM 2825 N N . TYR A 1 352 ? -17.347 3.562 41.779 1.00 87.12 352 TYR A N 1
ATOM 2826 C CA . TYR A 1 352 ? -18.533 4.102 41.132 1.00 87.12 352 TYR A CA 1
ATOM 2827 C C . TYR A 1 352 ? -19.717 3.146 41.263 1.00 87.12 352 TYR A C 1
ATOM 2829 O O . TYR A 1 352 ? -20.792 3.547 41.703 1.00 87.12 352 TYR A O 1
ATOM 2837 N N . VAL A 1 353 ? -19.497 1.868 40.963 1.00 85.44 353 VAL A N 1
ATOM 2838 C CA . VAL A 1 353 ? -20.510 0.821 41.079 1.00 85.44 353 VAL A CA 1
ATOM 2839 C C . VAL A 1 353 ? -20.954 0.616 42.526 1.00 85.44 353 VAL A C 1
ATOM 2841 O O . VAL A 1 353 ? -22.146 0.469 42.775 1.00 85.44 353 VAL A O 1
ATOM 2844 N N . GLY A 1 354 ? -20.030 0.663 43.488 1.00 84.06 354 GLY A N 1
ATOM 2845 C CA . GLY A 1 354 ? -20.343 0.588 44.916 1.00 84.06 354 GLY A CA 1
ATOM 2846 C C . GLY A 1 354 ? -21.307 1.679 45.365 1.00 84.06 354 GLY A C 1
ATOM 2847 O O . GLY A 1 354 ? -22.271 1.391 46.074 1.00 84.06 354 GLY A O 1
ATOM 2848 N N . ARG A 1 355 ? -21.099 2.913 44.893 1.00 84.12 355 ARG A N 1
ATOM 2849 C CA . ARG A 1 355 ? -22.008 4.039 45.150 1.00 84.12 355 ARG A CA 1
ATOM 2850 C C . ARG A 1 355 ? -23.340 3.880 44.422 1.00 84.12 355 ARG A C 1
ATOM 2852 O O . ARG A 1 355 ? -24.385 4.036 45.046 1.00 84.12 355 ARG A O 1
ATOM 2859 N N . PHE A 1 356 ? -23.291 3.532 43.137 1.00 83.12 356 PHE A N 1
ATOM 2860 C CA . PHE A 1 356 ? -24.455 3.331 42.270 1.00 83.12 356 PHE A CA 1
ATOM 2861 C C . PHE A 1 356 ? -25.408 2.255 42.813 1.00 83.12 356 PHE A C 1
ATOM 2863 O O . PHE A 1 356 ? -26.604 2.495 42.932 1.00 83.12 356 PHE A O 1
ATOM 2870 N N . LEU A 1 357 ? -24.881 1.099 43.225 1.00 82.56 357 LEU A N 1
ATOM 2871 C CA . LEU A 1 357 ? -25.672 -0.012 43.764 1.00 82.56 357 LEU A CA 1
ATOM 2872 C C . LEU A 1 357 ? -25.839 0.021 45.293 1.00 82.56 357 LEU A C 1
ATOM 2874 O O . LEU A 1 357 ? -26.485 -0.864 45.850 1.00 82.56 357 LEU A O 1
ATOM 2878 N N . ARG A 1 358 ? -25.261 1.012 45.990 1.00 83.12 358 ARG A N 1
ATOM 2879 C CA . ARG A 1 358 ? -25.253 1.110 47.466 1.00 83.12 358 ARG A CA 1
ATOM 2880 C C . ARG A 1 358 ? -24.766 -0.187 48.142 1.00 83.12 358 ARG A C 1
ATOM 2882 O O . ARG A 1 358 ? -25.368 -0.676 49.102 1.00 83.12 358 ARG A O 1
ATOM 2889 N N . LEU A 1 359 ? -23.682 -0.758 47.617 1.00 76.69 359 LEU A N 1
ATOM 2890 C CA . LEU A 1 359 ? -23.156 -2.058 48.046 1.00 76.69 359 LEU A CA 1
ATOM 2891 C C . LEU A 1 359 ? -22.569 -2.001 49.462 1.00 76.69 359 LEU A C 1
ATOM 2893 O O . LEU A 1 359 ? -21.904 -1.035 49.836 1.00 76.69 359 LEU A O 1
ATOM 2897 N N . ARG A 1 360 ? -22.759 -3.076 50.239 1.00 70.94 360 ARG A N 1
ATOM 2898 C CA . ARG A 1 360 ? -22.082 -3.272 51.535 1.00 70.94 360 ARG A CA 1
ATOM 2899 C C . ARG A 1 360 ? -20.677 -3.860 51.333 1.00 70.94 360 ARG A C 1
ATOM 2901 O O . ARG A 1 360 ? -20.403 -4.517 50.329 1.00 70.94 360 ARG A O 1
ATOM 2908 N N . THR A 1 361 ? -19.806 -3.691 52.326 1.00 59.91 361 THR A N 1
ATOM 2909 C CA . THR A 1 361 ? -18.385 -4.099 52.310 1.00 59.91 361 THR A CA 1
ATOM 2910 C C . THR A 1 361 ? -18.123 -5.597 52.086 1.00 59.91 361 THR A C 1
ATOM 2912 O O . THR A 1 361 ? -17.024 -5.947 51.677 1.00 59.91 361 THR A O 1
ATOM 2915 N N . ALA A 1 362 ? -19.104 -6.485 52.284 1.00 59.84 362 ALA A N 1
ATOM 2916 C CA . ALA A 1 362 ? -18.949 -7.941 52.141 1.00 59.84 362 ALA A CA 1
ATOM 2917 C C . ALA A 1 362 ? -19.340 -8.506 50.750 1.00 59.84 362 ALA A C 1
ATOM 2919 O O . ALA A 1 362 ? -19.757 -9.657 50.647 1.00 59.84 362 ALA A O 1
ATOM 2920 N N . SER A 1 363 ? -19.257 -7.709 49.680 1.00 74.31 363 SER A N 1
ATOM 2921 C CA . SER A 1 363 ? -19.707 -8.121 48.337 1.00 74.31 363 SER A CA 1
ATOM 2922 C C . SER A 1 363 ? -18.636 -8.930 47.585 1.00 74.31 363 SER A C 1
ATOM 2924 O O . SER A 1 363 ? -17.493 -8.488 47.474 1.00 74.31 363 SER A O 1
ATOM 2926 N N . GLN A 1 364 ? -18.999 -10.087 47.013 1.00 85.00 364 GLN A N 1
ATOM 2927 C CA . GLN A 1 364 ? -18.108 -10.849 46.123 1.00 85.00 364 GLN A CA 1
ATOM 2928 C C . GLN A 1 364 ? -18.196 -10.292 44.695 1.00 85.00 364 GLN A C 1
ATOM 2930 O O . GLN A 1 364 ? -19.295 -10.128 44.167 1.00 85.00 364 GLN A O 1
ATOM 2935 N N . ILE A 1 365 ? -17.050 -10.047 44.051 1.00 88.25 365 ILE A N 1
ATOM 2936 C CA . ILE A 1 365 ? -16.978 -9.487 42.691 1.00 88.25 365 ILE A CA 1
ATOM 2937 C C . ILE A 1 365 ? -16.290 -10.480 41.750 1.00 88.25 365 ILE A C 1
ATOM 2939 O O . ILE A 1 365 ? -15.142 -10.859 41.977 1.00 88.25 365 ILE A O 1
ATOM 2943 N N . ILE A 1 366 ? -16.974 -10.861 40.672 1.00 90.56 366 ILE A N 1
ATOM 2944 C CA . ILE A 1 366 ? -16.425 -11.631 39.550 1.00 90.56 366 ILE A CA 1
ATOM 2945 C C . ILE A 1 366 ? -16.213 -10.663 38.388 1.00 90.56 366 ILE A C 1
ATOM 2947 O O . ILE A 1 366 ? -17.119 -9.917 38.014 1.00 90.56 366 ILE A O 1
ATOM 2951 N N . LYS A 1 367 ? -15.002 -10.647 37.835 1.00 91.38 367 LYS A N 1
ATOM 2952 C CA . LYS A 1 367 ? -14.582 -9.680 36.818 1.00 91.38 367 LYS A CA 1
ATOM 2953 C C . LYS A 1 367 ? -14.410 -10.400 35.486 1.00 91.38 367 LYS A C 1
ATOM 2955 O O . LYS A 1 367 ? -13.494 -11.204 35.361 1.00 91.38 367 LYS A O 1
ATOM 2960 N N . GLN A 1 368 ? -15.256 -10.084 34.510 1.00 91.25 368 GLN A N 1
ATOM 2961 C CA . GLN A 1 368 ? -15.077 -10.494 33.117 1.00 91.25 368 GLN A CA 1
ATOM 2962 C C . GLN A 1 368 ? -14.784 -9.272 32.243 1.00 91.25 368 GLN A C 1
ATOM 2964 O O . GLN A 1 368 ? -14.920 -8.122 32.675 1.00 91.25 368 GLN A O 1
ATOM 2969 N N . GLN A 1 369 ? -14.349 -9.520 31.007 1.00 87.50 369 GLN A N 1
ATOM 2970 C CA . GLN A 1 369 ? -14.014 -8.459 30.055 1.00 87.50 369 GLN A CA 1
ATOM 2971 C C . GLN A 1 369 ? -15.236 -7.591 29.715 1.00 87.50 369 GLN A C 1
ATOM 2973 O O . GLN A 1 369 ? -15.156 -6.366 29.788 1.00 87.50 369 GLN A O 1
ATOM 2978 N N . ASN A 1 370 ? -16.371 -8.222 29.392 1.00 90.69 370 ASN A N 1
ATOM 2979 C CA . ASN A 1 370 ? -17.566 -7.519 28.916 1.00 90.69 370 ASN A CA 1
ATOM 2980 C C . ASN A 1 370 ? -18.523 -7.102 30.038 1.00 90.69 370 ASN A C 1
ATOM 2982 O O . ASN A 1 370 ? -19.334 -6.198 29.853 1.00 90.69 370 ASN A O 1
ATOM 2986 N N . TYR A 1 371 ? -18.447 -7.743 31.202 1.00 92.56 371 TYR A N 1
ATOM 2987 C CA . TYR A 1 371 ? -19.333 -7.478 32.331 1.00 92.56 371 TYR A CA 1
ATOM 2988 C C . TYR A 1 371 ? -18.671 -7.844 33.656 1.00 92.56 371 TYR A C 1
ATOM 2990 O O . TYR A 1 371 ? -17.778 -8.685 33.714 1.00 92.56 371 TYR A O 1
ATOM 2998 N N . TRP A 1 372 ? -19.119 -7.234 34.746 1.00 93.06 372 TRP A N 1
ATOM 2999 C CA . TRP A 1 372 ? -18.761 -7.652 36.102 1.00 93.06 372 TRP A CA 1
ATOM 3000 C C . TRP A 1 372 ? -19.998 -8.146 36.835 1.00 93.06 372 TRP A C 1
ATOM 3002 O O . TRP A 1 372 ? -21.075 -7.582 36.670 1.00 93.06 372 TRP A O 1
ATOM 3012 N N . ILE A 1 373 ? -19.833 -9.176 37.659 1.00 92.44 373 ILE A N 1
ATOM 3013 C CA . ILE A 1 373 ? -20.890 -9.713 38.512 1.00 92.44 373 ILE A CA 1
ATOM 3014 C C . ILE A 1 373 ? -20.572 -9.363 39.954 1.00 92.44 373 ILE A C 1
ATOM 3016 O O . ILE A 1 373 ? -19.474 -9.626 40.439 1.00 92.44 373 ILE A O 1
ATOM 3020 N N . ILE A 1 374 ? -21.551 -8.812 40.653 1.00 90.81 374 ILE A N 1
ATOM 3021 C CA . ILE A 1 374 ? -21.454 -8.462 42.061 1.00 90.81 374 ILE A CA 1
ATOM 3022 C C . ILE A 1 374 ? -22.542 -9.217 42.804 1.00 90.81 374 ILE A C 1
ATOM 3024 O O . ILE A 1 374 ? -23.728 -9.024 42.541 1.00 90.81 374 ILE A O 1
ATOM 3028 N N . LYS A 1 375 ? -22.131 -10.090 43.722 1.00 88.06 375 LYS A N 1
ATOM 3029 C CA . LYS A 1 375 ? -23.034 -10.907 44.534 1.00 88.06 375 LYS A CA 1
ATOM 3030 C C . LYS A 1 375 ? -23.211 -10.253 45.899 1.00 88.06 375 LYS A C 1
ATOM 3032 O O . LYS A 1 375 ? -22.223 -10.002 46.596 1.00 88.06 375 LYS A O 1
ATOM 3037 N N . GLN A 1 376 ? -24.461 -9.991 46.274 1.00 85.19 376 GLN A N 1
ATOM 3038 C CA . GLN A 1 376 ? -24.825 -9.425 47.567 1.00 85.19 376 GLN A CA 1
ATOM 3039 C C . GLN A 1 376 ? -26.116 -10.069 48.077 1.00 85.19 376 GLN A C 1
ATOM 3041 O O . GLN A 1 376 ? -27.185 -9.849 47.506 1.00 85.19 376 GLN A O 1
ATOM 3046 N N . SER A 1 377 ? -26.018 -10.822 49.179 1.00 83.62 377 SER A N 1
ATOM 3047 C CA . SER A 1 377 ? -27.148 -11.589 49.733 1.00 83.62 377 SER A CA 1
ATOM 3048 C C . SER A 1 377 ? -27.827 -12.398 48.617 1.00 83.62 377 SER A C 1
ATOM 3050 O O . SER A 1 377 ? -27.111 -13.018 47.837 1.00 83.62 377 SER A O 1
ATOM 3052 N N . ASP A 1 378 ? -29.152 -12.322 48.472 1.00 86.62 378 ASP A N 1
ATOM 3053 C CA . ASP A 1 378 ? -29.928 -13.096 47.492 1.00 86.62 378 ASP A CA 1
ATOM 3054 C C . ASP A 1 378 ? -30.057 -12.403 46.119 1.00 86.62 378 ASP A C 1
ATOM 3056 O O . ASP A 1 378 ? -30.969 -12.675 45.334 1.00 86.62 378 ASP A O 1
ATOM 3060 N N . THR A 1 379 ? -29.172 -11.445 45.817 1.00 88.62 379 THR A N 1
ATOM 3061 C CA . THR A 1 379 ? -29.179 -10.682 44.560 1.00 88.62 379 THR A CA 1
ATOM 3062 C C . THR A 1 379 ? -27.808 -10.684 43.890 1.00 88.62 379 THR A C 1
ATOM 3064 O O . THR A 1 379 ? -26.770 -10.476 44.521 1.00 88.62 379 THR A O 1
ATOM 3067 N N . SER A 1 380 ? -27.807 -10.895 42.576 1.00 91.25 380 SER A N 1
ATOM 3068 C CA . SER A 1 380 ? -26.632 -10.774 41.716 1.00 91.25 380 SER A CA 1
ATOM 3069 C C . SER A 1 380 ? -26.822 -9.630 40.726 1.00 91.25 380 SER A C 1
ATOM 3071 O O . SER A 1 380 ? -27.791 -9.605 39.970 1.00 91.25 380 SER A O 1
ATOM 3073 N N . TYR A 1 381 ? -25.880 -8.693 40.714 1.00 92.19 381 TYR A N 1
ATOM 3074 C CA . TYR A 1 381 ? -25.862 -7.552 39.806 1.00 92.19 381 TYR A CA 1
ATOM 3075 C C . TYR A 1 381 ? -24.822 -7.794 38.719 1.00 92.19 381 TYR A C 1
ATOM 3077 O O . TYR A 1 381 ? -23.633 -7.897 39.013 1.00 92.19 381 TYR A O 1
ATOM 3085 N N . VAL A 1 382 ? -25.255 -7.878 37.467 1.00 93.44 382 VAL A N 1
ATOM 3086 C CA . VAL A 1 382 ? -24.380 -7.976 36.299 1.00 93.44 382 VAL A CA 1
ATOM 3087 C C . VAL A 1 382 ? -24.310 -6.603 35.649 1.00 93.44 382 VAL A C 1
ATOM 3089 O O . VAL A 1 382 ? -25.314 -6.116 35.143 1.00 93.44 382 VAL A O 1
ATOM 3092 N N . ILE A 1 383 ? -23.144 -5.964 35.656 1.00 93.00 383 ILE A N 1
ATOM 3093 C CA . ILE A 1 383 ? -22.945 -4.648 35.041 1.00 93.00 383 ILE A CA 1
ATOM 3094 C C . ILE A 1 383 ? -22.135 -4.802 33.766 1.00 93.00 383 ILE A C 1
ATOM 3096 O O . ILE A 1 383 ? -20.971 -5.201 33.808 1.00 93.00 383 ILE A O 1
ATOM 3100 N N . CYS A 1 384 ? -22.752 -4.450 32.642 1.00 92.06 384 CYS A N 1
ATOM 3101 C CA . CYS A 1 384 ? -22.115 -4.404 31.338 1.00 92.06 384 CYS A CA 1
ATOM 3102 C C . CYS A 1 384 ? -21.057 -3.289 31.289 1.00 92.06 384 CYS A C 1
ATOM 3104 O O . CYS A 1 384 ? -21.307 -2.149 31.685 1.00 92.06 384 CYS A O 1
ATOM 3106 N N . LYS A 1 385 ? -19.871 -3.628 30.783 1.00 89.94 385 LYS A N 1
ATOM 3107 C CA . LYS A 1 385 ? -18.706 -2.744 30.643 1.00 89.94 385 LYS A CA 1
ATOM 3108 C C . LYS A 1 385 ? -18.348 -2.460 29.185 1.00 89.94 385 LYS A C 1
ATOM 3110 O O . LYS A 1 385 ? -17.252 -1.982 28.907 1.00 89.94 385 LYS A O 1
ATOM 3115 N N . VAL A 1 386 ? -19.255 -2.744 28.254 1.00 89.38 386 VAL A N 1
ATOM 3116 C CA . VAL A 1 386 ? -19.022 -2.574 26.818 1.00 89.38 386 VAL A CA 1
ATOM 3117 C C . VAL A 1 386 ? -20.074 -1.677 26.167 1.00 89.38 386 VAL A C 1
ATOM 3119 O O . VAL A 1 386 ? -21.235 -1.673 26.581 1.00 89.38 386 VAL A O 1
ATOM 3122 N N . PRO A 1 387 ? -19.703 -0.904 25.129 1.00 90.56 387 PRO A N 1
ATOM 3123 C CA . PRO A 1 387 ? -20.619 -0.017 24.421 1.00 90.56 387 PRO A CA 1
ATOM 3124 C C . PRO A 1 387 ? -21.386 -0.761 23.311 1.00 90.56 387 PRO A C 1
ATOM 3126 O O . PRO A 1 387 ? -21.540 -0.261 22.198 1.00 90.56 387 PRO A O 1
ATOM 3129 N N . PHE A 1 388 ? -21.808 -1.996 23.562 1.00 90.25 388 PHE A N 1
ATOM 3130 C CA . PHE A 1 388 ? -22.569 -2.806 22.614 1.00 90.25 388 PHE A CA 1
ATOM 3131 C C . PHE A 1 388 ? -23.440 -3.829 23.359 1.00 90.25 388 PHE A C 1
ATOM 3133 O O . PHE A 1 388 ? -23.184 -4.090 24.536 1.00 90.25 388 PHE A O 1
ATOM 3140 N N . PRO A 1 389 ? -24.496 -4.365 22.717 1.00 92.81 389 PRO A N 1
ATOM 3141 C CA . PRO A 1 389 ? -25.371 -5.345 23.352 1.00 92.81 389 PRO A CA 1
ATOM 3142 C C . PRO A 1 389 ? -24.600 -6.617 23.727 1.00 92.81 389 PRO A C 1
ATOM 3144 O O . PRO A 1 389 ? -23.726 -7.046 22.972 1.00 92.81 389 PRO A O 1
ATOM 3147 N N . LEU A 1 390 ? -24.944 -7.240 24.858 1.00 93.81 390 LEU A N 1
ATOM 3148 C CA . LEU A 1 390 ? -24.376 -8.545 25.222 1.00 93.81 390 LEU A CA 1
ATOM 3149 C C . LEU A 1 390 ? -24.951 -9.650 24.326 1.00 93.81 390 LEU A C 1
ATOM 3151 O O . LEU A 1 390 ? -26.130 -9.631 23.964 1.00 93.81 390 LEU A O 1
ATOM 3155 N N . THR A 1 391 ? -24.108 -10.620 24.004 1.00 94.88 391 THR A N 1
ATOM 3156 C CA . THR A 1 391 ? -24.381 -11.734 23.091 1.00 94.88 391 THR A CA 1
ATOM 3157 C C . THR A 1 391 ? -24.805 -13.004 23.845 1.00 94.88 391 THR A C 1
ATOM 3159 O O . THR A 1 391 ? -24.648 -13.081 25.069 1.00 94.88 391 THR A O 1
ATOM 3162 N N . PRO A 1 392 ? -25.273 -14.063 23.151 1.00 93.94 392 PRO A N 1
ATOM 3163 C CA . PRO A 1 392 ? -25.567 -15.342 23.801 1.00 93.94 392 PRO A CA 1
ATOM 3164 C C . PRO A 1 392 ? -24.349 -15.957 24.503 1.00 93.94 392 PRO A C 1
ATOM 3166 O O . PRO A 1 392 ? -24.497 -16.589 25.543 1.00 93.94 392 PRO A O 1
ATOM 3169 N N . MET A 1 393 ? -23.140 -15.731 23.974 1.00 93.31 393 MET A N 1
ATOM 3170 C CA . MET A 1 393 ? -21.895 -16.188 24.599 1.00 93.31 393 MET A CA 1
ATOM 3171 C C . MET A 1 393 ? -21.639 -15.479 25.934 1.00 93.31 393 MET A C 1
ATOM 3173 O O . MET A 1 393 ? -21.181 -16.107 26.888 1.00 93.31 393 MET A O 1
ATOM 3177 N N . ASP A 1 394 ? -21.977 -14.190 26.028 1.00 94.19 394 ASP A N 1
ATOM 3178 C CA . ASP A 1 394 ? -21.888 -13.450 27.286 1.00 94.19 394 ASP A CA 1
ATOM 3179 C C . ASP A 1 394 ? -22.877 -14.004 28.321 1.00 94.19 394 ASP A C 1
ATOM 3181 O O . ASP A 1 394 ? -22.500 -14.185 29.478 1.00 94.19 394 ASP A O 1
ATOM 3185 N N . LEU A 1 395 ? -24.115 -14.327 27.915 1.00 92.88 395 LEU A N 1
ATOM 3186 C CA . LEU A 1 395 ? -25.115 -14.938 28.803 1.00 92.88 395 LEU A CA 1
ATOM 3187 C C . LEU A 1 395 ? -24.710 -16.332 29.296 1.00 92.88 395 LEU A C 1
ATOM 3189 O O . LEU A 1 395 ? -24.938 -16.647 30.466 1.00 92.88 395 LEU A O 1
ATOM 3193 N N . GLU A 1 396 ? -24.090 -17.145 28.443 1.00 91.81 396 GLU A N 1
ATOM 3194 C CA . GLU A 1 396 ? -23.542 -18.447 28.839 1.00 91.81 396 GLU A CA 1
ATOM 3195 C C . GLU A 1 396 ? -22.405 -18.269 29.860 1.00 91.81 396 GLU A C 1
ATOM 3197 O O . GLU A 1 396 ? -22.352 -18.960 30.877 1.00 91.81 396 GLU A O 1
ATOM 3202 N N . GLY A 1 397 ? -21.534 -17.275 29.656 1.00 92.31 397 GLY A N 1
ATOM 3203 C CA . GLY A 1 397 ? -20.509 -16.909 30.637 1.00 92.31 397 GLY A CA 1
ATOM 3204 C C . GLY A 1 397 ? -21.109 -16.488 31.984 1.00 92.31 397 GLY A C 1
ATOM 3205 O O . GLY A 1 397 ? -20.705 -17.003 33.026 1.00 92.31 397 GLY A O 1
ATOM 3206 N N . ILE A 1 398 ? -22.132 -15.624 31.962 1.00 92.06 398 ILE A N 1
ATOM 3207 C CA . ILE A 1 398 ? -22.839 -15.174 33.172 1.00 92.06 398 ILE A CA 1
ATOM 3208 C C . ILE A 1 398 ? -23.437 -16.375 33.907 1.00 92.06 398 ILE A C 1
ATOM 3210 O O . ILE A 1 398 ? -23.306 -16.489 35.125 1.00 92.06 398 ILE A O 1
ATOM 3214 N N . SER A 1 399 ? -24.066 -17.290 33.167 1.00 90.25 399 SER A N 1
ATOM 3215 C CA . SER A 1 399 ? -24.631 -18.529 33.700 1.00 90.25 399 SER A CA 1
ATOM 3216 C C . SER A 1 399 ? -23.585 -19.352 34.459 1.00 90.25 399 SER A C 1
ATOM 3218 O O . SER A 1 399 ? -23.766 -19.722 35.625 1.00 90.25 399 SER A O 1
ATOM 3220 N N . LYS A 1 400 ? -22.437 -19.578 33.814 1.00 90.50 400 LYS A N 1
ATOM 3221 C CA . LYS A 1 400 ? -21.326 -20.343 34.376 1.00 90.50 400 LYS A CA 1
ATOM 3222 C C . LYS A 1 400 ? -20.764 -19.699 35.646 1.00 90.50 400 LYS A C 1
ATOM 3224 O O . LYS A 1 400 ? -20.509 -20.402 36.625 1.00 90.50 400 LYS A O 1
ATOM 3229 N N . ASP A 1 401 ? -20.616 -18.378 35.654 1.00 90.44 401 ASP A N 1
ATOM 3230 C CA . ASP A 1 401 ? -20.053 -17.624 36.780 1.00 90.44 401 ASP A CA 1
ATOM 3231 C C . ASP A 1 401 ? -21.017 -17.502 37.977 1.00 90.44 401 ASP A C 1
ATOM 3233 O O . ASP A 1 401 ? -20.602 -17.434 39.147 1.00 90.44 401 ASP A O 1
ATOM 3237 N N . LEU A 1 402 ? -22.326 -17.479 37.716 1.00 88.00 402 LEU A N 1
ATOM 3238 C CA . LEU A 1 402 ? -23.339 -17.450 38.769 1.00 88.00 402 LEU A CA 1
ATOM 3239 C C . LEU A 1 402 ? -23.490 -18.807 39.465 1.00 88.00 402 LEU A C 1
ATOM 3241 O O . LEU A 1 402 ? -23.617 -18.803 40.689 1.00 88.00 402 LEU A O 1
ATOM 3245 N N . LYS A 1 403 ? -23.322 -19.927 38.743 1.00 84.31 403 LYS A N 1
ATOM 3246 C CA . LYS A 1 403 ? -23.678 -21.308 39.142 1.00 84.31 403 LYS A CA 1
ATOM 3247 C C . LYS A 1 403 ? -25.196 -21.544 39.167 1.00 84.31 403 LYS A C 1
ATOM 3249 O O . LYS A 1 403 ? -25.979 -20.632 39.421 1.00 84.31 403 LYS A O 1
ATOM 3254 N N . SER A 1 404 ? -25.612 -22.794 38.953 1.00 72.69 404 SER A N 1
ATOM 3255 C CA . SER A 1 404 ? -27.026 -23.191 38.826 1.00 72.69 404 SER A CA 1
ATOM 3256 C C . SER A 1 404 ? -27.884 -22.873 40.057 1.00 72.69 404 SER A C 1
ATOM 3258 O O . SER A 1 404 ? -29.021 -22.440 39.904 1.00 72.69 404 SER A O 1
ATOM 3260 N N . GLU A 1 405 ? -27.342 -23.032 41.265 1.00 66.50 405 GLU A N 1
ATOM 3261 C CA . GLU A 1 405 ? -28.052 -22.758 42.524 1.00 66.50 405 GLU A CA 1
ATOM 3262 C C . GLU A 1 405 ? -28.408 -21.272 42.688 1.00 66.50 405 GLU A C 1
ATOM 3264 O O . GLU A 1 405 ? -29.524 -20.931 43.080 1.00 66.50 405 GLU A O 1
ATOM 3269 N N . VAL A 1 406 ? -27.496 -20.377 42.299 1.00 73.69 406 VAL A N 1
ATOM 3270 C CA . VAL A 1 406 ? -27.742 -18.928 42.316 1.00 73.69 406 VAL A CA 1
ATOM 3271 C C . VAL A 1 406 ? -28.786 -18.565 41.264 1.00 73.69 406 VAL A C 1
ATOM 3273 O O . VAL A 1 406 ? -29.701 -17.803 41.545 1.00 73.69 406 VAL A O 1
ATOM 3276 N N . ILE A 1 407 ? -28.716 -19.159 40.070 1.00 74.75 407 ILE A N 1
ATOM 3277 C CA . ILE A 1 407 ? -29.703 -18.915 39.005 1.00 74.75 407 ILE A CA 1
ATOM 3278 C C . ILE A 1 407 ? -31.110 -19.381 39.406 1.00 74.75 407 ILE A C 1
ATOM 3280 O O . ILE A 1 407 ? -32.101 -18.785 38.982 1.00 74.75 407 ILE A O 1
ATOM 3284 N N . ALA A 1 408 ? -31.211 -20.446 40.203 1.00 75.44 408 ALA A N 1
ATOM 3285 C CA . ALA A 1 408 ? -32.490 -20.962 40.669 1.00 75.44 408 ALA A CA 1
ATOM 3286 C C . ALA A 1 408 ? -33.118 -20.086 41.764 1.00 75.44 408 ALA A C 1
ATOM 3288 O O . ALA A 1 408 ? -34.330 -19.873 41.732 1.00 75.44 408 ALA A O 1
ATOM 3289 N N . ASN A 1 409 ? -32.305 -19.582 42.698 1.00 79.12 409 ASN A N 1
ATOM 3290 C CA . ASN A 1 409 ? -32.798 -19.036 43.966 1.00 79.12 409 ASN A CA 1
ATOM 3291 C C . ASN A 1 409 ? -32.622 -17.512 44.125 1.00 79.12 409 ASN A C 1
ATOM 3293 O O . ASN A 1 409 ? -33.165 -16.948 45.071 1.00 79.12 409 ASN A O 1
ATOM 3297 N N . PHE A 1 410 ? -31.861 -16.839 43.252 1.00 82.62 410 PHE A N 1
ATOM 3298 C CA . PHE A 1 410 ? -31.443 -15.445 43.453 1.00 82.62 410 PHE A CA 1
ATOM 3299 C C . PHE A 1 410 ? -32.005 -14.541 42.355 1.00 82.62 410 PHE A C 1
ATOM 3301 O O . PHE A 1 410 ? -32.200 -14.952 41.210 1.00 82.62 410 PHE A O 1
ATOM 3308 N N . THR A 1 411 ? -32.210 -13.267 42.690 1.00 87.62 411 THR A N 1
ATOM 3309 C CA . THR A 1 411 ? -32.584 -12.251 41.696 1.00 87.62 411 THR A CA 1
ATOM 3310 C C . THR A 1 411 ? -31.351 -11.853 40.889 1.00 87.62 411 THR A C 1
ATOM 3312 O O . THR A 1 411 ? -30.354 -11.417 41.465 1.00 87.62 411 THR A O 1
ATOM 3315 N N . ILE A 1 412 ? -31.403 -11.974 39.559 1.00 91.81 412 ILE A N 1
ATOM 3316 C CA . ILE A 1 412 ? -30.300 -11.573 38.675 1.00 91.81 412 ILE A CA 1
ATOM 3317 C C . ILE A 1 412 ? -30.690 -10.294 37.939 1.00 91.81 412 ILE A C 1
ATOM 3319 O O . ILE A 1 412 ? -31.507 -10.328 37.024 1.00 91.81 412 ILE A O 1
ATOM 3323 N N . ASN A 1 413 ? -30.084 -9.168 38.305 1.00 92.56 413 ASN A N 1
ATOM 3324 C CA . ASN A 1 413 ? -30.289 -7.893 37.625 1.00 92.56 413 ASN A CA 1
ATOM 3325 C C . ASN A 1 413 ? -29.154 -7.654 36.625 1.00 92.56 413 ASN A C 1
ATOM 3327 O O . ASN A 1 413 ? -27.992 -7.565 37.023 1.00 92.56 413 ASN A O 1
ATOM 3331 N N . VAL A 1 414 ? -29.476 -7.533 35.339 1.00 93.88 414 VAL A N 1
ATOM 3332 C CA . VAL A 1 414 ? -28.505 -7.250 34.275 1.00 93.88 414 VAL A CA 1
ATOM 3333 C C . VAL A 1 414 ? -28.646 -5.798 33.848 1.00 93.88 414 VAL A C 1
ATOM 3335 O O . VAL A 1 414 ? -29.677 -5.400 33.324 1.00 93.88 414 VAL A O 1
ATOM 3338 N N . TYR A 1 415 ? -27.598 -5.012 34.049 1.00 93.31 415 TYR A N 1
ATOM 3339 C CA . TYR A 1 415 ? -27.524 -3.601 33.704 1.00 93.31 415 TYR A CA 1
ATOM 3340 C C . TYR A 1 415 ? -26.714 -3.441 32.419 1.00 93.31 415 TYR A C 1
ATOM 3342 O O . TYR A 1 415 ? -25.495 -3.624 32.421 1.00 93.31 415 TYR A O 1
ATOM 3350 N N . SER A 1 416 ? -27.383 -3.115 31.313 1.00 92.62 416 SER A N 1
ATOM 3351 C CA . SER A 1 416 ? -26.748 -2.957 30.001 1.00 92.62 416 SER A CA 1
ATOM 3352 C C . SER A 1 416 ? -27.338 -1.778 29.244 1.00 92.62 416 SER A C 1
ATOM 3354 O O . SER A 1 416 ? -28.491 -1.824 28.829 1.00 92.62 416 SER A O 1
ATOM 3356 N N . LEU A 1 417 ? -26.539 -0.736 28.992 1.00 91.69 417 LEU A N 1
ATOM 3357 C CA . LEU A 1 417 ? -27.010 0.437 28.246 1.00 91.69 417 LEU A CA 1
ATOM 3358 C C . LEU A 1 417 ? -27.556 0.059 26.862 1.00 91.69 417 LEU A C 1
ATOM 3360 O O . LEU A 1 417 ? -28.597 0.566 26.454 1.00 91.69 417 LEU A O 1
ATOM 3364 N N . PHE A 1 418 ? -26.867 -0.854 26.176 1.00 91.75 418 PHE A N 1
ATOM 3365 C CA . PHE A 1 418 ? -27.207 -1.306 24.826 1.00 91.75 418 PHE A CA 1
ATOM 3366 C C . PHE A 1 418 ? -28.018 -2.610 24.812 1.00 91.75 418 PHE A C 1
ATOM 3368 O O . PHE A 1 418 ? -28.266 -3.160 23.744 1.00 91.75 418 PHE A O 1
ATOM 3375 N N . GLY A 1 419 ? -28.445 -3.103 25.976 1.00 93.25 419 GLY A N 1
ATOM 3376 C CA . GLY A 1 419 ? -29.287 -4.289 26.076 1.00 93.25 419 GLY A CA 1
ATOM 3377 C C . GLY A 1 419 ? -28.572 -5.593 25.728 1.00 93.25 419 GLY A C 1
ATOM 3378 O O . GLY A 1 419 ? -27.384 -5.774 26.020 1.00 93.25 419 GLY A O 1
ATOM 3379 N N . LEU A 1 420 ? -29.336 -6.508 25.137 1.00 94.06 420 LEU A N 1
ATOM 3380 C CA . LEU A 1 420 ? -28.932 -7.845 24.702 1.00 94.06 420 LEU A CA 1
ATOM 3381 C C . LEU A 1 420 ? -29.241 -7.995 23.209 1.00 94.06 420 LEU A C 1
ATOM 3383 O O . LEU A 1 420 ? -30.175 -7.364 22.710 1.00 94.06 420 LEU A O 1
ATOM 3387 N N . THR A 1 421 ? -28.499 -8.840 22.495 1.00 94.38 421 THR A N 1
ATOM 3388 C CA . THR A 1 421 ? -28.862 -9.166 21.111 1.00 94.38 421 THR A CA 1
ATOM 3389 C C . THR A 1 421 ? -30.145 -10.019 21.060 1.00 94.38 421 THR A C 1
ATOM 3391 O O . THR A 1 421 ? -30.459 -10.709 22.036 1.00 94.38 421 THR A O 1
ATOM 3394 N N . PRO A 1 422 ? -30.917 -10.005 19.955 1.00 92.50 422 PRO A N 1
ATOM 3395 C CA . PRO A 1 422 ? -32.165 -10.771 19.848 1.00 92.50 422 PRO A CA 1
ATOM 3396 C C . PRO A 1 422 ? -32.003 -12.282 20.076 1.00 92.50 422 PRO A C 1
ATOM 3398 O O . PRO A 1 422 ? -32.894 -12.932 20.623 1.00 92.50 422 PRO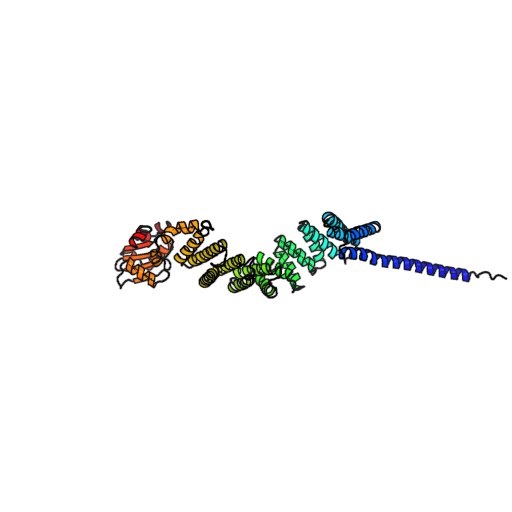 A O 1
ATOM 3401 N N . GLU A 1 423 ? -30.851 -12.847 19.709 1.00 92.06 423 GLU A N 1
ATOM 3402 C CA . GLU A 1 423 ? -30.552 -14.280 19.818 1.00 92.06 423 GLU A CA 1
ATOM 3403 C C . GLU A 1 423 ? -30.506 -14.758 21.277 1.00 92.06 423 GLU A C 1
ATOM 3405 O O . GLU A 1 423 ? -30.731 -15.938 21.558 1.00 92.06 423 GLU A O 1
ATOM 3410 N N . CYS A 1 424 ? -30.274 -13.838 22.220 1.00 90.50 424 CYS A N 1
ATOM 3411 C CA . CYS A 1 424 ? -30.286 -14.116 23.652 1.00 90.50 424 CYS A CA 1
ATOM 3412 C C . CYS A 1 424 ? -31.634 -14.655 24.148 1.00 90.50 424 CYS A C 1
ATOM 3414 O O . CYS A 1 424 ? -31.658 -15.358 25.156 1.00 90.50 424 CYS A O 1
ATOM 3416 N N . GLY A 1 425 ? -32.742 -14.394 23.443 1.00 86.44 425 GLY A N 1
ATOM 3417 C CA . GLY A 1 425 ? -34.078 -14.859 23.833 1.00 86.44 425 GLY A CA 1
ATOM 3418 C C . GLY A 1 425 ? -34.224 -16.384 23.936 1.00 86.44 425 GLY A C 1
ATOM 3419 O O . GLY A 1 425 ? -35.094 -16.870 24.661 1.00 86.44 425 GLY A O 1
ATOM 3420 N N . ASN A 1 426 ? -33.353 -17.143 23.264 1.00 85.38 426 ASN A N 1
ATOM 3421 C CA . ASN A 1 426 ? -33.345 -18.610 23.300 1.00 85.38 426 ASN A CA 1
ATOM 3422 C C . ASN A 1 426 ? -32.517 -19.188 24.461 1.00 85.38 426 ASN A C 1
ATOM 3424 O O . ASN A 1 426 ? -32.555 -20.392 24.707 1.00 85.38 426 ASN A O 1
ATOM 3428 N N . HIS A 1 427 ? -31.763 -18.353 25.176 1.00 86.19 427 HIS A N 1
ATOM 3429 C CA . HIS A 1 427 ? -30.896 -18.788 26.263 1.00 86.19 427 HIS A CA 1
ATOM 3430 C C . HIS A 1 427 ? -31.697 -18.994 27.559 1.00 86.19 427 HIS A C 1
ATOM 3432 O O . HIS A 1 427 ? -32.499 -18.145 27.944 1.00 86.19 427 HIS A O 1
ATOM 3438 N N . PHE A 1 428 ? -31.469 -20.087 28.293 1.00 82.75 428 PHE A N 1
ATOM 3439 C CA . PHE A 1 428 ? -32.309 -20.429 29.453 1.00 82.75 428 PHE A CA 1
ATOM 3440 C C . PHE A 1 428 ? -32.253 -19.383 30.585 1.00 82.75 428 PHE A C 1
ATOM 3442 O O . PHE A 1 428 ? -33.263 -19.123 31.241 1.00 82.75 428 PHE A O 1
ATOM 3449 N N . VAL A 1 429 ? -31.097 -18.732 30.778 1.00 82.38 429 VAL A N 1
ATOM 3450 C CA . VAL A 1 429 ? -30.918 -17.651 31.769 1.00 82.38 429 VAL A CA 1
ATOM 3451 C C . VAL A 1 429 ? -31.685 -16.382 31.392 1.00 82.38 429 VAL A C 1
ATOM 3453 O O . VAL A 1 429 ? -32.049 -15.616 32.277 1.00 82.38 429 VAL A O 1
ATOM 3456 N N . PHE A 1 430 ? -32.013 -16.169 30.114 1.00 84.69 430 PHE A N 1
ATOM 3457 C CA . PHE A 1 430 ? -32.708 -14.960 29.660 1.00 84.69 430 PHE A CA 1
ATOM 3458 C C . PHE A 1 430 ? -34.045 -14.742 30.381 1.00 84.69 430 PHE A C 1
ATOM 3460 O O . PHE A 1 430 ? -34.392 -13.624 30.739 1.00 84.69 430 PHE A O 1
ATOM 3467 N N . ARG A 1 431 ? -34.782 -15.822 30.670 1.00 83.69 431 ARG A N 1
ATOM 3468 C CA . ARG A 1 431 ? -36.065 -15.747 31.394 1.00 83.69 431 ARG A CA 1
ATOM 3469 C C . ARG A 1 431 ? -35.913 -15.551 32.905 1.00 83.69 431 ARG A C 1
ATOM 3471 O O . ARG A 1 431 ? -36.912 -15.397 33.600 1.00 83.69 431 ARG A O 1
ATOM 3478 N N . LYS A 1 432 ? -34.687 -15.630 33.420 1.00 86.25 432 LYS A N 1
ATOM 3479 C CA . LYS A 1 432 ? -34.348 -15.528 34.846 1.00 86.25 432 LYS A CA 1
ATOM 3480 C C . LYS A 1 432 ? -33.691 -14.196 35.202 1.00 86.25 432 LYS A C 1
ATOM 3482 O O . LYS A 1 432 ? -33.473 -13.934 36.380 1.00 86.25 432 LYS A O 1
ATOM 3487 N N . ILE A 1 433 ? -33.382 -13.368 34.206 1.00 91.38 433 ILE A N 1
ATOM 3488 C CA . ILE A 1 433 ? -32.782 -12.054 34.417 1.00 91.38 433 ILE A CA 1
ATOM 3489 C C . ILE A 1 433 ? -33.835 -10.953 34.392 1.00 91.38 433 ILE A C 1
ATOM 3491 O O . ILE A 1 433 ? -34.773 -10.966 33.599 1.00 91.38 433 ILE A O 1
ATOM 3495 N N . ASN A 1 434 ? -33.619 -9.957 35.236 1.00 93.06 434 ASN A N 1
ATOM 3496 C CA . ASN A 1 434 ? -34.256 -8.661 35.149 1.00 93.06 434 ASN A CA 1
ATOM 3497 C C . ASN A 1 434 ? -33.316 -7.714 34.391 1.00 93.06 434 ASN A C 1
ATOM 3499 O O . ASN A 1 434 ? -32.272 -7.316 34.912 1.00 93.06 434 ASN A O 1
ATOM 3503 N N . LEU A 1 435 ? -33.648 -7.405 33.138 1.00 93.44 435 LEU A N 1
ATOM 3504 C CA . LEU A 1 435 ? -32.822 -6.559 32.280 1.00 93.44 435 LEU A CA 1
ATOM 3505 C C . LEU A 1 435 ? -33.167 -5.079 32.482 1.00 93.44 435 LEU A C 1
ATOM 3507 O O . LEU A 1 435 ? -34.243 -4.620 32.109 1.00 93.44 435 LEU A O 1
ATOM 3511 N N . VAL A 1 436 ? -32.205 -4.321 32.997 1.00 92.12 436 VAL A N 1
ATOM 3512 C CA . VAL A 1 436 ? -32.234 -2.863 33.109 1.00 92.12 436 VAL A CA 1
ATOM 3513 C C . VAL A 1 436 ? -31.400 -2.278 31.968 1.00 92.12 436 VAL A C 1
ATOM 3515 O O . VAL A 1 436 ? -30.175 -2.421 31.945 1.00 92.12 436 VAL A O 1
ATOM 3518 N N . GLN A 1 437 ? -32.048 -1.616 31.009 1.00 92.31 437 GLN A N 1
ATOM 3519 C CA . GLN A 1 437 ? -31.395 -1.151 29.779 1.00 92.31 437 GLN A CA 1
ATOM 3520 C C . GLN A 1 437 ? -31.818 0.252 29.340 1.00 92.31 437 GLN A C 1
ATOM 3522 O O . GLN A 1 437 ? -32.814 0.794 29.819 1.00 92.31 437 GLN A O 1
ATOM 3527 N N . GLY A 1 438 ? -31.048 0.849 28.424 1.00 88.19 438 GLY A N 1
ATOM 3528 C CA . GLY A 1 438 ? -31.364 2.140 27.812 1.00 88.19 438 GLY A CA 1
ATOM 3529 C C . GLY A 1 438 ? -31.648 3.245 28.835 1.00 88.19 438 GLY A C 1
ATOM 3530 O O . GLY A 1 438 ? -30.844 3.506 29.729 1.00 88.19 438 GLY A O 1
ATOM 3531 N N . ALA A 1 439 ? -32.809 3.891 28.706 1.00 85.94 439 ALA A N 1
ATOM 3532 C CA . ALA A 1 439 ? -33.213 4.993 29.577 1.00 85.94 439 ALA A CA 1
ATOM 3533 C C . ALA A 1 439 ? -33.363 4.577 31.049 1.00 85.94 439 ALA A C 1
ATOM 3535 O O . ALA A 1 439 ? -33.025 5.360 31.932 1.00 85.94 439 ALA A O 1
ATOM 3536 N N . ASP A 1 440 ? -33.826 3.357 31.330 1.00 86.44 440 ASP A N 1
ATOM 3537 C CA . ASP A 1 440 ? -34.006 2.898 32.712 1.00 86.44 440 ASP A CA 1
ATOM 3538 C C . ASP A 1 440 ? -32.666 2.606 33.383 1.00 86.44 440 ASP A C 1
ATOM 3540 O O . ASP A 1 440 ? -32.496 2.859 34.575 1.00 86.44 440 ASP A O 1
ATOM 3544 N N . PHE A 1 441 ? -31.669 2.175 32.608 1.00 87.00 441 PHE A N 1
ATOM 3545 C CA . PHE A 1 441 ? -30.303 2.102 33.110 1.00 87.00 441 PHE A CA 1
ATOM 3546 C C . PHE A 1 441 ? -29.763 3.485 33.480 1.00 87.00 441 PHE A C 1
ATOM 3548 O O . PHE A 1 441 ? -29.263 3.666 34.587 1.00 87.00 441 PHE A O 1
ATOM 3555 N N . LEU A 1 442 ? -29.934 4.471 32.597 1.00 85.25 442 LEU A N 1
ATOM 3556 C CA . LEU A 1 442 ? -29.484 5.845 32.836 1.00 85.25 442 LEU A CA 1
ATOM 3557 C C . LEU A 1 442 ? -30.197 6.520 34.015 1.00 85.25 442 LEU A C 1
ATOM 3559 O O . LEU A 1 442 ? -29.558 7.254 34.763 1.00 85.25 442 LEU A O 1
ATOM 3563 N N . LYS A 1 443 ? -31.497 6.268 34.215 1.00 83.06 443 LYS A N 1
ATOM 3564 C CA . LYS A 1 443 ? -32.245 6.800 35.368 1.00 83.06 443 LYS A CA 1
ATOM 3565 C C . LYS A 1 443 ? -31.692 6.297 36.693 1.00 83.06 443 LYS A C 1
ATOM 3567 O O . LYS A 1 443 ? -31.601 7.072 37.630 1.00 83.06 443 LYS A O 1
ATOM 3572 N N . ASN A 1 444 ? -31.307 5.025 36.759 1.00 75.56 444 ASN A N 1
ATOM 3573 C CA . ASN A 1 444 ? -30.745 4.443 37.978 1.00 75.56 444 ASN A CA 1
ATOM 3574 C C . ASN A 1 444 ? -29.344 4.996 38.307 1.00 75.56 444 ASN A C 1
ATOM 3576 O O . ASN A 1 444 ? -28.852 4.807 39.415 1.00 75.56 444 ASN A O 1
ATOM 3580 N N . LEU A 1 445 ? -28.677 5.613 37.325 1.00 66.75 445 LEU A N 1
ATOM 3581 C CA . LEU A 1 445 ? -27.311 6.146 37.383 1.00 66.75 445 LEU A CA 1
ATOM 3582 C C . LEU A 1 445 ? -27.222 7.541 38.033 1.00 66.75 445 LEU A C 1
ATOM 3584 O O . LEU A 1 445 ? -26.120 8.002 38.354 1.00 66.75 445 LEU A O 1
ATOM 3588 N N . VAL A 1 446 ? -28.362 8.224 38.171 1.00 54.00 446 VAL A N 1
ATOM 3589 C CA . VAL A 1 446 ? -28.533 9.559 38.770 1.00 54.00 446 VAL A CA 1
ATOM 3590 C C . VAL A 1 446 ? -29.153 9.402 40.147 1.00 54.00 446 VAL A C 1
ATOM 3592 O O . VAL A 1 446 ? -28.662 10.107 41.057 1.00 54.00 446 VAL A O 1
#

pLDDT: mean 89.53, std 9.97, range [39.66, 98.81]

Foldseek 3Di:
DDDPDDPVNVVVVVVVVVVVVVVVVVVVVVVVVVVVVVLVVVLVVCLVVLVLVVSLVSLVVVCVVPVLALSSLQSNLSSCVSVVVLVSNLVSLVSSQVSVVPDPDDPCNLVSLQSNLVSCVVVVVLVSSLVSLVVNCVVVVLPLVSLLVNLVSCVVVVVLVSSLVSLVSNCVVPVPPLSSLLSNLVSCVSVVVLVSSLVSLVVSLVPDDPPDPCNVVSLVSNLVSCLSVVVLVVSLVSLVNCCVPPVCNLVSLLSNLVSVLSNLPLVCLVVSLVVCLVPDDLVSNLSSLQSSLVSCVVVLVPVSSLVSLVVSCVSPVPPDCSVVVCVLCVLCVVPVLCCQLLPPPPVSVVVLVCVLVVDDPPWDWDDDPQWIWIDDPQEIEIRGNHSAAAELVNVVVVDVVCDPVSLVGGAYEYQEQHYHDPVNVPPPSVVSYDYQYHPSSVVSSD

Sequence (446 aa):
MNPGLKWGDVAFLFWIALGIGVVAVILIIVFRYLKKDNAMGSVESLIKTGNFSKALALAQKHQKGNPNDYVVKYYIAQAYEGLHDYDSAAHYYEKASVAASSSHNDEMKPQIYLKVGQLYKKKRMYKEALGYFLLVLDKIPTHSKVLYEASSLLFDTKNFQKAKGYLETLVKIKPDNVKARLLLGKSCYHLNEFNDAASHLEPLVAKMQNSDPDYKDAVYYLADALALTKRYDKAVDALSNLMNDKMIFEDVLLKIVNVLVRSNNLQRIMDFSNRYLNVVSPSTKVALLYESGSALFKDGEVYRALYLWRDAATIDKNYKDLPDILKKYRVLLDNPKMENILSKNTVQFQDYVGRFLRLRTASQIIKQQNYWIIKQSDTSYVICKVPFPLTPMDLEGISKDLKSEVIANFTINVYSLFGLTPECGNHFVFRKINLVQGADFLKNLV

Secondary structure (DSSP, 8-state):
---PPPHHHHHHHHHHHHHHHHHHHHHHHHHHHHHHHHHHHHHHHHHHTT-HHHHHHHHHHHHHH-TT-HHHHHHHHHHHHHTT-HHHHHHHHHHHHHHHHT-S--TTHHHHHHHHHHHHHHTT-HHHHHHHHHHHHHH-TT-HHHHHHHHHHHHHTT-HHHHHHHHHHHHHH-TT-HHHHHHHHHHHHHTT-HHHHHHHHHHHHTTS-TTSTTHHHHHHHHHHHHHHTT-HHHHHHHHHTTTT-TTTHHHHHHHHHHHHHHHT-HHHHHHHHHHHTTTS-HHHHHHHHHHHHHHHHHHT-HHHHHHHHHHHHHH-TTSTTHHHHHHHTHHHHT-GGGHHHH-S-HHHHHHHHHHHTT--TT-EEEE-SSEEEEEETTEEEEEE-SSSPBPHHHHHHHHHHH-HHHHHHSEEEEEETT-B-GGGGGSGGGGGEEEEEHHHHHHHT-

Radius of gyration: 41.3 Å; chains: 1; bounding box: 107×45×140 Å